Protein AF-0000000068883628 (afdb_homodimer)

Structure (mmCIF, N/CA/C/O backbone):
data_AF-0000000068883628-model_v1
#
loop_
_entity.id
_entity.type
_entity.pdbx_description
1 polymer 'Probable AraC/XylS-type transcriptional regulator'
#
loop_
_atom_site.group_PDB
_atom_site.id
_atom_site.type_symbol
_atom_site.label_atom_id
_atom_site.label_alt_id
_atom_site.label_comp_id
_atom_site.label_asym_id
_atom_site.label_entity_id
_atom_site.label_seq_id
_atom_site.pdbx_PDB_ins_code
_atom_site.Cartn_x
_atom_site.Cartn_y
_atom_site.Cartn_z
_atom_site.occupancy
_atom_site.B_iso_or_equiv
_atom_site.auth_seq_id
_atom_site.auth_comp_id
_atom_site.auth_asym_id
_atom_site.auth_atom_id
_atom_site.pdbx_PDB_model_num
ATOM 1 N N . MET A 1 1 ? 45.281 11.312 5.238 1 20.22 1 MET A N 1
ATOM 2 C CA . MET A 1 1 ? 44 11.867 5.66 1 20.22 1 MET A CA 1
ATOM 3 C C . MET A 1 1 ? 42.969 11.781 4.535 1 20.22 1 MET A C 1
ATOM 5 O O . MET A 1 1 ? 42.969 12.602 3.615 1 20.22 1 MET A O 1
ATOM 9 N N . LEU A 1 2 ? 42.719 10.633 3.963 1 24.14 2 LEU A N 1
ATOM 10 C CA . LEU A 1 2 ? 42 10.328 2.721 1 24.14 2 LEU A CA 1
ATOM 11 C C . LEU A 1 2 ? 40.625 10.945 2.721 1 24.14 2 LEU A C 1
ATOM 13 O O . LEU A 1 2 ? 39.875 10.805 3.693 1 24.14 2 LEU A O 1
ATOM 17 N N . SER A 1 3 ? 40.531 12.148 2.143 1 25.41 3 SER A N 1
ATOM 18 C CA . SER A 1 3 ? 39.312 12.938 2.002 1 25.41 3 SER A CA 1
ATOM 19 C C . SER A 1 3 ? 38.125 12.062 1.631 1 25.41 3 SER A C 1
ATOM 21 O O . SER A 1 3 ? 38.188 11.32 0.649 1 25.41 3 SER A O 1
ATOM 23 N N . ALA A 1 4 ? 37.531 11.469 2.596 1 28.16 4 ALA A N 1
ATOM 24 C CA . ALA A 1 4 ? 36.219 10.844 2.4 1 28.16 4 ALA A CA 1
ATOM 25 C C . ALA A 1 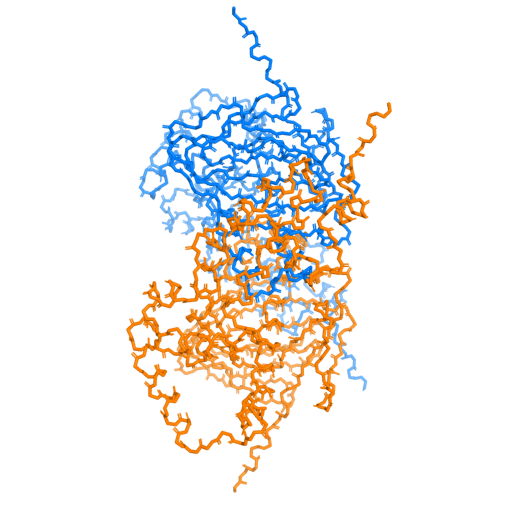4 ? 35.375 11.68 1.47 1 28.16 4 ALA A C 1
ATOM 27 O O . ALA A 1 4 ? 34.844 12.734 1.864 1 28.16 4 ALA A O 1
ATOM 28 N N . THR A 1 5 ? 35.844 11.945 0.279 1 31.08 5 THR A N 1
ATOM 29 C CA . THR A 1 5 ? 34.938 12.617 -0.657 1 31.08 5 THR A CA 1
ATOM 30 C C . THR A 1 5 ? 33.5 12.133 -0.47 1 31.08 5 THR A C 1
ATOM 32 O O . THR A 1 5 ? 33.219 10.938 -0.595 1 31.08 5 THR A O 1
ATOM 35 N N . LEU A 1 6 ? 32.844 12.734 0.387 1 32.31 6 LEU A N 1
ATOM 36 C CA . LEU A 1 6 ? 31.391 12.586 0.538 1 32.31 6 LEU A CA 1
ATOM 37 C C . LEU A 1 6 ? 30.734 12.391 -0.818 1 32.31 6 LEU A C 1
ATOM 39 O O . LEU A 1 6 ? 30.719 13.305 -1.646 1 32.31 6 LEU A O 1
ATOM 43 N N . VAL A 1 7 ? 31.047 11.453 -1.573 1 37.44 7 VAL A N 1
ATOM 44 C CA . VAL A 1 7 ? 30.281 11.188 -2.787 1 37.44 7 VAL A CA 1
ATOM 45 C C . VAL A 1 7 ? 28.859 11.703 -2.627 1 37.44 7 VAL A C 1
ATOM 47 O O . VAL A 1 7 ? 28.172 11.359 -1.662 1 37.44 7 VAL A O 1
ATOM 50 N N . ALA A 1 8 ? 28.609 12.938 -2.93 1 45.53 8 ALA A N 1
ATOM 51 C CA . ALA A 1 8 ? 27.328 13.625 -2.961 1 45.53 8 ALA A CA 1
ATOM 52 C C . ALA A 1 8 ? 26.188 12.664 -3.322 1 45.53 8 ALA A C 1
ATOM 54 O O . ALA A 1 8 ? 26.266 11.977 -4.348 1 45.53 8 ALA A O 1
ATOM 55 N N . MET A 1 9 ? 25.531 11.961 -2.426 1 63.09 9 MET A N 1
ATOM 56 C CA . MET A 1 9 ? 24.422 11.023 -2.535 1 63.09 9 MET A CA 1
ATOM 57 C C . MET A 1 9 ? 23.281 11.633 -3.328 1 63.09 9 MET A C 1
ATOM 59 O O . MET A 1 9 ? 22.75 12.68 -2.955 1 63.09 9 MET A O 1
ATOM 63 N N . GLY A 1 10 ? 23.234 11.414 -4.688 1 84.06 10 GLY A N 1
ATOM 64 C CA . GLY A 1 10 ? 22.281 11.945 -5.656 1 84.06 10 GLY A CA 1
ATOM 65 C C . GLY A 1 10 ? 20.875 11.43 -5.457 1 84.06 10 GLY A C 1
ATOM 66 O O . GLY A 1 10 ? 20.641 10.516 -4.656 1 84.06 10 GLY A O 1
ATOM 67 N N . ILE A 1 11 ? 20 12.297 -5.855 1 91.25 11 ILE A N 1
ATOM 68 C CA . ILE A 1 11 ? 18.594 11.93 -5.852 1 91.25 11 ILE A CA 1
ATOM 69 C C . ILE A 1 11 ? 18.109 11.695 -7.285 1 91.25 11 ILE A C 1
ATOM 71 O O . ILE A 1 11 ? 18.312 12.547 -8.156 1 91.25 11 ILE A O 1
ATOM 75 N N . THR A 1 12 ? 17.594 10.555 -7.547 1 93.5 12 THR A N 1
ATOM 76 C CA . THR A 1 12 ? 16.922 10.25 -8.805 1 93.5 12 THR A CA 1
ATOM 77 C C . THR A 1 12 ? 15.461 10.68 -8.75 1 93.5 12 THR A C 1
ATOM 79 O O . THR A 1 12 ? 14.766 10.43 -7.766 1 93.5 12 THR A O 1
ATOM 82 N N . THR A 1 13 ? 15.039 11.383 -9.781 1 93.75 13 THR A N 1
ATOM 83 C CA . THR A 1 13 ? 13.648 11.828 -9.812 1 93.75 13 THR A CA 1
ATOM 84 C C . THR A 1 13 ? 12.961 11.383 -11.094 1 93.75 13 THR A C 1
ATOM 86 O O . THR A 1 13 ? 13.625 11.117 -12.102 1 93.75 13 THR A O 1
ATOM 89 N N . CYS A 1 14 ? 11.719 11.148 -11 1 94.25 14 CYS A N 1
ATOM 90 C CA . CYS A 1 14 ? 10.828 10.789 -12.102 1 94.25 14 CYS A CA 1
ATOM 91 C C . CYS A 1 14 ? 9.406 11.273 -11.828 1 94.25 14 CYS A C 1
ATOM 93 O O . CYS A 1 14 ? 8.859 11.031 -10.75 1 94.25 14 CYS A O 1
ATOM 95 N N . 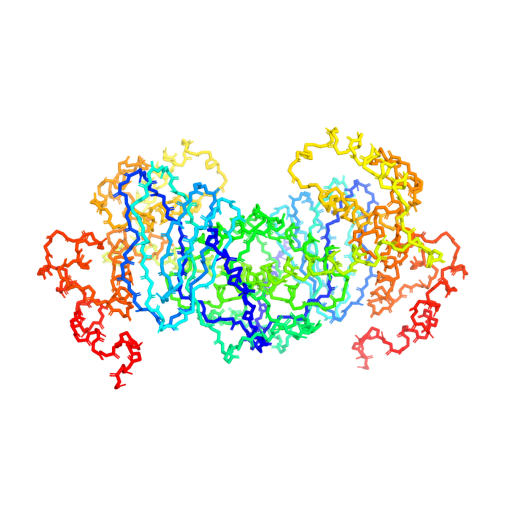ARG A 1 15 ? 8.852 12 -12.766 1 93.5 15 ARG A N 1
ATOM 96 C CA . ARG A 1 15 ? 7.457 12.391 -12.594 1 93.5 15 ARG A CA 1
ATOM 97 C C . ARG A 1 15 ? 6.516 11.242 -12.945 1 93.5 15 ARG A C 1
ATOM 99 O O . ARG A 1 15 ? 6.582 10.695 -14.055 1 93.5 15 ARG A O 1
ATOM 106 N N . LEU A 1 16 ? 5.645 10.898 -12.078 1 92.94 16 LEU A N 1
ATOM 107 C CA . LEU A 1 16 ? 4.715 9.789 -12.273 1 92.94 16 LEU A CA 1
ATOM 108 C C . LEU A 1 16 ? 3.553 10.203 -13.172 1 92.94 16 LEU A C 1
ATOM 110 O O . LEU A 1 16 ? 2.836 11.156 -12.859 1 92.94 16 LEU A O 1
ATOM 114 N N . GLU A 1 17 ? 3.375 9.523 -14.25 1 90.62 17 GLU A N 1
ATOM 115 C CA . GLU A 1 17 ? 2.189 9.633 -15.094 1 90.62 17 GLU A CA 1
ATOM 116 C C . GLU A 1 17 ? 1.297 8.406 -14.953 1 90.62 17 GLU A C 1
ATOM 118 O O . GLU A 1 17 ? 0.178 8.383 -15.469 1 90.62 17 GLU A O 1
ATOM 123 N N . GLY A 1 18 ? 1.692 7.449 -14.344 1 92.62 18 GLY A N 1
ATOM 124 C CA . GLY A 1 18 ? 1.135 6.148 -14.008 1 92.62 18 GLY A CA 1
ATOM 125 C C . GLY A 1 18 ? 2.02 5.344 -13.07 1 92.62 18 GLY A C 1
ATOM 126 O O . GLY A 1 18 ? 3.025 5.852 -12.57 1 92.62 18 GLY A O 1
ATOM 127 N N . PRO A 1 19 ? 1.542 4.16 -12.781 1 94.06 19 PRO A N 1
ATOM 128 C CA . PRO A 1 19 ? 2.381 3.357 -11.891 1 94.06 19 PRO A CA 1
ATOM 129 C C . PRO A 1 19 ? 3.709 2.955 -12.523 1 94.06 19 PRO A C 1
ATOM 131 O O . PRO A 1 19 ? 3.848 3 -13.75 1 94.06 19 PRO A O 1
ATOM 134 N N . VAL A 1 20 ? 4.68 2.678 -11.688 1 93.81 20 VAL A N 1
ATOM 135 C CA . VAL A 1 20 ? 5.957 2.18 -12.172 1 93.81 20 VAL A CA 1
ATOM 136 C C . VAL A 1 20 ? 5.785 0.768 -12.734 1 93.81 20 VAL A C 1
ATOM 138 O O . VAL A 1 20 ? 4.762 0.121 -12.492 1 93.81 20 VAL A O 1
ATOM 141 N N . ASP A 1 21 ? 6.762 0.407 -13.539 1 90.75 21 ASP A N 1
ATOM 142 C CA . ASP A 1 21 ? 6.793 -0.971 -14.016 1 90.75 21 ASP A CA 1
ATOM 143 C C . ASP A 1 21 ? 7.52 -1.879 -13.031 1 90.75 21 ASP A C 1
ATOM 145 O O . ASP A 1 21 ? 8.75 -1.943 -13.023 1 90.75 21 ASP A O 1
ATOM 149 N N . PHE A 1 22 ? 6.711 -2.561 -12.219 1 91.31 22 PHE A N 1
ATOM 150 C CA . PHE A 1 22 ? 7.238 -3.48 -11.219 1 91.31 22 PHE A CA 1
ATOM 151 C C . PHE A 1 22 ? 7.645 -4.805 -11.859 1 91.31 22 PHE A C 1
ATOM 153 O O . PHE A 1 22 ? 6.945 -5.316 -12.734 1 91.31 22 PHE A O 1
ATOM 160 N N . TYR A 1 23 ? 8.773 -5.305 -11.391 1 81 23 TYR A N 1
ATOM 161 C CA . TYR A 1 23 ? 9.227 -6.559 -11.977 1 81 23 TYR A CA 1
ATOM 162 C C . TYR A 1 23 ? 9.242 -7.672 -10.938 1 81 23 TYR A C 1
ATOM 164 O O . TYR A 1 23 ? 8.664 -8.742 -11.148 1 81 23 TYR A O 1
ATOM 172 N N . SER A 1 24 ? 9.961 -7.414 -9.844 1 80.56 24 SER A N 1
ATOM 173 C CA . SER A 1 24 ? 10.07 -8.445 -8.82 1 80.56 24 SER A CA 1
ATOM 174 C C . SER A 1 24 ? 10.523 -7.859 -7.488 1 80.56 24 SER A C 1
ATOM 176 O O . SER A 1 24 ? 11.016 -6.734 -7.441 1 80.56 24 SER A O 1
ATOM 178 N N . VAL A 1 25 ? 10.242 -8.633 -6.422 1 82.62 25 VAL A N 1
ATOM 179 C CA . VAL A 1 25 ? 10.609 -8.242 -5.066 1 82.62 25 VAL A CA 1
ATOM 180 C C . VAL A 1 25 ? 10.945 -9.484 -4.242 1 82.62 25 VAL A C 1
ATOM 182 O O . VAL A 1 25 ? 10.5 -10.586 -4.566 1 82.62 25 VAL A O 1
ATOM 185 N N . GLY A 1 26 ? 11.789 -9.195 -3.244 1 77.75 26 GLY A N 1
ATOM 186 C CA . GLY A 1 26 ? 12.102 -10.312 -2.361 1 77.75 26 GLY A CA 1
ATOM 187 C C . GLY A 1 26 ? 12.844 -9.891 -1.107 1 77.75 26 GLY A C 1
ATOM 188 O O . GLY A 1 26 ? 13.133 -8.703 -0.919 1 77.75 26 GLY A O 1
ATOM 189 N N . GLN A 1 27 ? 12.945 -10.891 -0.232 1 76.56 27 GLN A N 1
ATOM 190 C CA . GLN A 1 27 ? 13.758 -10.766 0.976 1 76.56 27 GLN A CA 1
ATOM 191 C C . GLN A 1 27 ? 14.914 -11.766 0.966 1 76.56 27 GLN A C 1
ATOM 193 O O . GLN A 1 27 ? 14.727 -12.938 0.634 1 76.56 27 GLN A O 1
ATOM 198 N N . PHE A 1 28 ? 16.109 -11.211 1.191 1 73.44 28 PHE A N 1
ATOM 199 C CA . PHE A 1 28 ? 17.297 -12.055 1.233 1 73.44 28 PHE A CA 1
ATOM 200 C C . PHE A 1 28 ? 17.875 -12.109 2.641 1 73.44 28 PHE A C 1
ATOM 202 O O . PHE A 1 28 ? 18.062 -11.07 3.279 1 73.44 28 PHE A O 1
ATOM 209 N N . VAL A 1 29 ? 18.062 -13.297 3.146 1 73 29 VAL A N 1
ATOM 210 C CA . VAL A 1 29 ? 18.672 -13.516 4.453 1 73 29 VAL A CA 1
ATOM 211 C C . VAL A 1 29 ? 19.844 -14.492 4.32 1 73 29 VAL A C 1
ATOM 213 O O . VAL A 1 29 ? 19.734 -15.531 3.666 1 73 29 VAL A O 1
ATOM 216 N N . SER A 1 30 ? 20.969 -14.156 4.863 1 70.69 30 SER A N 1
ATOM 217 C CA . SER A 1 30 ? 22.141 -15.031 4.816 1 70.69 30 SER A CA 1
ATOM 218 C C . SER A 1 30 ? 23.031 -14.828 6.039 1 70.69 30 SER A C 1
ATOM 220 O O . SER A 1 30 ? 23.078 -13.742 6.609 1 70.69 30 SER A O 1
ATOM 222 N N . GLY A 1 31 ? 23.656 -15.938 6.418 1 74.88 31 GLY A N 1
ATOM 223 C CA . GLY A 1 31 ? 24.734 -15.812 7.375 1 74.88 31 GLY A CA 1
ATOM 224 C C . GLY A 1 31 ? 26.047 -15.406 6.73 1 74.88 31 GLY A C 1
ATOM 225 O O . GLY A 1 31 ? 26.109 -15.125 5.531 1 74.88 31 GLY A O 1
ATOM 226 N N . PRO A 1 32 ? 27.156 -15.391 7.629 1 81.81 32 PRO A N 1
ATOM 227 C CA . PRO A 1 32 ? 28.469 -14.984 7.098 1 81.81 32 PRO A CA 1
ATOM 228 C C . PRO A 1 32 ? 28.953 -15.891 5.969 1 81.81 32 PRO A C 1
ATOM 230 O O . PRO A 1 32 ? 28.562 -17.062 5.902 1 81.81 32 PRO A O 1
ATOM 233 N N . GLY A 1 33 ? 29.734 -15.305 5.02 1 83.56 33 GLY A N 1
ATOM 234 C CA . GLY A 1 33 ? 30.359 -16.094 3.971 1 83.56 33 GLY A CA 1
ATOM 235 C C . GLY A 1 33 ? 29.75 -15.852 2.602 1 83.56 33 GLY A C 1
ATOM 236 O O . GLY A 1 33 ? 30.25 -16.359 1.598 1 83.56 33 GLY A O 1
ATOM 237 N N . TRP A 1 34 ? 28.75 -15.016 2.535 1 78.75 34 TRP A N 1
ATOM 238 C CA . TRP A 1 34 ? 28.062 -14.75 1.278 1 78.75 34 TRP A CA 1
ATOM 239 C C . TRP A 1 34 ? 28.547 -13.438 0.662 1 78.75 34 TRP A C 1
ATOM 241 O O . TRP A 1 34 ? 28.938 -12.516 1.379 1 78.75 34 TRP A O 1
ATOM 251 N N . ARG A 1 35 ? 28.531 -13.461 -0.646 1 84 35 ARG A N 1
ATOM 252 C CA . ARG A 1 35 ? 28.812 -12.242 -1.395 1 84 35 ARG A CA 1
ATOM 253 C C . ARG A 1 35 ? 27.812 -12.039 -2.518 1 84 35 ARG A C 1
ATOM 255 O O . ARG A 1 35 ? 27.453 -12.984 -3.223 1 84 35 ARG A O 1
ATOM 262 N N . HIS A 1 36 ? 27.312 -10.805 -2.605 1 82.19 36 HIS A N 1
ATOM 263 C CA . HIS A 1 36 ? 26.344 -10.523 -3.662 1 82.19 36 HIS A CA 1
ATOM 264 C C . HIS A 1 36 ? 26.938 -10.812 -5.039 1 82.19 36 HIS A C 1
ATOM 266 O O . HIS A 1 36 ? 28.094 -10.469 -5.305 1 82.19 36 HIS A O 1
ATOM 272 N N . LEU A 1 37 ? 26.219 -11.32 -5.902 1 73.5 37 LEU A N 1
ATOM 273 C CA . LEU A 1 37 ? 26.672 -11.695 -7.242 1 73.5 37 LEU A CA 1
ATOM 274 C C . LEU A 1 37 ? 26.953 -10.461 -8.086 1 73.5 37 LEU A C 1
ATOM 276 O O . LEU A 1 37 ? 26.281 -9.445 -7.961 1 73.5 37 LEU A O 1
ATOM 280 N N . ARG A 1 38 ? 27.984 -10.594 -8.906 1 80.5 38 ARG A N 1
ATOM 281 C CA . ARG A 1 38 ? 28.281 -9.555 -9.898 1 80.5 38 ARG A CA 1
ATOM 282 C C . ARG A 1 38 ? 27.328 -9.633 -11.078 1 80.5 38 ARG A C 1
ATOM 284 O O . ARG A 1 38 ? 27.156 -10.695 -11.688 1 80.5 38 ARG A O 1
ATOM 291 N N . ARG A 1 39 ? 26.656 -8.461 -11.383 1 77.44 39 ARG A N 1
ATOM 292 C CA . ARG A 1 39 ? 25.719 -8.484 -12.5 1 77.44 39 ARG A CA 1
ATOM 293 C C . ARG A 1 39 ? 25.406 -7.074 -12.977 1 77.44 39 ARG A C 1
ATOM 295 O O . ARG A 1 39 ? 25.734 -6.094 -12.305 1 77.44 39 ARG A O 1
ATOM 302 N N . THR A 1 40 ? 24.984 -6.977 -14.148 1 79.56 40 THR A N 1
ATOM 303 C CA . THR A 1 40 ? 24.391 -5.785 -14.75 1 79.56 40 THR A CA 1
ATOM 304 C C . THR A 1 40 ? 22.953 -6.051 -15.18 1 79.56 40 THR A C 1
ATOM 306 O O . THR A 1 40 ? 22.688 -6.996 -15.93 1 79.56 40 THR A O 1
ATOM 309 N N . ILE A 1 41 ? 21.984 -5.273 -14.656 1 76.25 41 ILE A N 1
ATOM 310 C CA . ILE A 1 41 ? 20.578 -5.469 -14.977 1 76.25 41 ILE A CA 1
ATOM 311 C C . ILE A 1 41 ? 20 -4.184 -15.555 1 76.25 41 ILE A C 1
ATOM 313 O O . ILE A 1 41 ? 20.578 -3.104 -15.391 1 76.25 41 ILE A O 1
ATOM 317 N N . ASP A 1 42 ? 18.812 -4.266 -16.234 1 83.25 42 ASP A N 1
ATOM 318 C CA . ASP A 1 42 ? 18.266 -3.105 -16.922 1 83.25 42 ASP A CA 1
ATOM 319 C C . ASP A 1 42 ? 17.156 -2.447 -16.109 1 83.25 42 ASP A C 1
ATOM 321 O O . ASP A 1 42 ? 16.391 -1.633 -16.641 1 83.25 42 ASP A O 1
ATOM 325 N N . THR A 1 43 ? 17.016 -2.889 -14.914 1 87.31 43 THR A N 1
ATOM 326 C CA . THR A 1 43 ? 16.047 -2.293 -14 1 87.31 43 THR A CA 1
ATOM 327 C C . THR A 1 43 ? 16.75 -1.549 -12.867 1 87.31 43 THR A C 1
ATOM 329 O O . THR A 1 43 ? 17.922 -1.818 -12.578 1 87.31 43 THR A O 1
ATOM 332 N N . PHE A 1 44 ? 16.047 -0.606 -12.344 1 93.5 44 PHE A N 1
ATOM 333 C CA . PHE A 1 44 ? 16.453 -0.136 -11.023 1 93.5 44 PHE A CA 1
ATOM 334 C C . PHE A 1 44 ? 16.328 -1.246 -9.992 1 93.5 44 PHE A C 1
ATOM 336 O O . PHE A 1 44 ? 15.477 -2.127 -10.117 1 93.5 44 PHE A O 1
ATOM 343 N N . GLU A 1 45 ? 17.172 -1.185 -9.031 1 92.06 45 GLU A N 1
ATOM 344 C CA . GLU A 1 45 ? 17.031 -2.031 -7.848 1 92.06 45 GLU A CA 1
ATOM 345 C C . GLU A 1 45 ? 17.062 -1.204 -6.566 1 92.06 45 GLU A C 1
ATOM 347 O O . GLU A 1 45 ? 18.031 -0.476 -6.316 1 92.06 45 GLU A O 1
ATOM 352 N N . LEU A 1 46 ? 15.992 -1.254 -5.836 1 96.06 46 LEU A N 1
ATOM 353 C CA . LEU A 1 46 ? 15.977 -0.675 -4.496 1 96.06 46 LEU A CA 1
ATOM 354 C C . LEU A 1 46 ? 16.344 -1.722 -3.447 1 96.06 46 LEU A C 1
ATOM 356 O O . LEU A 1 46 ? 15.68 -2.758 -3.344 1 96.06 46 LEU A O 1
ATOM 360 N N . MET A 1 47 ? 17.391 -1.49 -2.707 1 94.19 47 MET A N 1
ATOM 361 C CA . MET A 1 47 ? 17.812 -2.363 -1.611 1 94.19 47 MET A CA 1
ATOM 362 C C . MET A 1 47 ? 17.547 -1.707 -0.261 1 94.19 47 MET A C 1
ATOM 364 O O . MET A 1 47 ? 17.828 -0.521 -0.076 1 94.19 47 MET A O 1
ATOM 368 N N . PHE A 1 48 ? 16.953 -2.43 0.613 1 96.38 48 PHE A N 1
ATOM 369 C CA . PHE A 1 48 ? 16.672 -1.966 1.967 1 96.38 48 PHE A CA 1
ATOM 370 C C . PHE A 1 48 ? 17.203 -2.955 2.998 1 96.38 48 PHE A C 1
ATOM 372 O O . PHE A 1 48 ? 16.625 -4.023 3.197 1 96.38 48 PHE A O 1
ATOM 379 N N . VAL A 1 49 ? 18.266 -2.57 3.713 1 93.25 49 VAL A N 1
ATOM 380 C CA . VAL A 1 49 ? 18.891 -3.467 4.68 1 93.25 49 VAL A CA 1
ATOM 381 C C . VAL A 1 49 ? 18.203 -3.332 6.035 1 93.25 49 VAL A C 1
ATOM 383 O O . VAL A 1 49 ? 18.109 -2.234 6.59 1 93.25 49 VAL A O 1
ATOM 386 N N . ARG A 1 50 ? 17.703 -4.414 6.504 1 87.88 50 ARG A N 1
ATOM 387 C CA . ARG A 1 50 ? 17.016 -4.449 7.789 1 87.88 50 ARG A CA 1
ATOM 388 C C . ARG A 1 50 ? 17.969 -4.781 8.922 1 87.88 50 ARG A C 1
ATOM 390 O O . ARG A 1 50 ? 17.781 -4.336 10.055 1 87.88 50 ARG A O 1
ATOM 397 N N . ARG A 1 51 ? 18.891 -5.668 8.602 1 87.19 51 ARG A N 1
ATOM 398 C CA . ARG A 1 51 ? 19.875 -6.125 9.586 1 87.19 51 ARG A CA 1
ATOM 399 C C . ARG A 1 51 ? 21.25 -6.332 8.938 1 87.19 51 ARG A C 1
ATOM 401 O O . ARG A 1 51 ? 21.344 -6.859 7.824 1 87.19 51 ARG A O 1
ATOM 408 N N . GLY A 1 52 ? 22.297 -5.859 9.703 1 91.69 52 GLY A N 1
ATOM 409 C CA . GLY A 1 52 ? 23.656 -6.047 9.219 1 91.69 52 GLY A CA 1
ATOM 410 C C . GLY A 1 52 ? 24.125 -4.945 8.281 1 91.69 52 GLY A C 1
ATOM 411 O O . GLY A 1 52 ? 23.625 -3.818 8.352 1 91.69 52 GLY A O 1
ATOM 412 N N . VAL A 1 53 ? 25.219 -5.277 7.605 1 94.31 53 VAL A N 1
ATOM 413 C CA . VAL A 1 53 ? 25.812 -4.355 6.637 1 94.31 53 VAL A CA 1
ATOM 414 C C . VAL A 1 53 ? 26.016 -5.074 5.305 1 94.31 53 VAL A C 1
ATOM 416 O O . VAL A 1 53 ? 26.562 -6.176 5.27 1 94.31 53 VAL A O 1
ATOM 419 N N . LEU A 1 54 ? 25.531 -4.461 4.246 1 93.38 54 LEU A N 1
ATOM 420 C CA . LEU A 1 54 ? 25.688 -5.02 2.908 1 93.38 54 LEU A CA 1
ATOM 421 C C . LEU A 1 54 ? 26.719 -4.219 2.105 1 93.38 54 LEU A C 1
ATOM 423 O O . LEU A 1 54 ? 26.422 -3.1 1.671 1 93.38 54 LEU A O 1
ATOM 427 N N . PRO A 1 55 ? 27.906 -4.766 1.965 1 95.56 55 PRO A N 1
ATOM 428 C CA . PRO A 1 55 ? 28.906 -4.09 1.126 1 95.56 55 PRO A CA 1
ATOM 429 C C . PRO A 1 55 ? 28.641 -4.281 -0.366 1 95.56 55 PRO A C 1
ATOM 431 O O . PRO A 1 55 ? 28.578 -5.418 -0.845 1 95.56 55 PRO A O 1
ATOM 434 N N . MET A 1 56 ? 28.531 -3.186 -1.075 1 94.31 56 MET A N 1
ATOM 435 C CA . MET A 1 56 ? 28.203 -3.242 -2.5 1 94.31 56 MET A CA 1
ATOM 436 C C . MET A 1 56 ? 29.156 -2.357 -3.305 1 94.31 56 MET A C 1
ATOM 438 O O . MET A 1 56 ? 29.547 -1.281 -2.85 1 94.31 56 MET A O 1
ATOM 442 N N . ARG A 1 57 ? 29.516 -2.836 -4.426 1 94.62 57 ARG A N 1
ATOM 443 C CA . ARG A 1 57 ? 30.156 -2.006 -5.441 1 94.62 57 ARG A CA 1
ATOM 444 C C . ARG A 1 57 ? 29.203 -1.708 -6.59 1 94.62 57 ARG A C 1
ATOM 446 O O . ARG A 1 57 ? 28.641 -2.627 -7.188 1 94.62 57 ARG A O 1
ATOM 453 N N . VAL A 1 58 ? 28.984 -0.46 -6.859 1 93.56 58 VAL A N 1
ATOM 454 C CA . VAL A 1 58 ? 28.141 -0.017 -7.961 1 93.56 58 VAL A CA 1
ATOM 455 C C . VAL A 1 58 ? 28.938 0.875 -8.906 1 93.56 58 VAL A C 1
ATOM 457 O O . VAL A 1 58 ? 29.219 2.031 -8.586 1 93.56 58 VAL A O 1
ATOM 460 N N . GLY A 1 59 ? 29.156 0.38 -10.086 1 92.81 59 GLY A N 1
ATOM 461 C CA . GLY A 1 59 ? 30.125 1.087 -10.906 1 92.81 59 GLY A CA 1
ATOM 462 C C . GLY A 1 59 ? 31.469 1.271 -10.211 1 92.81 59 GLY A C 1
ATOM 463 O O . GLY A 1 59 ? 32.094 0.295 -9.797 1 92.81 59 GLY A O 1
ATOM 464 N N . GLU A 1 60 ? 31.797 2.523 -10.055 1 90.75 60 GLU A N 1
ATOM 465 C CA . GLU A 1 60 ? 33.094 2.82 -9.422 1 90.75 60 GLU A CA 1
ATOM 466 C C . GLU A 1 60 ? 32.906 3.154 -7.941 1 90.75 60 GLU A C 1
ATOM 468 O O . GLU A 1 60 ? 33.906 3.367 -7.23 1 90.75 60 GLU A O 1
ATOM 473 N N . GLN A 1 61 ? 31.75 3.09 -7.473 1 90.56 61 GLN A N 1
ATOM 474 C CA . GLN A 1 61 ? 31.453 3.492 -6.102 1 90.56 61 GLN A CA 1
ATOM 475 C C . GLN A 1 61 ? 31.281 2.275 -5.199 1 90.56 61 GLN A C 1
ATOM 477 O O . GLN A 1 61 ? 30.703 1.268 -5.609 1 90.56 61 GLN A O 1
ATOM 482 N N . THR A 1 62 ? 31.859 2.416 -4.043 1 93.12 62 THR A N 1
ATOM 483 C CA . THR A 1 62 ? 31.641 1.395 -3.025 1 93.12 62 THR A CA 1
ATOM 484 C C . THR A 1 62 ? 30.688 1.899 -1.942 1 93.12 62 THR A C 1
ATOM 486 O O . THR A 1 62 ? 30.859 3.006 -1.426 1 93.12 62 THR A O 1
ATOM 489 N N . LEU A 1 63 ? 29.703 1.087 -1.641 1 92.31 63 LEU A N 1
ATOM 490 C CA . LEU A 1 63 ? 28.703 1.417 -0.638 1 92.31 63 LEU A CA 1
ATOM 491 C C . LEU A 1 63 ? 28.703 0.392 0.491 1 92.31 63 LEU A C 1
ATOM 493 O O . LEU A 1 63 ? 28.984 -0.784 0.268 1 92.31 63 LEU A O 1
ATOM 497 N N . HIS A 1 64 ? 28.484 0.88 1.688 1 94.31 64 HIS A N 1
ATOM 498 C CA . HIS A 1 64 ? 28.172 0.045 2.84 1 94.31 64 HIS A CA 1
ATOM 499 C C . HIS A 1 64 ? 26.781 0.367 3.381 1 94.31 64 HIS A C 1
ATOM 501 O O . HIS A 1 64 ? 26.625 1.282 4.191 1 94.31 64 HIS A O 1
ATOM 507 N N . ILE A 1 65 ? 25.828 -0.409 2.906 1 95 65 ILE A N 1
ATOM 508 C CA . ILE A 1 65 ? 24.453 -0.15 3.27 1 95 65 ILE A CA 1
ATOM 509 C C . ILE A 1 65 ? 24.141 -0.768 4.633 1 95 65 ILE A C 1
ATOM 511 O O . ILE A 1 65 ? 24.141 -1.992 4.781 1 95 65 ILE A O 1
ATOM 515 N N . GLU A 1 66 ? 23.828 0.042 5.59 1 92.75 66 GLU A N 1
ATOM 516 C CA . GLU A 1 66 ? 23.609 -0.406 6.965 1 92.75 66 GLU A CA 1
ATOM 517 C C . GLU A 1 66 ? 22.125 -0.607 7.258 1 92.75 66 GLU A C 1
ATOM 519 O O . GLU A 1 66 ? 21.266 -0.202 6.469 1 92.75 66 GLU A O 1
ATOM 524 N N . ALA A 1 67 ? 21.938 -1.285 8.438 1 90.56 67 ALA A N 1
ATOM 525 C CA . ALA A 1 67 ? 20.562 -1.489 8.883 1 90.56 67 ALA A CA 1
ATOM 526 C C . ALA A 1 67 ? 19.797 -0.17 8.914 1 90.56 67 ALA A C 1
ATOM 528 O O . ALA A 1 67 ? 20.297 0.83 9.438 1 90.56 67 ALA A O 1
ATOM 529 N N . GLY A 1 68 ? 18.625 -0.19 8.25 1 89.25 68 GLY A N 1
ATOM 530 C CA . GLY A 1 68 ? 17.797 1.003 8.234 1 89.25 68 GLY A CA 1
ATOM 531 C C . GLY A 1 68 ? 18.047 1.891 7.031 1 89.25 68 GLY A C 1
ATOM 532 O O . GLY A 1 68 ? 17.359 2.893 6.832 1 89.25 68 GLY A O 1
ATOM 533 N N . GLN A 1 69 ? 19.016 1.479 6.199 1 92.69 69 GLN A N 1
ATOM 534 C CA . GLN A 1 69 ? 19.359 2.281 5.027 1 92.69 69 GLN A CA 1
ATOM 535 C C . GLN A 1 69 ? 18.859 1.627 3.744 1 92.69 69 GLN A C 1
ATOM 537 O O . GLN A 1 69 ? 18.656 0.413 3.701 1 92.69 69 GLN A O 1
ATOM 542 N N . ILE A 1 70 ? 18.609 2.496 2.797 1 95.69 70 ILE A N 1
ATOM 543 C CA . ILE A 1 70 ? 18.297 2.027 1.452 1 95.69 70 ILE A CA 1
ATOM 544 C C . ILE A 1 70 ? 19.406 2.434 0.486 1 95.69 70 ILE A C 1
ATOM 546 O O . ILE A 1 70 ? 20.188 3.338 0.778 1 95.69 70 ILE A O 1
ATOM 550 N N . ALA A 1 71 ? 19.516 1.749 -0.601 1 95.69 71 ALA A N 1
ATOM 551 C CA . ALA A 1 71 ? 20.328 2.127 -1.753 1 95.69 71 ALA A CA 1
ATOM 552 C C . ALA A 1 71 ? 19.578 1.89 -3.059 1 95.69 71 ALA A C 1
ATOM 554 O O . ALA A 1 71 ? 18.891 0.875 -3.213 1 95.69 71 ALA A O 1
ATOM 555 N N . LEU A 1 72 ? 19.625 2.834 -3.9 1 96.06 72 LEU A N 1
ATOM 556 C CA . LEU A 1 72 ? 19.047 2.699 -5.234 1 96.06 72 LEU A CA 1
ATOM 557 C C . LEU A 1 72 ? 20.141 2.41 -6.266 1 96.06 72 LEU A C 1
ATOM 559 O O . LEU A 1 72 ? 21 3.26 -6.527 1 96.06 72 LEU A O 1
ATOM 563 N N . LEU A 1 73 ? 20.125 1.276 -6.848 1 93.69 73 LEU A N 1
ATOM 564 C CA . LEU A 1 73 ? 21.078 0.914 -7.895 1 93.69 73 LEU A CA 1
ATOM 565 C C . LEU A 1 73 ? 20.516 1.269 -9.273 1 93.69 73 LEU A C 1
ATOM 567 O O . LEU A 1 73 ? 19.391 0.895 -9.609 1 93.69 73 LEU A O 1
ATOM 571 N N . PRO A 1 74 ? 21.266 2.016 -10.078 1 93.38 74 PRO A N 1
ATOM 572 C CA . PRO A 1 74 ? 20.781 2.424 -11.406 1 93.38 74 PRO A CA 1
ATOM 573 C C . PRO A 1 74 ? 20.812 1.284 -12.422 1 93.38 74 PRO A C 1
ATOM 575 O O . PRO A 1 74 ? 21.594 0.343 -12.273 1 93.38 74 PRO A O 1
ATOM 578 N N . PRO A 1 75 ? 19.922 1.419 -13.445 1 90.56 75 PRO A N 1
ATOM 579 C CA . PRO A 1 75 ? 19.938 0.416 -14.516 1 90.56 75 PRO A CA 1
ATOM 580 C C . PRO A 1 75 ? 21.219 0.48 -15.352 1 90.56 75 PRO A C 1
ATOM 582 O O . PRO A 1 75 ? 21.797 1.557 -15.531 1 90.56 75 PRO A O 1
ATOM 585 N N . ASN A 1 76 ? 21.625 -0.699 -15.766 1 87.75 76 ASN A N 1
ATOM 586 C CA . ASN A 1 76 ? 22.703 -0.856 -16.75 1 87.75 76 ASN A CA 1
ATOM 587 C C . ASN A 1 76 ? 24.047 -0.476 -16.156 1 87.75 76 ASN A C 1
ATOM 589 O O . ASN A 1 76 ? 24.969 -0.084 -16.891 1 87.75 76 ASN A O 1
ATOM 593 N N . VAL A 1 77 ? 24.203 -0.446 -14.891 1 89.69 77 VAL A N 1
ATOM 594 C CA . VAL A 1 77 ? 25.469 -0.267 -14.188 1 89.69 77 VAL A CA 1
ATOM 595 C C . VAL A 1 77 ? 25.844 -1.555 -13.453 1 89.69 77 VAL A C 1
ATOM 597 O O . VAL A 1 77 ? 25.016 -2.123 -12.734 1 89.69 77 VAL A O 1
ATOM 600 N N . GLU A 1 78 ? 27.031 -1.996 -13.719 1 88.94 78 GLU A N 1
ATOM 601 C CA . GLU A 1 78 ? 27.5 -3.211 -13.055 1 88.94 78 GLU A CA 1
ATOM 602 C C . GLU A 1 78 ? 27.547 -3.021 -11.539 1 88.94 78 GLU A C 1
ATOM 604 O O . GLU A 1 78 ? 27.984 -1.979 -11.055 1 88.94 78 GLU A O 1
ATOM 609 N N . HIS A 1 79 ? 27.047 -3.99 -10.797 1 87.5 79 HIS A N 1
ATOM 610 C CA . HIS A 1 79 ? 27.141 -3.98 -9.344 1 87.5 79 HIS A CA 1
ATOM 611 C C . HIS A 1 79 ? 27.438 -5.371 -8.805 1 87.5 79 HIS A C 1
ATOM 613 O O . HIS A 1 79 ? 27.203 -6.371 -9.484 1 87.5 79 HIS A O 1
ATOM 619 N N . ALA A 1 80 ? 28.078 -5.434 -7.668 1 88.06 80 ALA A N 1
ATOM 620 C CA . ALA A 1 80 ? 28.5 -6.672 -7.016 1 88.06 80 ALA A CA 1
ATOM 621 C C . ALA A 1 80 ? 28.734 -6.453 -5.52 1 88.06 80 ALA A C 1
ATOM 623 O O . ALA A 1 80 ? 28.781 -5.312 -5.055 1 88.06 80 ALA A O 1
ATOM 624 N N . GLY A 1 81 ? 28.766 -7.648 -4.848 1 90.81 81 GLY A N 1
ATOM 625 C CA . GLY A 1 81 ? 29.266 -7.52 -3.484 1 90.81 81 GLY A CA 1
ATOM 626 C C . GLY A 1 81 ? 30.688 -7.012 -3.41 1 90.81 81 GLY A C 1
ATOM 627 O O . GLY A 1 81 ? 31.578 -7.543 -4.082 1 90.81 81 GLY A O 1
ATOM 628 N N . ALA A 1 82 ? 30.875 -5.961 -2.689 1 94.25 82 ALA A N 1
ATOM 629 C CA . ALA A 1 82 ? 32.219 -5.414 -2.537 1 94.25 82 ALA A CA 1
ATOM 630 C C . ALA A 1 82 ? 33.094 -6.336 -1.682 1 94.25 82 ALA A C 1
ATOM 632 O O . ALA A 1 82 ? 34.312 -6.391 -1.86 1 94.25 82 ALA A O 1
ATOM 633 N N . ASP A 1 83 ? 32.531 -7.008 -0.768 1 93.06 83 ASP A N 1
ATOM 634 C CA . ASP A 1 83 ? 33.219 -7.934 0.132 1 93.06 83 ASP A CA 1
ATOM 635 C C . ASP A 1 83 ? 32.281 -9.078 0.548 1 93.06 83 ASP A C 1
ATOM 637 O O . ASP A 1 83 ? 31.062 -8.992 0.384 1 93.06 83 ASP A O 1
ATOM 641 N N . ILE A 1 84 ? 32.875 -10.07 1.018 1 90.56 84 ILE A N 1
ATOM 642 C CA . ILE A 1 84 ? 32.125 -11.141 1.674 1 90.56 84 ILE A CA 1
ATOM 643 C C . ILE A 1 84 ? 31.562 -10.633 2.998 1 90.56 84 ILE A C 1
ATOM 645 O O . ILE A 1 84 ? 32.25 -9.93 3.748 1 90.56 84 ILE A O 1
ATOM 649 N N . ILE A 1 85 ? 30.312 -10.977 3.184 1 86.5 85 ILE A N 1
ATOM 650 C CA . ILE A 1 85 ? 29.719 -10.492 4.422 1 86.5 85 ILE A CA 1
ATOM 651 C C . ILE A 1 85 ? 30.266 -11.289 5.605 1 86.5 85 ILE A C 1
ATOM 653 O O . ILE A 1 85 ? 30.5 -12.492 5.496 1 86.5 85 ILE A O 1
ATOM 657 N N . THR A 1 86 ? 30.406 -10.656 6.773 1 90.88 86 THR A N 1
ATOM 658 C CA . THR A 1 86 ? 31.016 -11.273 7.938 1 90.88 86 THR A CA 1
ATOM 659 C C . THR A 1 86 ? 29.984 -11.508 9.039 1 90.88 86 THR A C 1
ATOM 661 O O . THR A 1 86 ? 30.297 -12.078 10.086 1 90.88 86 THR A O 1
ATOM 664 N N . SER A 1 87 ? 28.859 -11 8.938 1 89 87 SER A N 1
ATOM 665 C CA . SER A 1 87 ? 27.75 -11.172 9.867 1 89 87 SER A CA 1
ATOM 666 C C . SER A 1 87 ? 26.438 -11.375 9.125 1 89 87 SER A C 1
ATOM 668 O O . SER A 1 87 ? 26.391 -11.266 7.902 1 89 87 SER A O 1
ATOM 670 N N . ASP A 1 88 ? 25.422 -11.688 9.914 1 83.62 88 ASP A N 1
ATOM 671 C CA . ASP A 1 88 ? 24.109 -11.906 9.305 1 83.62 88 ASP A CA 1
ATOM 672 C C . ASP A 1 88 ? 23.641 -10.656 8.57 1 83.62 88 ASP A C 1
ATOM 674 O O . ASP A 1 88 ? 23.828 -9.539 9.047 1 83.62 88 ASP A O 1
ATOM 678 N N . VAL A 1 89 ? 23.094 -10.984 7.402 1 83.75 89 VAL A N 1
ATOM 679 C CA . VAL A 1 89 ? 22.484 -9.883 6.668 1 83.75 89 VAL A CA 1
ATOM 680 C C . VAL A 1 89 ? 21.031 -10.227 6.324 1 83.75 89 VAL A C 1
ATOM 682 O O . VAL A 1 89 ? 20.688 -11.398 6.133 1 83.75 89 VAL A O 1
ATOM 685 N N . ASP A 1 90 ? 20.125 -9.25 6.469 1 83 90 ASP A N 1
ATOM 686 C CA . ASP A 1 90 ? 18.703 -9.305 6.086 1 83 90 ASP A CA 1
ATOM 687 C C . ASP A 1 90 ? 18.312 -8.047 5.312 1 83 90 ASP A C 1
ATOM 689 O O . ASP A 1 90 ? 18.344 -6.941 5.852 1 83 90 ASP A O 1
ATOM 693 N N . PHE A 1 91 ? 18 -8.281 4.012 1 84.62 91 PHE A N 1
ATOM 694 C CA . PHE A 1 91 ? 17.609 -7.078 3.285 1 84.62 91 PHE A CA 1
ATOM 695 C C . PHE A 1 91 ? 16.5 -7.383 2.291 1 84.62 91 PHE A C 1
ATOM 697 O O . PHE A 1 91 ? 16.375 -8.516 1.821 1 84.62 91 PHE A O 1
ATOM 704 N N . TYR A 1 92 ? 15.617 -6.418 2.051 1 86.06 92 TYR A N 1
ATOM 705 C CA . TYR A 1 92 ? 14.641 -6.445 0.971 1 86.06 92 TYR A CA 1
ATOM 706 C C . TYR A 1 92 ? 15.234 -5.891 -0.318 1 86.06 92 TYR A C 1
ATOM 708 O O . TYR A 1 92 ? 16.125 -5.035 -0.282 1 86.06 92 TYR A O 1
ATOM 716 N N . TRP A 1 93 ? 14.812 -6.398 -1.458 1 86.5 93 TRP A N 1
ATOM 717 C CA . TRP A 1 93 ? 15.172 -5.871 -2.771 1 86.5 93 TRP A CA 1
ATOM 718 C C . TRP A 1 93 ? 13.945 -5.789 -3.678 1 86.5 93 TRP A C 1
ATOM 720 O O . TRP A 1 93 ? 13 -6.566 -3.525 1 86.5 93 TRP A O 1
ATOM 730 N N . MET A 1 94 ? 13.922 -4.801 -4.535 1 90.69 94 MET A N 1
ATOM 731 C CA . MET A 1 94 ? 12.844 -4.641 -5.508 1 90.69 94 MET A CA 1
ATOM 732 C C . MET A 1 94 ? 13.391 -4.172 -6.852 1 90.69 94 MET A C 1
ATOM 734 O O . MET A 1 94 ? 14.172 -3.225 -6.91 1 90.69 94 MET A O 1
ATOM 738 N N . HIS A 1 95 ? 12.969 -4.828 -7.941 1 87.81 95 HIS A N 1
ATOM 739 C CA . HIS A 1 95 ? 13.312 -4.438 -9.305 1 87.81 95 HIS A CA 1
ATOM 740 C C . HIS A 1 95 ? 12.141 -3.734 -9.984 1 87.81 95 HIS A C 1
ATOM 742 O O . HIS A 1 95 ? 11.008 -4.219 -9.938 1 87.81 95 HIS A O 1
ATOM 748 N N . PHE A 1 96 ? 12.414 -2.629 -10.555 1 92.19 96 PHE A N 1
ATOM 749 C CA . PHE A 1 96 ? 11.375 -1.867 -11.242 1 92.19 96 PHE A CA 1
ATOM 750 C C . PHE A 1 96 ? 11.984 -0.967 -12.312 1 92.19 96 PHE A C 1
ATOM 752 O O . PHE A 1 96 ? 13.195 -0.756 -12.336 1 92.19 96 PHE A O 1
ATOM 759 N N . LYS A 1 97 ? 11.156 -0.437 -13.195 1 92.75 97 LYS A N 1
ATOM 760 C CA . LYS A 1 97 ? 11.586 0.542 -14.188 1 92.75 97 LYS A CA 1
ATOM 761 C C . LYS A 1 97 ? 10.883 1.881 -13.984 1 92.75 97 LYS A C 1
ATOM 763 O O . LYS A 1 97 ? 9.727 1.921 -13.555 1 92.75 97 LYS A O 1
ATOM 768 N N . LEU A 1 98 ? 11.547 2.887 -14.141 1 91.94 98 LEU A N 1
ATOM 769 C CA . LEU A 1 98 ? 11.031 4.25 -14.164 1 91.94 98 LEU A CA 1
ATOM 770 C C . LEU A 1 98 ? 11.141 4.852 -15.562 1 91.94 98 LEU A C 1
ATOM 772 O O . LEU A 1 98 ? 12.219 4.855 -16.156 1 91.94 98 LEU A O 1
ATOM 776 N N . PRO A 1 99 ? 9.914 5.348 -15.938 1 82.19 99 PRO A N 1
ATOM 777 C CA . PRO A 1 99 ? 10.016 6.039 -17.219 1 82.19 99 PRO A CA 1
ATOM 778 C C . PRO A 1 99 ? 10.695 7.398 -17.109 1 82.19 99 PRO A C 1
ATOM 780 O O . PRO A 1 99 ? 10.477 8.125 -16.141 1 82.19 99 PRO A O 1
ATOM 783 N N . ASP A 1 100 ? 11.68 7.762 -17.781 1 88.5 100 ASP A N 1
ATOM 784 C CA . ASP A 1 100 ? 12.312 9.07 -17.922 1 88.5 100 ASP A CA 1
ATOM 785 C C . ASP A 1 100 ? 12.984 9.5 -16.625 1 88.5 100 ASP A C 1
ATOM 787 O O . ASP A 1 100 ? 12.789 10.633 -16.172 1 88.5 100 ASP A O 1
ATOM 791 N N . ALA A 1 101 ? 13.562 8.664 -15.914 1 92.38 101 ALA A N 1
ATOM 792 C CA . ALA A 1 101 ? 14.281 8.977 -14.688 1 92.38 101 ALA A CA 1
ATOM 793 C C . ALA A 1 101 ? 15.477 9.891 -14.961 1 92.38 101 ALA A C 1
ATOM 795 O O . ALA A 1 101 ? 16.156 9.727 -15.977 1 92.38 101 ALA A O 1
ATOM 796 N N . ARG A 1 102 ? 15.695 10.859 -14.07 1 90.44 102 ARG A N 1
ATOM 797 C CA . ARG A 1 102 ? 16.844 11.742 -14.188 1 90.44 102 ARG A CA 1
ATOM 798 C C . ARG A 1 102 ? 17.453 12.039 -12.828 1 90.44 102 ARG A C 1
ATOM 800 O O . ARG A 1 102 ? 16.766 11.969 -11.805 1 90.44 102 ARG A O 1
ATOM 807 N N . MET A 1 103 ? 18.688 12.383 -12.852 1 89.44 103 MET A N 1
ATOM 808 C CA . MET A 1 103 ? 19.359 12.781 -11.617 1 89.44 103 MET A CA 1
ATOM 809 C C . MET A 1 103 ? 19.125 14.258 -11.32 1 89.44 103 MET A C 1
ATOM 811 O O . MET A 1 103 ? 19.266 15.102 -12.211 1 89.44 103 MET A O 1
ATOM 815 N N . LEU A 1 104 ? 18.719 14.477 -10.062 1 87.5 104 LEU A N 1
ATOM 816 C CA . LEU A 1 104 ? 18.578 15.867 -9.648 1 87.5 104 LEU A CA 1
ATOM 817 C C . LEU A 1 104 ? 19.938 16.5 -9.391 1 87.5 104 LEU A C 1
ATOM 819 O O . LEU A 1 104 ? 20.766 15.922 -8.695 1 87.5 104 LEU A O 1
ATOM 823 N N . PRO A 1 105 ? 20.109 17.656 -9.945 1 77.44 105 PRO A N 1
ATOM 824 C CA . PRO A 1 105 ? 21.375 18.344 -9.648 1 77.44 105 PRO A CA 1
ATOM 825 C C . PRO A 1 105 ? 21.5 18.719 -8.172 1 77.44 105 PRO A C 1
ATOM 827 O O . PRO A 1 105 ? 20.5 18.984 -7.508 1 77.44 105 PRO A O 1
ATOM 830 N N . ASP A 1 106 ? 22.688 18.719 -7.648 1 69.25 106 ASP A N 1
ATOM 831 C CA . ASP A 1 106 ? 22.984 18.984 -6.242 1 69.25 106 ASP A CA 1
ATOM 832 C C . ASP A 1 106 ? 22.422 20.344 -5.809 1 69.25 106 ASP A C 1
ATOM 834 O O . ASP A 1 106 ? 21.984 20.484 -4.668 1 69.25 106 ASP A O 1
ATOM 838 N N . ASP A 1 107 ? 22.391 21.25 -6.695 1 67.25 107 ASP A N 1
ATOM 839 C CA . ASP A 1 107 ? 22 22.609 -6.344 1 67.25 107 ASP A CA 1
ATOM 840 C C . ASP A 1 107 ? 20.516 22.844 -6.617 1 67.25 107 ASP A C 1
ATOM 842 O O . ASP A 1 107 ? 19.984 23.922 -6.344 1 67.25 107 ASP A O 1
ATOM 846 N N . ALA A 1 108 ? 19.938 21.781 -6.996 1 71.56 108 ALA A N 1
ATOM 847 C CA . ALA A 1 108 ? 18.547 21.969 -7.355 1 71.56 108 ALA A CA 1
ATOM 848 C C . ALA A 1 108 ? 17.641 21.781 -6.137 1 71.56 108 ALA A C 1
ATOM 850 O O . ALA A 1 108 ? 17.906 20.938 -5.285 1 71.56 108 ALA A O 1
ATOM 851 N N . GLY A 1 109 ? 16.766 22.672 -5.906 1 76.19 109 GLY A N 1
ATOM 852 C CA . GLY A 1 109 ? 15.711 22.438 -4.926 1 76.19 109 GLY A CA 1
ATOM 853 C C . GLY A 1 109 ? 14.875 21.203 -5.238 1 76.19 109 GLY A C 1
ATOM 854 O O . GLY A 1 109 ? 14.812 20.766 -6.387 1 76.19 109 GLY A O 1
ATOM 855 N N . LEU A 1 110 ? 14.406 20.641 -4.234 1 80.69 110 LEU A N 1
ATOM 856 C CA . LEU A 1 110 ? 13.547 19.484 -4.445 1 80.69 110 LEU A CA 1
ATOM 857 C C . LEU A 1 110 ? 12.234 19.891 -5.102 1 80.69 110 LEU A C 1
ATOM 859 O O . LEU A 1 110 ? 11.625 20.891 -4.711 1 80.69 110 LEU A O 1
ATOM 863 N N . PRO A 1 111 ? 11.859 19.125 -6.137 1 81.44 111 PRO A N 1
ATOM 864 C CA . PRO A 1 111 ? 10.539 19.406 -6.715 1 81.44 111 PRO A CA 1
ATOM 865 C C . PRO A 1 111 ? 9.414 19.344 -5.68 1 81.44 111 PRO A C 1
ATOM 867 O O . PRO A 1 111 ? 9.391 18.438 -4.848 1 81.44 111 PRO A O 1
ATOM 870 N N . GLN A 1 112 ? 8.508 20.266 -5.766 1 76.31 112 GLN A N 1
ATOM 871 C CA . GLN A 1 112 ? 7.395 20.344 -4.828 1 76.31 112 GLN A CA 1
ATOM 872 C C . GLN A 1 112 ? 6.234 19.453 -5.289 1 76.31 112 GLN A C 1
ATOM 874 O O . GLN A 1 112 ? 5.375 19.078 -4.488 1 76.31 112 GLN A O 1
ATOM 879 N N . ASP A 1 113 ? 6.254 19.156 -6.52 1 81.81 113 ASP A N 1
ATOM 880 C CA . ASP A 1 113 ? 5.234 18.281 -7.09 1 81.81 113 ASP A CA 1
ATOM 881 C C . ASP A 1 113 ? 5.352 16.875 -6.531 1 81.81 113 ASP A C 1
ATOM 883 O O . ASP A 1 113 ? 6.344 16.172 -6.777 1 81.81 113 ASP A O 1
ATOM 887 N N . ASP A 1 114 ? 4.336 16.438 -5.895 1 80.75 114 ASP A N 1
ATOM 888 C CA . ASP A 1 114 ? 4.406 15.148 -5.219 1 80.75 114 ASP A CA 1
ATOM 889 C C . ASP A 1 114 ? 4.238 14 -6.207 1 80.75 114 ASP A C 1
ATOM 891 O O . ASP A 1 114 ? 4.355 12.828 -5.836 1 80.75 114 ASP A O 1
ATOM 895 N N . HIS A 1 115 ? 4.016 14.312 -7.453 1 88.44 115 HIS A N 1
ATOM 896 C CA . HIS A 1 115 ? 4.066 13.289 -8.492 1 88.44 115 HIS A CA 1
ATOM 897 C C . HIS A 1 115 ? 5.504 13 -8.914 1 88.44 115 HIS A C 1
ATOM 899 O O . HIS A 1 115 ? 5.766 12.023 -9.609 1 88.44 115 HIS A O 1
ATOM 905 N N . CYS A 1 116 ? 6.305 13.914 -8.461 1 90.88 116 CYS A N 1
ATOM 906 C CA . CYS A 1 116 ? 7.719 13.664 -8.727 1 90.88 116 CYS A CA 1
ATOM 907 C C . CYS A 1 116 ? 8.336 12.781 -7.648 1 90.88 116 CYS A C 1
ATOM 909 O O . CYS A 1 116 ? 8.461 13.203 -6.496 1 90.88 116 CYS A O 1
ATOM 911 N N . LEU A 1 117 ? 8.727 11.648 -8.023 1 93.56 117 LEU A N 1
ATOM 912 C CA . LEU A 1 117 ? 9.438 10.758 -7.113 1 93.56 117 LEU A CA 1
ATOM 913 C C . LEU A 1 117 ? 10.812 11.32 -6.77 1 93.56 117 LEU A C 1
ATOM 915 O O . LEU A 1 117 ? 11.508 11.844 -7.641 1 93.56 117 LEU A O 1
ATOM 919 N N . LEU A 1 118 ? 11.164 11.227 -5.547 1 91.44 118 LEU A N 1
ATOM 920 C CA . LEU A 1 118 ? 12.508 11.523 -5.074 1 91.44 118 LEU A CA 1
ATOM 921 C C . LEU A 1 118 ? 13.148 10.289 -4.441 1 91.44 118 LEU A C 1
ATOM 923 O O . LEU A 1 118 ? 12.812 9.922 -3.316 1 91.44 118 LEU A O 1
ATOM 927 N N . LEU A 1 119 ? 14.07 9.672 -5.148 1 93.38 119 LEU A N 1
ATOM 928 C CA . LEU A 1 119 ? 14.711 8.438 -4.695 1 93.38 119 LEU A CA 1
ATOM 929 C C . LEU A 1 119 ? 16.203 8.656 -4.465 1 93.38 119 LEU A C 1
ATOM 931 O O . LEU A 1 119 ? 16.969 8.812 -5.422 1 93.38 119 LEU A O 1
ATOM 935 N N . PRO A 1 120 ? 16.594 8.672 -3.238 1 89.75 120 PRO A N 1
ATOM 936 C CA . PRO A 1 120 ? 18.016 8.891 -2.945 1 89.75 120 PRO A CA 1
ATOM 937 C C . PRO A 1 120 ? 18.891 7.688 -3.283 1 89.75 120 PRO A C 1
ATOM 939 O O . PRO A 1 120 ? 18.438 6.543 -3.152 1 89.75 120 PRO A O 1
ATOM 942 N N . ASP A 1 121 ? 20.094 7.953 -3.658 1 84.88 121 ASP A N 1
ATOM 943 C CA . ASP A 1 121 ? 21.031 6.883 -3.99 1 84.88 121 ASP A CA 1
ATOM 944 C C . ASP A 1 121 ? 21.344 6.023 -2.768 1 84.88 121 ASP A C 1
ATOM 946 O O . ASP A 1 121 ? 21.406 4.797 -2.863 1 84.88 121 ASP A O 1
ATOM 950 N N . GLU A 1 122 ? 21.625 6.598 -1.697 1 79.19 122 GLU A N 1
ATOM 951 C CA . GLU A 1 122 ? 21.844 5.938 -0.414 1 79.19 122 GLU A CA 1
ATOM 952 C C . GLU A 1 122 ? 21.406 6.824 0.746 1 79.19 122 GLU A C 1
ATOM 954 O O . GLU A 1 122 ? 21.797 7.992 0.825 1 79.19 122 GLU A O 1
ATOM 959 N N . ARG A 1 123 ? 20.516 6.184 1.615 1 78.5 123 ARG A N 1
ATOM 960 C CA . ARG A 1 123 ? 19.953 7.035 2.664 1 78.5 123 ARG A CA 1
ATOM 961 C C . ARG A 1 123 ? 19.484 6.199 3.85 1 78.5 123 ARG A C 1
ATOM 963 O O . ARG A 1 123 ? 19.031 5.07 3.676 1 78.5 123 ARG A O 1
ATOM 970 N N . THR A 1 124 ? 19.781 6.844 4.949 1 82.69 124 THR A N 1
ATOM 971 C CA . THR A 1 124 ? 19.062 6.375 6.129 1 82.69 124 THR A CA 1
ATOM 972 C C . THR A 1 124 ? 17.625 6.887 6.125 1 82.69 124 THR A C 1
ATOM 974 O O . THR A 1 124 ? 17.391 8.086 5.988 1 82.69 124 THR A O 1
ATOM 977 N N . LEU A 1 125 ? 16.797 6.012 6.266 1 82.25 125 LEU A N 1
ATOM 978 C CA . LEU A 1 125 ? 15.398 6.398 6.258 1 82.25 125 LEU A CA 1
ATOM 979 C C . LEU A 1 125 ? 14.953 6.875 7.637 1 82.25 125 LEU A C 1
ATOM 981 O O . LEU A 1 125 ? 15.312 6.27 8.648 1 82.25 125 LEU A O 1
ATOM 985 N N . PRO A 1 126 ? 14.203 7.949 7.633 1 73.06 126 PRO A N 1
ATOM 986 C CA . PRO A 1 126 ? 13.648 8.414 8.906 1 73.06 126 PRO A CA 1
ATOM 987 C C . PRO A 1 126 ? 12.758 7.375 9.578 1 73.06 126 PRO A C 1
ATOM 989 O O . PRO A 1 126 ? 12.758 7.254 10.805 1 73.06 126 PRO A O 1
ATOM 992 N N . ASP A 1 127 ? 12.023 6.605 8.852 1 76.44 127 ASP A N 1
ATOM 993 C CA . ASP A 1 127 ? 11.133 5.57 9.375 1 76.44 127 ASP A CA 1
ATOM 994 C C . ASP A 1 127 ? 11.297 4.266 8.594 1 76.44 127 ASP A C 1
ATOM 996 O O . ASP A 1 127 ? 10.438 3.898 7.801 1 76.44 127 ASP A O 1
ATOM 1000 N N . PRO A 1 128 ? 12.281 3.529 8.945 1 84.69 128 PRO A N 1
ATOM 1001 C CA . PRO A 1 128 ? 12.547 2.299 8.195 1 84.69 128 PRO A CA 1
ATOM 1002 C C . PRO A 1 128 ? 11.492 1.22 8.43 1 84.69 128 PRO A C 1
ATOM 1004 O O . PRO A 1 128 ? 11.273 0.368 7.57 1 84.69 128 PRO A O 1
ATOM 1007 N N . ASP A 1 129 ? 10.82 1.211 9.555 1 76.94 129 ASP A N 1
ATOM 1008 C CA . ASP A 1 129 ? 9.844 0.183 9.883 1 76.94 129 ASP A CA 1
ATOM 1009 C C . ASP A 1 129 ? 8.641 0.25 8.938 1 76.94 129 ASP A C 1
ATOM 1011 O O . ASP A 1 129 ? 8.094 -0.784 8.547 1 76.94 129 ASP A O 1
ATOM 1015 N N . ARG A 1 130 ? 8.312 1.407 8.648 1 82.25 130 ARG A N 1
ATOM 1016 C CA . ARG A 1 130 ? 7.199 1.578 7.727 1 82.25 130 ARG A CA 1
ATOM 1017 C C . ARG A 1 130 ? 7.516 0.969 6.367 1 82.25 130 ARG A C 1
ATOM 1019 O O . ARG A 1 130 ? 6.668 0.308 5.762 1 82.25 130 ARG A O 1
ATOM 1026 N N . LEU A 1 131 ? 8.656 1.229 5.902 1 89.75 131 LEU A N 1
ATOM 1027 C CA . LEU A 1 131 ? 9.055 0.645 4.629 1 89.75 131 LEU A CA 1
ATOM 1028 C C . LEU A 1 131 ? 9.109 -0.876 4.723 1 89.75 131 LEU A C 1
ATOM 1030 O O . LEU A 1 131 ? 8.734 -1.573 3.779 1 89.75 131 LEU A O 1
ATOM 1034 N N . ALA A 1 132 ? 9.555 -1.355 5.855 1 85.19 132 ALA A N 1
ATOM 1035 C CA . ALA A 1 132 ? 9.648 -2.801 6.051 1 85.19 132 ALA A CA 1
ATOM 1036 C C . ALA A 1 132 ? 8.273 -3.453 5.938 1 85.19 132 ALA A C 1
ATOM 1038 O O . ALA A 1 132 ? 8.125 -4.496 5.297 1 85.19 132 ALA A O 1
ATOM 1039 N N . VAL A 1 133 ? 7.309 -2.869 6.547 1 82.38 133 VAL A N 1
ATOM 1040 C CA . VAL A 1 133 ? 5.945 -3.383 6.496 1 82.38 133 VAL A CA 1
ATOM 1041 C C . VAL A 1 133 ? 5.453 -3.41 5.051 1 82.38 133 VAL A C 1
ATOM 1043 O O . VAL A 1 133 ? 4.883 -4.406 4.602 1 82.38 133 VAL A O 1
ATOM 1046 N N . MET A 1 134 ? 5.711 -2.361 4.344 1 90.38 134 MET A N 1
ATOM 1047 C CA . MET A 1 134 ? 5.258 -2.26 2.957 1 90.38 134 MET A CA 1
ATOM 1048 C C . MET A 1 134 ? 5.98 -3.271 2.074 1 90.38 134 MET A C 1
ATOM 1050 O O . MET A 1 134 ? 5.375 -3.859 1.176 1 90.38 134 MET A O 1
ATOM 1054 N N . CYS A 1 135 ? 7.254 -3.445 2.291 1 88.31 135 CYS A N 1
ATOM 1055 C CA . CYS A 1 135 ? 7.988 -4.461 1.543 1 88.31 135 CYS A CA 1
ATOM 1056 C C . CYS A 1 135 ? 7.395 -5.844 1.777 1 88.31 135 CYS A C 1
ATOM 1058 O O . CYS A 1 135 ? 7.191 -6.605 0.83 1 88.31 135 CYS A O 1
ATOM 1060 N N . GLY A 1 136 ? 7.113 -6.156 3.029 1 81.31 136 GLY A N 1
ATOM 1061 C CA . GLY A 1 136 ? 6.473 -7.422 3.346 1 81.31 136 GLY A CA 1
ATOM 1062 C C . GLY A 1 136 ? 5.145 -7.609 2.639 1 81.31 136 GLY A C 1
ATOM 1063 O O . GLY A 1 136 ? 4.855 -8.695 2.127 1 81.31 136 GLY A O 1
ATOM 1064 N N . GLN A 1 137 ? 4.383 -6.59 2.617 1 83.38 137 GLN A N 1
ATOM 1065 C CA . GLN A 1 137 ? 3.09 -6.637 1.944 1 83.38 137 GLN A CA 1
ATOM 1066 C C . GLN A 1 137 ? 3.256 -6.867 0.445 1 83.38 137 GLN A C 1
ATOM 1068 O O . GLN A 1 137 ? 2.523 -7.656 -0.152 1 83.38 137 GLN A O 1
ATOM 1073 N N . LEU A 1 138 ? 4.172 -6.156 -0.147 1 87.31 138 LEU A N 1
ATOM 1074 C CA . LEU A 1 138 ? 4.398 -6.309 -1.58 1 87.31 138 LEU A CA 1
ATOM 1075 C C . LEU A 1 138 ? 4.832 -7.734 -1.913 1 87.31 138 LEU A C 1
ATOM 1077 O O . LEU A 1 138 ? 4.406 -8.297 -2.924 1 87.31 138 LEU A O 1
ATOM 1081 N N . ILE A 1 139 ? 5.664 -8.289 -1.088 1 78.94 139 ILE A N 1
ATOM 1082 C CA . ILE A 1 139 ? 6.094 -9.664 -1.285 1 78.94 139 ILE A CA 1
ATOM 1083 C C . ILE A 1 139 ? 4.887 -10.602 -1.235 1 78.94 139 ILE A C 1
ATOM 1085 O O . ILE A 1 139 ? 4.758 -11.5 -2.064 1 78.94 139 ILE A O 1
ATOM 1089 N N . ASP A 1 140 ? 4.031 -10.359 -0.307 1 74.12 140 ASP A N 1
ATOM 1090 C CA . ASP A 1 140 ? 2.83 -11.172 -0.167 1 74.12 140 ASP A CA 1
ATOM 1091 C C . ASP A 1 140 ? 1.929 -11.039 -1.392 1 74.12 140 ASP A C 1
ATOM 1093 O O . ASP A 1 140 ? 1.398 -12.031 -1.893 1 74.12 140 ASP A O 1
ATOM 1097 N N . ILE A 1 141 ? 1.758 -9.797 -1.802 1 80.94 141 ILE A N 1
ATOM 1098 C CA . ILE A 1 141 ? 0.945 -9.539 -2.984 1 80.94 141 ILE A CA 1
ATOM 1099 C C . ILE A 1 141 ? 1.547 -10.25 -4.195 1 80.94 141 ILE A C 1
ATOM 1101 O O . ILE A 1 141 ? 0.835 -10.922 -4.941 1 80.94 141 ILE A O 1
ATOM 1105 N N . TYR A 1 142 ? 2.787 -10.078 -4.363 1 77.31 142 TYR A N 1
ATOM 1106 C CA . TYR A 1 142 ? 3.512 -10.664 -5.484 1 77.31 142 TYR A CA 1
ATOM 1107 C C . TYR A 1 142 ? 3.396 -12.188 -5.473 1 77.31 142 TYR A C 1
ATOM 1109 O O . TYR A 1 142 ? 3.258 -12.812 -6.527 1 77.31 142 TYR A O 1
ATOM 1117 N N . ALA A 1 143 ? 3.459 -12.75 -4.309 1 65.44 143 ALA A N 1
ATOM 1118 C CA . ALA A 1 143 ? 3.361 -14.195 -4.16 1 65.44 143 ALA A CA 1
ATOM 1119 C C . ALA A 1 143 ? 1.962 -14.695 -4.516 1 65.44 143 ALA A C 1
ATOM 1121 O O . ALA A 1 143 ? 1.805 -15.789 -5.062 1 65.44 143 ALA A O 1
ATOM 1122 N N . ARG A 1 144 ? 1.009 -13.898 -4.18 1 66.19 144 ARG A N 1
ATOM 1123 C CA . ARG A 1 144 ? -0.382 -14.305 -4.352 1 66.19 144 ARG A CA 1
ATOM 1124 C C . ARG A 1 144 ? -0.837 -14.102 -5.793 1 66.19 144 ARG A C 1
ATOM 1126 O O . ARG A 1 144 ? -1.582 -14.922 -6.332 1 66.19 144 ARG A O 1
ATOM 1133 N N . PHE A 1 145 ? -0.328 -13.047 -6.309 1 63.88 145 PHE A N 1
ATOM 1134 C CA . PHE A 1 145 ? -0.95 -12.648 -7.57 1 63.88 145 PHE A CA 1
ATOM 1135 C C . PHE A 1 145 ? 0.078 -12.617 -8.695 1 63.88 145 PHE A C 1
ATOM 1137 O O . PHE A 1 145 ? -0.272 -12.398 -9.852 1 63.88 145 PHE A O 1
ATOM 1144 N N . GLY A 1 146 ? 1.363 -12.523 -8.289 1 57.44 146 GLY A N 1
ATOM 1145 C CA . GLY A 1 146 ? 2.426 -12.609 -9.281 1 57.44 146 GLY A CA 1
ATOM 1146 C C . GLY A 1 146 ? 2.584 -13.992 -9.875 1 57.44 146 GLY A C 1
ATOM 1147 O O . GLY A 1 146 ? 1.718 -14.852 -9.695 1 57.44 146 GLY A O 1
ATOM 1148 N N . PRO A 1 147 ? 3.594 -14.266 -10.727 1 52.12 147 PRO A N 1
ATOM 1149 C CA . PRO A 1 147 ? 4.707 -13.375 -11.062 1 52.12 147 PRO A CA 1
ATOM 1150 C C . PRO A 1 147 ? 4.395 -12.461 -12.242 1 52.12 147 PRO A C 1
ATOM 1152 O O . PRO A 1 147 ? 5.227 -11.633 -12.625 1 52.12 147 PRO A O 1
ATOM 1155 N N . TYR A 1 148 ? 3.252 -12.539 -12.781 1 51.03 148 TYR A N 1
ATOM 1156 C CA . TYR A 1 148 ? 3.035 -11.719 -13.961 1 51.03 148 TYR A CA 1
ATOM 1157 C C . TYR A 1 148 ? 2.754 -10.273 -13.57 1 51.03 148 TYR A C 1
ATOM 1159 O O . TYR A 1 148 ? 2.336 -9.992 -12.445 1 51.03 148 TYR A O 1
ATOM 1167 N N . SER A 1 149 ? 3.332 -9.484 -14.43 1 53.28 149 SER A N 1
ATOM 1168 C CA . SER A 1 149 ? 3 -8.07 -14.305 1 53.28 149 SER A CA 1
ATOM 1169 C C . SER A 1 149 ? 1.52 -7.871 -13.984 1 53.28 149 SER A C 1
ATOM 1171 O O . SER A 1 149 ? 0.657 -8.445 -14.656 1 53.28 149 SER A O 1
ATOM 1173 N N . ASN A 1 150 ? 1.329 -7.402 -12.852 1 77.12 150 ASN A N 1
ATOM 1174 C CA . ASN A 1 150 ? -0.067 -7.125 -12.531 1 77.12 150 ASN A CA 1
ATOM 1175 C C . ASN A 1 150 ? -0.237 -5.734 -11.93 1 77.12 150 ASN A C 1
ATOM 1177 O O . ASN A 1 150 ? 0.705 -5.184 -11.352 1 77.12 150 ASN A O 1
ATOM 1181 N N . ALA A 1 151 ? -1.333 -5.18 -12.289 1 87 151 ALA A N 1
ATOM 1182 C CA . ALA A 1 151 ? -1.663 -3.818 -11.883 1 87 151 ALA A CA 1
ATOM 1183 C C . ALA A 1 151 ? -1.516 -3.646 -10.367 1 87 151 ALA A C 1
ATOM 1185 O O . ALA A 1 151 ? -1.062 -2.602 -9.898 1 87 151 ALA A O 1
ATOM 1186 N N . TYR A 1 152 ? -1.839 -4.699 -9.656 1 91.06 152 TYR A N 1
ATOM 1187 C CA . TYR A 1 152 ? -1.784 -4.621 -8.203 1 91.06 152 TYR A CA 1
ATOM 1188 C C . TYR A 1 152 ? -0.357 -4.387 -7.727 1 91.06 152 TYR A C 1
ATOM 1190 O O . TYR A 1 152 ? -0.098 -3.453 -6.961 1 91.06 152 TYR A O 1
ATOM 1198 N N . CYS A 1 153 ? 0.551 -5.125 -8.242 1 90.25 153 CYS A N 1
ATOM 1199 C CA . CYS A 1 153 ? 1.954 -4.973 -7.871 1 90.25 153 CYS A CA 1
ATOM 1200 C C . CYS A 1 153 ? 2.5 -3.631 -8.352 1 90.25 153 CYS A C 1
ATOM 1202 O O . CYS A 1 153 ? 3.25 -2.971 -7.629 1 90.25 153 CYS A O 1
ATOM 1204 N N . ASP A 1 154 ? 2.086 -3.184 -9.531 1 93.88 154 ASP A N 1
ATOM 1205 C CA . ASP A 1 154 ? 2.562 -1.912 -10.062 1 93.88 154 ASP A CA 1
ATOM 1206 C C . ASP A 1 154 ? 2.139 -0.748 -9.172 1 93.88 154 ASP A C 1
ATOM 1208 O O . ASP A 1 154 ? 2.955 0.112 -8.836 1 93.88 154 ASP A O 1
ATOM 1212 N N . TYR A 1 155 ? 0.94 -0.744 -8.844 1 94.19 155 TYR A N 1
ATOM 1213 C CA . TYR A 1 155 ? 0.422 0.365 -8.055 1 94.19 155 TYR A CA 1
ATOM 1214 C C . TYR A 1 155 ? 0.95 0.308 -6.625 1 94.19 155 TYR A C 1
ATOM 1216 O O . TYR A 1 155 ? 1.272 1.342 -6.035 1 94.19 155 TYR A O 1
ATOM 1224 N N . PHE A 1 156 ? 1.014 -0.892 -6.035 1 93.88 156 PHE A N 1
ATOM 1225 C CA . PHE A 1 156 ? 1.521 -0.994 -4.672 1 93.88 156 PHE A CA 1
ATOM 1226 C C . PHE A 1 156 ? 3 -0.638 -4.617 1 93.88 156 PHE A C 1
ATOM 1228 O O . PHE A 1 156 ? 3.443 0.063 -3.703 1 93.88 156 PHE A O 1
ATOM 1235 N N . ALA A 1 157 ? 3.764 -1.106 -5.59 1 95.44 157 ALA A N 1
ATOM 1236 C CA . ALA A 1 157 ? 5.18 -0.755 -5.676 1 95.44 157 ALA A CA 1
ATOM 1237 C C . ALA A 1 157 ? 5.363 0.754 -5.801 1 95.44 157 ALA A C 1
ATOM 1239 O O . ALA A 1 157 ? 6.301 1.32 -5.238 1 95.44 157 ALA A O 1
ATOM 1240 N N . THR A 1 158 ? 4.504 1.376 -6.582 1 96.06 158 THR A N 1
ATOM 1241 C CA . THR A 1 158 ? 4.551 2.828 -6.707 1 96.06 158 THR A CA 1
ATOM 1242 C C . THR A 1 158 ? 4.316 3.496 -5.355 1 96.06 158 THR A C 1
ATOM 1244 O O . THR A 1 158 ? 5.004 4.457 -5.004 1 96.06 158 THR A O 1
ATOM 1247 N N . GLY A 1 159 ? 3.33 3 -4.621 1 94.62 159 GLY A N 1
ATOM 1248 C CA . GLY A 1 159 ? 3.127 3.486 -3.268 1 94.62 159 GLY A CA 1
ATOM 1249 C C . GLY A 1 159 ? 4.359 3.35 -2.395 1 94.62 159 GLY A C 1
ATOM 1250 O O . GLY A 1 159 ? 4.672 4.246 -1.608 1 94.62 159 GLY A O 1
ATOM 1251 N N . LEU A 1 160 ? 5.027 2.219 -2.506 1 94.81 160 LEU A N 1
ATOM 1252 C CA . LEU A 1 160 ? 6.25 1.972 -1.754 1 94.81 160 LEU A CA 1
ATOM 1253 C C . LEU A 1 160 ? 7.32 3.002 -2.1 1 94.81 160 LEU A C 1
ATOM 1255 O O . LEU A 1 160 ? 7.973 3.551 -1.209 1 94.81 160 LEU A O 1
ATOM 1259 N N . LEU A 1 161 ? 7.477 3.324 -3.359 1 96.38 161 LEU A N 1
ATOM 1260 C CA . LEU A 1 161 ? 8.461 4.312 -3.793 1 96.38 161 LEU A CA 1
ATOM 1261 C C . LEU A 1 161 ? 8.062 5.711 -3.334 1 96.38 161 LEU A C 1
ATOM 1263 O O . LEU A 1 161 ? 8.922 6.531 -3.01 1 96.38 161 LEU A O 1
ATOM 1267 N N . LEU A 1 162 ? 6.793 5.934 -3.33 1 94.12 162 LEU A N 1
ATOM 1268 C CA . LEU A 1 162 ? 6.309 7.223 -2.854 1 94.12 162 LEU A CA 1
ATOM 1269 C C . LEU A 1 162 ? 6.551 7.375 -1.355 1 94.12 162 LEU A C 1
ATOM 1271 O O . LEU A 1 162 ? 6.781 8.484 -0.868 1 94.12 162 LEU A O 1
ATOM 1275 N N . GLU A 1 163 ? 6.492 6.23 -0.622 1 91.19 163 GLU A N 1
ATOM 1276 C CA . GLU A 1 163 ? 6.879 6.27 0.785 1 91.19 163 GLU A CA 1
ATOM 1277 C C . GLU A 1 163 ? 8.32 6.742 0.946 1 91.19 163 GLU A C 1
ATOM 1279 O O . GLU A 1 163 ? 8.609 7.605 1.779 1 91.19 163 GLU A O 1
ATOM 1284 N N . VAL A 1 164 ? 9.227 6.223 0.149 1 92.94 164 VAL A N 1
ATOM 1285 C CA . VAL A 1 164 ? 10.625 6.637 0.167 1 92.94 164 VAL A CA 1
ATOM 1286 C C . VAL A 1 164 ? 10.727 8.117 -0.173 1 92.94 164 VAL A C 1
ATOM 1288 O O . VAL A 1 164 ? 11.43 8.875 0.509 1 92.94 164 VAL A O 1
ATOM 1291 N N . SER A 1 165 ? 10.008 8.516 -1.195 1 92.06 165 SER A N 1
ATOM 1292 C CA . SER A 1 165 ? 9.992 9.906 -1.645 1 92.06 165 SER A CA 1
ATOM 1293 C C . SER A 1 165 ? 9.5 10.836 -0.544 1 92.06 165 SER A C 1
ATOM 1295 O O . SER A 1 165 ? 10.086 11.891 -0.304 1 92.06 165 SER A O 1
ATOM 1297 N N . ALA A 1 166 ? 8.438 10.43 0.079 1 85.5 166 ALA A N 1
ATOM 1298 C CA . ALA A 1 166 ? 7.844 11.242 1.136 1 85.5 166 ALA A CA 1
ATOM 1299 C C . ALA A 1 166 ? 8.812 11.422 2.301 1 85.5 166 ALA A C 1
ATOM 1301 O O . ALA A 1 166 ? 8.922 12.516 2.861 1 85.5 166 ALA A O 1
ATOM 1302 N N . GLN A 1 167 ? 9.477 10.383 2.68 1 81.94 167 GLN A N 1
ATOM 1303 C CA . GLN A 1 167 ? 10.43 10.469 3.779 1 81.94 167 GLN A CA 1
ATOM 1304 C C . GLN A 1 167 ? 11.609 11.359 3.412 1 81.94 167 GLN A C 1
ATOM 1306 O O . GLN A 1 167 ? 12.141 12.078 4.262 1 81.94 167 GLN A O 1
ATOM 1311 N N . GLU A 1 168 ? 12 11.305 2.148 1 83.94 168 GLU A N 1
ATOM 1312 C CA . GLU A 1 168 ? 13.062 12.195 1.68 1 83.94 168 GLU A CA 1
ATOM 1313 C C . GLU A 1 168 ? 12.633 13.656 1.774 1 83.94 168 GLU A C 1
ATOM 1315 O O . GLU A 1 168 ? 13.422 14.516 2.174 1 83.94 168 GLU A O 1
ATOM 1320 N N . ARG A 1 169 ? 11.43 13.898 1.385 1 79.88 169 ARG A N 1
ATOM 1321 C CA . ARG A 1 169 ? 10.898 15.258 1.465 1 79.88 169 ARG A CA 1
ATOM 1322 C C . ARG A 1 169 ? 10.844 15.742 2.91 1 79.88 169 ARG A C 1
ATOM 1324 O O . ARG A 1 169 ? 11.156 16.891 3.195 1 79.88 169 ARG A O 1
ATOM 1331 N N . LEU A 1 170 ? 10.43 14.883 3.697 1 69.38 170 LEU A N 1
ATOM 1332 C CA . LEU A 1 170 ? 10.344 15.234 5.113 1 69.38 170 LEU A CA 1
ATOM 1333 C C . LEU A 1 170 ? 11.711 15.57 5.68 1 69.38 170 LEU A C 1
ATOM 1335 O O . LEU A 1 170 ? 11.852 16.516 6.461 1 69.38 170 LEU A O 1
ATOM 1339 N N . LYS A 1 171 ? 12.688 14.828 5.363 1 68 171 LYS A N 1
ATOM 1340 C CA . LYS A 1 171 ? 14.055 15.086 5.809 1 68 171 LYS A CA 1
ATOM 1341 C C . LYS A 1 171 ? 14.539 16.453 5.332 1 68 171 LYS A C 1
ATOM 1343 O O . LYS A 1 171 ? 15.172 17.188 6.086 1 68 171 LYS A O 1
ATOM 1348 N N . ALA A 1 172 ? 14.234 16.719 4.074 1 66.5 172 ALA A N 1
ATOM 1349 C CA . ALA A 1 172 ? 14.648 18 3.504 1 66.5 172 ALA A CA 1
ATOM 1350 C C . ALA A 1 172 ? 13.961 19.156 4.207 1 66.5 172 ALA A C 1
ATOM 1352 O O . ALA A 1 172 ? 14.57 20.203 4.441 1 66.5 172 ALA A O 1
ATOM 1353 N N . ASP A 1 173 ? 12.766 18.984 4.453 1 60.41 173 ASP A N 1
ATOM 1354 C CA . ASP A 1 173 ? 12.008 20.031 5.145 1 60.41 173 ASP A CA 1
ATOM 1355 C C . ASP A 1 173 ? 12.562 20.281 6.543 1 60.41 173 ASP A C 1
ATOM 1357 O O . ASP A 1 173 ? 12.664 21.422 6.977 1 60.41 173 ASP A O 1
ATOM 1361 N N . PHE A 1 174 ? 12.93 19.25 7.156 1 52.41 174 PHE A N 1
ATOM 1362 C CA . PHE A 1 174 ? 13.492 19.391 8.492 1 52.41 174 PHE A CA 1
ATOM 1363 C C . PHE A 1 174 ? 14.828 20.125 8.445 1 52.41 174 PHE A C 1
ATOM 1365 O O . PHE A 1 174 ? 15.109 20.969 9.289 1 52.41 174 PHE A O 1
ATOM 1372 N N . ALA A 1 175 ? 15.57 19.703 7.504 1 52.06 175 ALA A N 1
ATOM 1373 C CA . ALA A 1 175 ? 16.875 20.359 7.352 1 52.06 175 ALA A CA 1
ATOM 1374 C C . ALA A 1 175 ? 16.703 21.844 7.055 1 52.06 175 ALA A C 1
ATOM 1376 O O . ALA A 1 175 ? 17.453 22.672 7.586 1 52.06 175 ALA A O 1
ATOM 1377 N N . ALA A 1 176 ? 15.781 22.109 6.254 1 50.5 176 ALA A N 1
ATOM 1378 C CA . ALA A 1 176 ? 15.516 23.5 5.906 1 50.5 176 ALA A CA 1
ATOM 1379 C C . ALA A 1 176 ? 15.023 24.297 7.117 1 50.5 176 ALA A C 1
ATOM 1381 O O . ALA A 1 176 ? 15.422 25.438 7.324 1 50.5 176 ALA A O 1
ATOM 1382 N N . HIS A 1 177 ? 14.195 23.688 7.805 1 42.47 177 HIS A N 1
ATOM 1383 C CA . HIS A 1 177 ? 13.672 24.359 8.992 1 42.47 177 HIS A CA 1
ATOM 1384 C C . HIS A 1 177 ? 14.75 24.531 10.047 1 42.47 177 HIS A C 1
ATOM 1386 O O . HIS A 1 177 ? 14.789 25.547 10.742 1 42.47 177 HIS A O 1
ATOM 1392 N N . ARG A 1 178 ? 15.531 23.469 10.289 1 38.66 178 ARG A N 1
ATOM 1393 C CA . ARG A 1 178 ? 16.641 23.578 11.219 1 38.66 178 ARG A CA 1
ATOM 1394 C C . ARG A 1 178 ? 17.562 24.75 10.844 1 38.66 178 ARG A C 1
ATOM 1396 O O . ARG A 1 178 ? 18.047 25.469 11.711 1 38.66 178 ARG A O 1
ATOM 1403 N N . THR A 1 179 ? 17.719 24.734 9.633 1 38.72 179 THR A N 1
ATOM 1404 C CA . THR A 1 179 ? 18.516 25.875 9.195 1 38.72 179 THR A CA 1
ATOM 1405 C C . THR A 1 179 ? 17.797 27.188 9.469 1 38.72 179 THR A C 1
ATOM 1407 O O . THR A 1 179 ? 18.422 28.156 9.914 1 38.72 179 THR A O 1
ATOM 1410 N N . LEU A 1 180 ? 16.516 27.047 9.273 1 35.16 180 LEU A N 1
ATOM 1411 C CA . LEU A 1 180 ? 15.75 28.25 9.57 1 35.16 180 LEU A CA 1
ATOM 1412 C C . LEU A 1 180 ? 15.547 28.422 11.07 1 35.16 180 LEU A C 1
ATOM 1414 O O . LEU A 1 180 ? 15.352 29.531 11.562 1 35.16 180 LEU A O 1
ATOM 1418 N N . ALA A 1 181 ? 15.406 27.234 11.742 1 36.53 181 ALA A N 1
ATOM 1419 C CA . ALA A 1 181 ? 15.25 27.266 13.195 1 36.53 181 ALA A CA 1
ATOM 1420 C C . ALA A 1 181 ? 16.453 27.938 13.867 1 36.53 181 ALA A C 1
ATOM 1422 O O . ALA A 1 181 ? 16.422 28.203 15.07 1 36.53 181 ALA A O 1
ATOM 1423 N N . GLY A 1 182 ? 17.516 28 13.344 1 36.94 182 GLY A N 1
ATOM 1424 C CA . GLY A 1 182 ? 18.5 28.906 13.945 1 36.94 182 GLY A CA 1
ATOM 1425 C C . GLY A 1 182 ? 17.938 30.281 14.219 1 36.94 182 GLY A C 1
ATOM 1426 O O . GLY A 1 182 ? 18.625 31.125 14.82 1 36.94 182 GLY A O 1
ATOM 1427 N N . TYR A 1 183 ? 16.922 30.672 13.633 1 33.03 183 TYR A N 1
ATOM 1428 C CA . TYR A 1 183 ? 16.328 31.984 13.914 1 33.03 183 TYR A CA 1
ATOM 1429 C C . TYR A 1 183 ? 15.047 31.844 14.727 1 33.03 183 TYR A C 1
ATOM 1431 O O . TYR A 1 183 ? 14.312 30.859 14.57 1 33.03 183 TYR A O 1
ATOM 1439 N N . ARG A 1 184 ? 14.844 32.469 15.922 1 38.38 184 ARG A N 1
ATOM 1440 C CA . ARG A 1 184 ? 13.633 32.594 16.734 1 38.38 184 ARG A CA 1
ATOM 1441 C C . ARG A 1 184 ? 12.453 33.031 15.867 1 38.38 184 ARG A C 1
ATOM 1443 O O . ARG A 1 184 ? 12.641 33.531 14.758 1 38.38 184 ARG A O 1
ATOM 1450 N N . GLY A 1 185 ? 11.094 32.625 16.078 1 36.12 185 GLY A N 1
ATOM 1451 C CA . GLY A 1 185 ? 9.922 33.156 15.406 1 36.12 185 GLY A CA 1
ATOM 1452 C C . GLY A 1 185 ? 10 34.656 15.195 1 36.12 185 GLY A C 1
ATOM 1453 O O . GLY A 1 185 ? 9.172 35.25 14.484 1 36.12 185 GLY A O 1
ATOM 1454 N N . ASP A 1 186 ? 10.695 35.312 15.977 1 39 186 ASP A N 1
ATOM 1455 C CA . ASP A 1 186 ? 10.828 36.781 15.891 1 39 186 ASP A CA 1
ATOM 1456 C C . ASP A 1 186 ? 11.984 37.156 14.969 1 39 186 ASP A C 1
ATOM 1458 O O . ASP A 1 186 ? 12.383 38.312 14.93 1 39 186 ASP A O 1
ATOM 1462 N N . GLY A 1 187 ? 12.555 36.312 14.25 1 40.97 187 GLY A N 1
ATOM 1463 C CA . GLY A 1 187 ? 13.578 36.656 13.281 1 40.97 187 GLY A CA 1
ATOM 1464 C C . GLY A 1 187 ? 14.984 36.625 13.859 1 40.97 187 GLY A C 1
ATOM 1465 O O . GLY A 1 187 ? 15.945 37.031 13.188 1 40.97 187 GLY A O 1
ATOM 1466 N N . LYS A 1 188 ? 15.031 36.344 15.25 1 47.62 188 LYS A N 1
ATOM 1467 C CA . LYS A 1 188 ? 16.359 36.375 15.867 1 47.62 188 LYS A CA 1
ATOM 1468 C C . LYS A 1 188 ? 16.969 34.969 15.898 1 47.62 188 LYS A C 1
ATOM 1470 O O . LYS A 1 188 ? 16.25 33.969 15.914 1 47.62 188 LYS A O 1
ATOM 1475 N N . PRO A 1 189 ? 18.312 34.75 15.828 1 45.5 189 PRO A N 1
ATOM 1476 C CA . PRO A 1 189 ? 19 33.469 15.812 1 45.5 189 PRO A CA 1
ATOM 1477 C C . PRO A 1 189 ? 18.766 32.656 17.078 1 45.5 189 PRO A C 1
ATOM 1479 O O . PRO A 1 189 ? 18.625 33.219 18.172 1 45.5 189 PRO A O 1
ATOM 1482 N N . ILE A 1 190 ? 18.344 31.328 17.141 1 44.28 190 ILE A N 1
ATOM 1483 C CA . ILE A 1 190 ? 18.234 30.453 18.312 1 44.28 190 ILE A CA 1
ATOM 1484 C C . ILE A 1 190 ? 19.562 30.422 19.047 1 44.28 190 ILE A C 1
ATOM 1486 O O . ILE A 1 190 ? 20.609 30.203 18.438 1 44.28 190 ILE A O 1
ATOM 1490 N N . THR A 1 191 ? 19.516 30.938 20.312 1 47.47 191 THR A N 1
ATOM 1491 C CA . THR A 1 191 ? 20.703 30.984 21.141 1 47.47 191 THR A CA 1
ATOM 1492 C C . THR A 1 191 ? 21.031 29.594 21.688 1 47.47 191 THR A C 1
ATOM 1494 O O . THR A 1 191 ? 20.203 28.672 21.609 1 47.47 191 THR A O 1
ATOM 1497 N N . SER A 1 192 ? 22.312 29.328 22.266 1 46.12 192 SER A N 1
ATOM 1498 C CA . SER A 1 192 ? 22.75 28.125 22.953 1 46.12 192 SER A CA 1
ATOM 1499 C C . SER A 1 192 ? 21.781 27.703 24.047 1 46.12 192 SER A C 1
ATOM 1501 O O . SER A 1 192 ? 21.531 26.516 24.234 1 46.12 192 SER A O 1
ATOM 1503 N N . ALA A 1 193 ? 21.234 28.656 24.797 1 49.06 193 ALA A N 1
ATOM 1504 C CA . ALA A 1 193 ? 20.312 28.375 25.906 1 49.06 193 ALA A CA 1
ATOM 1505 C C . ALA A 1 193 ? 18.984 27.844 25.391 1 49.06 193 ALA A C 1
ATOM 1507 O O . ALA A 1 193 ? 18.375 26.984 26.016 1 49.06 193 ALA A O 1
ATOM 1508 N N . ASP A 1 194 ? 18.578 28.234 24.234 1 46.12 194 ASP A N 1
ATOM 1509 C CA . ASP A 1 194 ? 17.312 27.781 23.656 1 46.12 194 ASP A CA 1
ATOM 1510 C C . ASP A 1 194 ? 17.422 26.344 23.172 1 46.12 194 ASP A C 1
ATOM 1512 O O . ASP A 1 194 ? 16.484 25.562 23.328 1 46.12 194 ASP A O 1
ATOM 1516 N N . ARG A 1 195 ? 18.531 26.047 22.703 1 41.56 195 ARG A N 1
ATOM 1517 C CA . ARG A 1 195 ? 18.844 24.688 22.281 1 41.56 195 ARG A CA 1
ATOM 1518 C C . ARG A 1 195 ? 18.891 23.734 23.469 1 41.56 195 ARG A C 1
ATOM 1520 O O . ARG A 1 195 ? 18.375 22.609 23.391 1 41.56 195 ARG A O 1
ATOM 1527 N N . VAL A 1 196 ? 19.516 24.125 24.484 1 45.47 196 VAL A N 1
ATOM 1528 C CA . VAL A 1 196 ? 19.578 23.312 25.688 1 45.47 196 VAL A CA 1
ATOM 1529 C C . VAL A 1 196 ? 18.172 23.094 26.234 1 45.47 196 VAL A C 1
ATOM 1531 O O . VAL A 1 196 ? 17.812 21.969 26.625 1 45.47 196 VAL A O 1
ATOM 1534 N N . ARG A 1 197 ? 17.359 24.031 26.266 1 44.06 197 ARG A N 1
ATOM 1535 C CA . ARG A 1 197 ? 16 23.891 26.781 1 44.06 197 ARG A CA 1
ATOM 1536 C C . ARG A 1 197 ? 15.148 23.031 25.875 1 44.06 197 ARG A C 1
ATOM 1538 O O . ARG A 1 197 ? 14.375 22.188 26.344 1 44.06 197 ARG A O 1
ATOM 1545 N N . GLN A 1 198 ? 15.352 23.219 24.688 1 41.53 198 GLN A N 1
ATOM 1546 C CA . GLN A 1 198 ? 14.656 22.375 23.719 1 41.53 198 GLN A CA 1
ATOM 1547 C C . GLN A 1 198 ? 15.109 20.922 23.812 1 41.53 198 GLN A C 1
ATOM 1549 O O . GLN A 1 198 ? 14.297 20 23.75 1 41.53 198 GLN A O 1
ATOM 1554 N N . GLN A 1 199 ? 16.344 20.719 23.922 1 40.78 199 GLN A N 1
ATOM 1555 C CA . GLN A 1 199 ? 16.922 19.391 24.141 1 40.78 199 GLN A CA 1
ATOM 1556 C C . GLN A 1 199 ? 16.469 18.828 25.484 1 40.78 199 GLN A C 1
ATOM 1558 O O . GLN A 1 199 ? 16.172 17.641 25.609 1 40.78 199 GLN A O 1
ATOM 1563 N N . GLN A 1 200 ? 16.516 19.578 26.484 1 41.56 200 GLN A N 1
ATOM 1564 C CA . GLN A 1 200 ? 16.078 19.109 27.781 1 41.56 200 GLN A CA 1
ATOM 1565 C C . GLN A 1 200 ? 14.586 18.75 27.766 1 41.56 200 GLN A C 1
ATOM 1567 O O . GLN A 1 200 ? 14.172 17.75 28.359 1 41.56 200 GLN A O 1
ATOM 1572 N N . GLU A 1 201 ? 13.781 19.531 27.234 1 40.62 201 GLU A N 1
ATOM 1573 C CA . GLU A 1 201 ? 12.359 19.219 27.156 1 40.62 201 GLU A CA 1
ATOM 1574 C C . GLU A 1 201 ? 12.094 18.047 26.234 1 40.62 201 GLU A C 1
ATOM 1576 O O . GLU A 1 201 ? 11.219 17.219 26.5 1 40.62 201 GLU A O 1
ATOM 1581 N N . TRP A 1 202 ? 12.93 18.016 25.188 1 36.66 202 TRP A N 1
ATOM 1582 C CA . TRP A 1 202 ? 12.922 16.828 24.328 1 36.66 202 TRP A CA 1
ATOM 1583 C C . TRP A 1 202 ? 13.383 15.594 25.109 1 36.66 202 TRP A C 1
ATOM 1585 O O . TRP A 1 202 ? 12.781 14.523 25 1 36.66 202 TRP A O 1
ATOM 1595 N N . ALA A 1 203 ? 14.453 15.664 25.734 1 36.12 203 ALA A N 1
ATOM 1596 C CA . ALA A 1 203 ? 15.023 14.586 26.547 1 36.12 203 ALA A CA 1
ATOM 1597 C C . ALA A 1 203 ? 14.047 14.141 27.625 1 36.12 203 ALA A C 1
ATOM 1599 O O . ALA A 1 203 ? 13.953 12.953 27.938 1 36.12 203 ALA A O 1
ATOM 1600 N N . MET A 1 204 ? 13.445 15.039 28.266 1 36.34 204 MET A N 1
ATOM 1601 C CA . MET A 1 204 ? 12.555 14.625 29.328 1 36.34 204 MET A CA 1
ATOM 1602 C C . MET A 1 204 ? 11.328 13.914 28.781 1 36.34 204 MET A C 1
ATOM 1604 O O . MET A 1 204 ? 10.789 13.008 29.422 1 36.34 204 MET A O 1
ATOM 1608 N N . HIS A 1 205 ? 10.641 14.336 27.719 1 33.72 205 HIS A N 1
ATOM 1609 C CA . HIS A 1 205 ? 9.398 13.727 27.266 1 33.72 205 HIS A CA 1
ATOM 1610 C C . HIS A 1 205 ? 9.664 12.555 26.312 1 33.72 205 HIS A C 1
ATOM 1612 O O . HIS A 1 205 ? 8.797 11.703 26.109 1 33.72 205 HIS A O 1
ATOM 1618 N N . VAL A 1 206 ? 10.633 12.555 25.5 1 34.88 206 VAL A N 1
ATOM 1619 C CA . VAL A 1 206 ? 11 11.383 24.703 1 34.88 206 VAL A CA 1
ATOM 1620 C C . VAL A 1 206 ? 11.312 10.211 25.641 1 34.88 206 VAL A C 1
ATOM 1622 O O . VAL A 1 206 ? 11.469 9.078 25.188 1 34.88 206 VAL A O 1
ATOM 1625 N N . ASP A 1 207 ? 11.789 10.398 26.75 1 33.81 207 ASP A N 1
ATOM 1626 C CA . ASP A 1 207 ? 12.156 9.281 27.609 1 33.81 207 ASP A CA 1
ATOM 1627 C C . ASP A 1 207 ? 10.977 8.328 27.797 1 33.81 207 ASP A C 1
ATOM 1629 O O . ASP A 1 207 ? 11.172 7.121 27.984 1 33.81 207 ASP A O 1
ATOM 1633 N N . SER A 1 208 ? 9.859 8.812 28.312 1 31.27 208 SER A N 1
ATOM 1634 C CA . SER A 1 208 ? 8.867 7.824 28.719 1 31.27 208 SER A CA 1
ATOM 1635 C C . SER A 1 208 ? 8.305 7.074 27.516 1 31.27 208 SER A C 1
ATOM 1637 O O . SER A 1 208 ? 7.746 5.988 27.656 1 31.27 208 SER A O 1
ATOM 1639 N N . ALA A 1 209 ? 7.723 7.727 26.453 1 30.48 209 ALA A N 1
ATOM 1640 C CA . ALA A 1 209 ? 7.207 6.816 25.438 1 30.48 209 ALA A CA 1
ATOM 1641 C C . ALA A 1 209 ? 8.344 6.133 24.688 1 30.48 209 ALA A C 1
ATOM 1643 O O . ALA A 1 209 ? 9.445 6.684 24.578 1 30.48 209 ALA A O 1
ATOM 1644 N N . GLY A 1 210 ? 8.445 4.848 24.594 1 30.94 210 GLY A N 1
ATOM 1645 C CA . GLY A 1 210 ? 9.492 3.975 24.094 1 30.94 210 GLY A CA 1
ATOM 1646 C C . GLY A 1 210 ? 10.273 4.582 22.938 1 30.94 210 GLY A C 1
ATOM 1647 O O . GLY A 1 210 ? 10.555 3.908 21.938 1 30.94 210 GLY A O 1
ATOM 1648 N N . ALA A 1 211 ? 10.289 5.797 22.844 1 34.22 211 ALA A N 1
ATOM 1649 C CA . ALA A 1 211 ? 10.898 6.516 21.719 1 34.22 211 ALA A CA 1
ATOM 1650 C C . ALA A 1 211 ? 12.422 6.375 21.734 1 34.22 211 ALA A C 1
ATOM 1652 O O . ALA A 1 211 ? 13.117 7.219 22.297 1 34.22 211 ALA A O 1
ATOM 1653 N N . ALA A 1 212 ? 13.125 5.5 22.125 1 33.69 212 ALA A N 1
ATOM 1654 C CA . ALA A 1 212 ? 14.578 5.66 22.078 1 33.69 212 ALA A CA 1
ATOM 1655 C C . ALA A 1 212 ? 15.008 6.375 20.812 1 33.69 212 ALA A C 1
ATOM 1657 O O . ALA A 1 212 ? 15.883 7.246 20.844 1 33.69 212 ALA A O 1
ATOM 1658 N N . GLY A 1 213 ? 14.984 5.738 19.594 1 34.53 213 GLY A N 1
ATOM 1659 C CA . GLY A 1 213 ? 15.805 6.094 18.438 1 34.53 213 GLY A CA 1
ATOM 1660 C C . GLY A 1 213 ? 15.266 7.293 17.672 1 34.53 213 GLY A C 1
ATOM 1661 O O . GLY A 1 213 ? 15.867 7.727 16.688 1 34.53 213 GLY A O 1
ATOM 1662 N N . ASP A 1 214 ? 13.969 7.559 17.5 1 35.62 214 ASP A N 1
ATOM 1663 C CA . ASP A 1 214 ? 13.633 8.617 16.547 1 35.62 214 ASP A CA 1
ATOM 1664 C C . ASP A 1 214 ? 13.727 9.992 17.203 1 35.62 214 ASP A C 1
ATOM 1666 O O . ASP A 1 214 ? 12.852 10.375 17.984 1 35.62 214 ASP A O 1
ATOM 1670 N N . SER A 1 215 ? 14.812 10.516 17.5 1 43.44 215 SER A N 1
ATOM 1671 C CA . SER A 1 215 ? 15.172 11.836 18 1 43.44 215 SER A CA 1
ATOM 1672 C C . SER A 1 215 ? 14.391 12.93 17.266 1 43.44 215 SER A C 1
ATOM 1674 O O . SER A 1 215 ? 14.367 14.078 17.719 1 43.44 215 SER A O 1
ATOM 1676 N N . SER A 1 216 ? 13.852 12.758 16.172 1 46.75 216 SER A N 1
ATOM 1677 C CA . SER A 1 216 ? 13.289 13.797 15.312 1 46.75 216 SER A CA 1
ATOM 1678 C C . SER A 1 216 ? 11.945 14.289 15.844 1 46.75 216 SER A C 1
ATOM 1680 O O . SER A 1 216 ? 11.492 15.375 15.477 1 46.75 216 SER A O 1
ATOM 1682 N N . GLY A 1 217 ? 11.477 13.766 16.938 1 53.19 217 GLY A N 1
ATOM 1683 C CA . GLY A 1 217 ? 10.164 14.109 17.453 1 53.19 217 GLY A CA 1
ATOM 1684 C C . GLY A 1 217 ? 9.039 13.734 16.516 1 53.19 217 GLY A C 1
ATOM 1685 O O . GLY A 1 217 ? 7.859 13.945 16.812 1 53.19 217 GLY A O 1
ATOM 1686 N N . LEU A 1 218 ? 9.445 13.273 15.422 1 55.38 218 LEU A N 1
ATOM 1687 C CA . LEU A 1 218 ? 8.453 13 14.383 1 55.38 218 LEU A CA 1
ATOM 1688 C C . LEU A 1 218 ? 7.445 11.961 14.844 1 55.38 218 LEU A C 1
ATOM 1690 O O . LEU A 1 218 ? 6.238 12.156 14.711 1 55.38 218 LEU A O 1
ATOM 1694 N N . ALA A 1 219 ? 7.961 10.93 15.398 1 57.78 219 ALA A N 1
ATOM 1695 C CA . ALA A 1 219 ? 7.074 9.82 15.734 1 57.78 219 ALA A CA 1
ATOM 1696 C C . ALA A 1 219 ? 6.016 10.258 16.75 1 57.78 219 ALA A C 1
ATOM 1698 O O . ALA A 1 219 ? 4.816 10.07 16.516 1 57.78 219 ALA A O 1
ATOM 1699 N N . PRO A 1 220 ? 6.477 10.898 17.766 1 61.44 220 PRO A N 1
ATOM 1700 C CA . PRO A 1 220 ? 5.449 11.344 18.719 1 61.44 220 PRO A CA 1
ATOM 1701 C C . PRO A 1 220 ? 4.5 12.375 18.109 1 61.44 220 PRO A C 1
ATOM 1703 O O . PRO A 1 220 ? 3.299 12.359 18.406 1 61.44 220 PRO A O 1
ATOM 1706 N N . MET A 1 221 ? 5.035 13.188 17.266 1 72.81 221 MET A N 1
ATOM 1707 C CA . MET A 1 221 ? 4.195 14.219 16.672 1 72.81 221 MET A CA 1
ATOM 1708 C C . MET A 1 221 ? 3.236 13.617 15.648 1 72.81 221 MET A C 1
ATOM 1710 O O . MET A 1 221 ? 2.109 14.094 15.492 1 72.81 221 MET A O 1
ATOM 1714 N N . LEU A 1 222 ? 3.727 12.609 15.102 1 63.78 222 LEU A N 1
ATOM 1715 C CA . LEU A 1 222 ? 2.826 11.914 14.188 1 63.78 222 LEU A CA 1
ATOM 1716 C C . LEU A 1 222 ? 1.669 11.273 14.953 1 63.78 222 LEU A C 1
ATOM 1718 O O . LEU A 1 222 ? 0.526 11.305 14.484 1 63.78 222 LEU A O 1
ATOM 1722 N N . ALA A 1 223 ? 2.008 10.695 16.047 1 62.72 223 ALA A N 1
ATOM 1723 C CA . ALA A 1 223 ? 0.962 10.117 16.875 1 62.72 223 ALA A CA 1
ATOM 1724 C C . ALA A 1 223 ? -0.042 11.18 17.312 1 62.72 223 ALA A C 1
ATOM 1726 O O . ALA A 1 223 ? -1.25 10.93 17.328 1 62.72 223 ALA A O 1
ATOM 1727 N N . ILE A 1 224 ? 0.484 12.312 17.594 1 72.62 224 ILE A N 1
ATOM 1728 C CA . ILE A 1 224 ? -0.363 13.422 18.016 1 72.62 224 ILE A CA 1
ATOM 1729 C C . ILE A 1 224 ? -1.23 13.875 16.844 1 72.62 224 ILE A C 1
ATOM 1731 O O . ILE A 1 224 ? -2.436 14.086 17 1 72.62 224 ILE A O 1
ATOM 1735 N N . ARG A 1 225 ? -0.555 13.945 15.742 1 74.88 225 ARG A N 1
ATOM 1736 C CA . ARG A 1 225 ? -1.303 14.375 14.562 1 74.88 225 ARG A CA 1
ATOM 1737 C C . ARG A 1 225 ? -2.416 13.383 14.227 1 74.88 225 ARG A C 1
ATOM 1739 O O . ARG A 1 225 ? -3.537 13.789 13.906 1 74.88 225 ARG A O 1
ATOM 1746 N N . SER A 1 226 ? -2.059 12.148 14.312 1 65.88 226 SER A N 1
ATOM 1747 C CA . SER A 1 226 ? -3.057 11.109 14.07 1 65.88 226 SER A CA 1
ATOM 1748 C C . SER A 1 226 ? -4.211 11.219 15.062 1 65.88 226 SER A C 1
ATOM 1750 O O . SER A 1 226 ? -5.375 11.07 14.688 1 65.88 226 SER A O 1
ATOM 1752 N N . TRP A 1 227 ? -3.865 11.43 16.266 1 66.06 227 TRP A N 1
ATOM 1753 C CA . TRP A 1 227 ? -4.887 11.586 17.297 1 66.06 227 TRP A CA 1
ATOM 1754 C C . TRP A 1 227 ? -5.746 12.82 17.031 1 66.06 227 TRP A C 1
ATOM 1756 O O . TRP A 1 227 ? -6.969 12.773 17.156 1 66.06 227 TRP A O 1
ATOM 1766 N N . ILE A 1 228 ? -5.098 13.898 16.625 1 78.75 228 ILE A N 1
ATOM 1767 C CA . ILE A 1 228 ? -5.816 15.133 16.328 1 78.75 228 ILE A CA 1
ATOM 1768 C C . ILE A 1 228 ? -6.773 14.906 15.164 1 78.75 228 ILE A C 1
ATOM 1770 O O . ILE A 1 228 ? -7.922 15.352 15.195 1 78.75 228 ILE A O 1
ATOM 1774 N N . MET A 1 229 ? -6.262 14.258 14.203 1 71.75 229 MET A N 1
ATOM 1775 C CA . MET A 1 229 ? -7.078 13.984 13.023 1 71.75 229 MET A CA 1
ATOM 1776 C C . MET A 1 229 ? -8.359 13.258 13.414 1 71.75 229 MET A C 1
ATOM 1778 O O . MET A 1 229 ? -9.43 13.555 12.883 1 71.75 229 MET A O 1
ATOM 1782 N N . ALA A 1 230 ? -8.266 12.352 14.336 1 65 230 ALA A N 1
ATOM 1783 C CA . ALA A 1 230 ? -9.398 11.523 14.75 1 65 230 ALA A CA 1
ATOM 1784 C C . ALA A 1 230 ? -10.312 12.289 15.703 1 65 230 ALA A C 1
ATOM 1786 O O . ALA A 1 230 ? -11.508 12.008 15.789 1 65 230 ALA A O 1
ATOM 1787 N N . ASN A 1 231 ? -9.773 13.273 16.359 1 71.12 231 ASN A N 1
ATOM 1788 C CA . ASN A 1 231 ? -10.508 13.875 17.469 1 71.12 231 ASN A CA 1
ATOM 1789 C C . ASN A 1 231 ? -10.742 15.367 17.234 1 71.12 231 ASN A C 1
ATOM 1791 O O . ASN A 1 231 ? -11.289 16.047 18.109 1 71.12 231 ASN A O 1
ATOM 1795 N N . ALA A 1 232 ? -10.383 15.836 16.094 1 79.12 232 ALA A N 1
ATOM 1796 C CA . ALA A 1 232 ? -10.406 17.266 15.805 1 79.12 232 ALA A CA 1
ATOM 1797 C C . ALA A 1 232 ? -11.82 17.828 15.93 1 79.12 232 ALA A C 1
ATOM 1799 O O . ALA A 1 232 ? -12.008 19.031 16.109 1 79.12 232 ALA A O 1
ATOM 1800 N N . PHE A 1 233 ? -12.82 16.984 15.898 1 80 233 PHE A N 1
ATOM 1801 C CA . PHE A 1 233 ? -14.203 17.453 15.789 1 80 233 PHE A CA 1
ATOM 1802 C C . PHE A 1 233 ? -14.867 17.5 17.156 1 80 233 PHE A C 1
ATOM 1804 O O . PHE A 1 233 ? -16.016 17.922 17.281 1 80 233 PHE A O 1
ATOM 1811 N N . ASP A 1 234 ? -14.156 17.016 18.172 1 77.94 234 ASP A N 1
ATOM 1812 C CA . ASP A 1 234 ? -14.578 17.156 19.562 1 77.94 234 ASP A CA 1
ATOM 1813 C C . ASP A 1 234 ? -14.062 18.453 20.172 1 77.94 234 ASP A C 1
ATOM 1815 O O . ASP A 1 234 ? -13.508 19.297 19.469 1 77.94 234 ASP A O 1
ATOM 1819 N N . ASP A 1 235 ? -14.5 18.609 21.453 1 80.25 235 ASP A N 1
ATOM 1820 C CA . ASP A 1 235 ? -14.023 19.781 22.172 1 80.25 235 ASP A CA 1
ATOM 1821 C C . ASP A 1 235 ? -12.57 19.609 22.594 1 80.25 235 ASP A C 1
ATOM 1823 O O . ASP A 1 235 ? -12.281 19.25 23.734 1 80.25 235 ASP A O 1
ATOM 1827 N N . ILE A 1 236 ? -11.703 19.812 21.516 1 82.12 236 ILE A N 1
ATOM 1828 C CA . ILE A 1 236 ? -10.289 19.656 21.828 1 82.12 236 ILE A CA 1
ATOM 1829 C C . ILE A 1 236 ? -9.578 21 21.641 1 82.12 236 ILE A C 1
ATOM 1831 O O . ILE A 1 236 ? -9.969 21.812 20.797 1 82.12 236 ILE A O 1
ATOM 1835 N N . THR A 1 237 ? -8.703 21.328 22.594 1 84.25 237 THR A N 1
ATOM 1836 C CA . THR A 1 237 ? -7.824 22.484 22.562 1 84.25 237 THR A CA 1
ATOM 1837 C C . THR A 1 237 ? -6.363 22.062 22.625 1 84.25 237 THR A C 1
ATOM 1839 O O . THR A 1 237 ? -6.062 20.891 22.891 1 84.25 237 THR A O 1
ATOM 1842 N N . VAL A 1 238 ? -5.586 23.031 22.25 1 86.75 238 VAL A N 1
ATOM 1843 C CA . VAL A 1 238 ? -4.156 22.766 22.344 1 86.75 238 VAL A CA 1
ATOM 1844 C C . VAL A 1 238 ? -3.82 22.234 23.734 1 86.75 238 VAL A C 1
ATOM 1846 O O . VAL A 1 238 ? -3.045 21.297 23.891 1 86.75 238 VAL A O 1
ATOM 1849 N N . ALA A 1 239 ? -4.457 22.859 24.719 1 85.81 239 ALA A N 1
ATOM 1850 C CA . ALA A 1 239 ? -4.199 22.484 26.109 1 85.81 239 ALA A CA 1
ATOM 1851 C C . ALA A 1 239 ? -4.641 21.047 26.391 1 85.81 239 ALA A C 1
ATOM 1853 O O . ALA A 1 239 ? -3.936 20.297 27.047 1 85.81 239 ALA A O 1
ATOM 1854 N N . LYS A 1 240 ? -5.777 20.672 25.906 1 85.88 240 LYS A N 1
ATOM 1855 C CA . LYS A 1 240 ? -6.305 19.328 26.109 1 85.88 240 LYS A CA 1
ATOM 1856 C C . LYS A 1 240 ? -5.449 18.281 25.406 1 85.88 240 LYS A C 1
ATOM 1858 O O . LYS A 1 240 ? -5.215 17.203 25.938 1 85.88 240 LYS A O 1
ATOM 1863 N N . VAL A 1 241 ? -4.992 18.672 24.172 1 84.75 241 VAL A N 1
ATOM 1864 C CA . VAL A 1 241 ? -4.133 17.75 23.422 1 84.75 241 VAL A CA 1
ATOM 1865 C C . VAL A 1 241 ? -2.809 17.578 24.156 1 84.75 241 VAL A C 1
ATOM 1867 O O . VAL A 1 241 ? -2.32 16.453 24.297 1 84.75 241 VAL A O 1
ATOM 1870 N N . ALA A 1 242 ? -2.273 18.672 24.562 1 80.31 242 ALA A N 1
ATOM 1871 C CA . ALA A 1 242 ? -1.013 18.625 25.297 1 80.31 242 ALA A CA 1
ATOM 1872 C C . ALA A 1 242 ? -1.135 17.734 26.547 1 80.31 242 ALA A C 1
ATOM 1874 O O . ALA A 1 242 ? -0.274 16.891 26.797 1 80.31 242 ALA A O 1
ATOM 1875 N N . ALA A 1 243 ? -2.215 17.922 27.266 1 76.88 243 ALA A N 1
ATOM 1876 C CA . ALA A 1 243 ? -2.453 17.156 28.484 1 76.88 243 ALA A CA 1
ATOM 1877 C C . ALA A 1 243 ? -2.559 15.664 28.172 1 76.88 243 ALA A C 1
ATOM 1879 O O . ALA A 1 243 ? -2.018 14.836 28.906 1 76.88 243 ALA A O 1
ATOM 1880 N N . ARG A 1 244 ? -3.215 15.352 27.141 1 71.75 244 ARG A N 1
ATOM 1881 C CA . ARG A 1 244 ? -3.441 13.969 26.75 1 71.75 244 ARG A CA 1
ATOM 1882 C C . ARG A 1 244 ? -2.121 13.25 26.469 1 71.75 244 ARG A C 1
ATOM 1884 O O . ARG A 1 244 ? -1.988 12.062 26.75 1 71.75 244 ARG A O 1
ATOM 1891 N N . PHE A 1 245 ? -1.246 13.945 25.844 1 70.75 245 PHE A N 1
ATOM 1892 C CA . PHE A 1 245 ? -0 13.32 25.422 1 70.75 245 PHE A CA 1
ATOM 1893 C C . PHE A 1 245 ? 1.145 13.703 26.359 1 70.75 245 PHE A C 1
ATOM 1895 O O . PHE A 1 245 ? 2.314 13.508 26.016 1 70.75 245 PHE A O 1
ATOM 1902 N N . HIS A 1 246 ? 0.729 14.359 27.469 1 69.94 246 HIS A N 1
ATOM 1903 C CA . HIS A 1 246 ? 1.635 14.672 28.562 1 69.94 246 HIS A CA 1
ATOM 1904 C C . HIS A 1 246 ? 2.719 15.648 28.125 1 69.94 246 HIS A C 1
ATOM 1906 O O . HIS A 1 246 ? 3.9 15.438 28.406 1 69.94 246 HIS A O 1
ATOM 1912 N N . TYR A 1 247 ? 2.293 16.578 27.312 1 73.06 247 TYR A N 1
ATOM 1913 C CA . TYR A 1 247 ? 3.143 17.703 26.938 1 73.06 247 TYR A CA 1
ATOM 1914 C C . TYR A 1 247 ? 2.6 19.016 27.5 1 73.06 247 TYR A C 1
ATOM 1916 O O . TYR A 1 247 ? 1.44 19.078 27.922 1 73.06 247 TYR A O 1
ATOM 1924 N N . SER A 1 248 ? 3.449 20 27.703 1 74.81 248 SER A N 1
ATOM 1925 C CA . SER A 1 248 ? 2.951 21.359 27.891 1 74.81 248 SER A CA 1
ATOM 1926 C C . SER A 1 248 ? 2.412 21.938 26.594 1 74.81 248 SER A C 1
ATOM 1928 O O . SER A 1 248 ? 2.889 21.594 25.5 1 74.81 248 SER A O 1
ATOM 1930 N N . PRO A 1 249 ? 1.372 22.766 26.719 1 79.94 249 PRO A N 1
ATOM 1931 C CA . PRO A 1 249 ? 0.833 23.375 25.5 1 79.94 249 PRO A CA 1
ATOM 1932 C C . PRO A 1 249 ? 1.898 24.094 24.688 1 79.94 249 PRO A C 1
ATOM 1934 O O . PRO A 1 249 ? 1.893 24.031 23.453 1 79.94 249 PRO A O 1
ATOM 1937 N N . SER A 1 250 ? 2.787 24.734 25.391 1 75.06 250 SER A N 1
ATOM 1938 C CA . SER A 1 250 ? 3.848 25.484 24.703 1 75.06 250 SER A CA 1
ATOM 1939 C C . SER A 1 250 ? 4.781 24.531 23.953 1 75.06 250 SER A C 1
ATOM 1941 O O . SER A 1 250 ? 5.121 24.781 22.797 1 75.06 250 SER A O 1
ATOM 1943 N N . TYR A 1 251 ? 5.137 23.531 24.578 1 70.31 251 TYR A N 1
ATOM 1944 C CA . TYR A 1 251 ? 6.016 22.547 23.938 1 70.31 251 TYR A CA 1
ATOM 1945 C C . TYR A 1 251 ? 5.332 21.891 22.75 1 70.31 251 TYR A C 1
ATOM 1947 O O . TYR A 1 251 ? 5.922 21.781 21.672 1 70.31 251 TYR A O 1
ATOM 1955 N N . LEU A 1 252 ? 4.164 21.453 23 1 79.12 252 LEU A N 1
ATOM 1956 C CA . LEU A 1 252 ? 3.43 20.781 21.938 1 79.12 252 LEU A CA 1
ATOM 1957 C C . LEU A 1 252 ? 3.305 21.688 20.703 1 79.12 252 LEU A C 1
ATOM 1959 O O . LEU A 1 252 ? 3.562 21.25 19.594 1 79.12 252 LEU A O 1
ATOM 1963 N N . THR A 1 253 ? 2.916 22.875 20.984 1 77.75 253 THR A N 1
ATOM 1964 C CA . THR A 1 253 ? 2.734 23.812 19.875 1 77.75 253 THR A CA 1
ATOM 1965 C C . THR A 1 253 ? 4.043 24.016 19.125 1 77.75 253 THR A C 1
ATOM 1967 O O . THR A 1 253 ? 4.074 23.969 17.891 1 77.75 253 THR A O 1
ATOM 1970 N N . ALA A 1 254 ? 5.152 24.156 19.844 1 70.5 254 ALA A N 1
ATOM 1971 C CA . ALA A 1 254 ? 6.461 24.391 19.25 1 70.5 254 ALA A CA 1
ATOM 1972 C C . ALA A 1 254 ? 6.934 23.172 18.453 1 70.5 254 ALA A C 1
ATOM 1974 O O . ALA A 1 254 ? 7.344 23.297 17.297 1 70.5 254 ALA A O 1
ATOM 1975 N N . MET A 1 255 ? 6.832 22.078 19.062 1 72 255 MET A N 1
ATOM 1976 C CA . MET A 1 255 ? 7.316 20.844 18.438 1 72 255 MET A CA 1
ATOM 1977 C C . MET A 1 255 ? 6.457 20.484 17.234 1 72 255 MET A C 1
ATOM 1979 O O . MET A 1 255 ? 6.98 20.047 16.203 1 72 255 MET A O 1
ATOM 1983 N N . TYR A 1 256 ? 5.211 20.625 17.438 1 77.44 256 TYR A N 1
ATOM 1984 C CA . TYR A 1 256 ? 4.289 20.328 16.359 1 77.44 256 TYR A CA 1
ATOM 1985 C C . TYR A 1 256 ? 4.562 21.219 15.148 1 77.44 256 TYR A C 1
ATOM 1987 O O . TYR A 1 256 ? 4.57 20.75 14.008 1 77.44 256 TYR A O 1
ATOM 1995 N N . ARG A 1 257 ? 4.789 22.422 15.453 1 71 257 ARG A N 1
ATOM 1996 C CA . ARG A 1 257 ? 5.113 23.375 14.391 1 71 257 ARG A CA 1
ATOM 1997 C C . ARG A 1 257 ? 6.453 23.031 13.742 1 71 257 ARG A C 1
ATOM 1999 O O . ARG A 1 257 ? 6.605 23.141 12.523 1 71 257 ARG A O 1
ATOM 2006 N N . ARG A 1 258 ? 7.277 22.656 14.586 1 62.03 258 ARG A N 1
ATOM 2007 C CA . ARG A 1 258 ? 8.594 22.281 14.078 1 62.03 258 ARG A CA 1
ATOM 2008 C C . ARG A 1 258 ? 8.492 21.094 13.125 1 62.03 258 ARG A C 1
ATOM 2010 O O . ARG A 1 258 ? 9.156 21.062 12.086 1 62.03 258 ARG A O 1
ATOM 2017 N N . 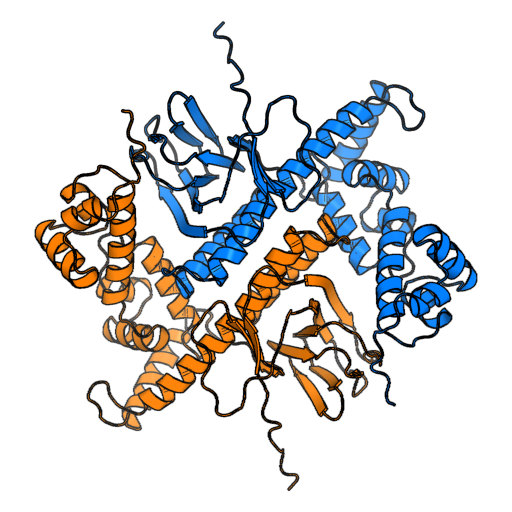VAL A 1 259 ? 7.656 20.25 13.578 1 62.41 259 VAL A N 1
ATOM 2018 C CA . VAL A 1 259 ? 7.586 19 12.844 1 62.41 259 VAL A CA 1
ATOM 2019 C C . VAL A 1 259 ? 6.691 19.156 11.617 1 62.41 259 VAL A C 1
ATOM 2021 O O . VAL A 1 259 ? 7.004 18.656 10.539 1 62.41 259 VAL A O 1
ATOM 2024 N N . PHE A 1 260 ? 5.598 19.922 11.789 1 65.75 260 PHE A N 1
ATOM 2025 C CA . PHE A 1 260 ? 4.582 19.906 10.742 1 65.75 260 PHE A CA 1
ATOM 2026 C C . PHE A 1 260 ? 4.438 21.297 10.117 1 65.75 260 PHE A C 1
ATOM 2028 O O . PHE A 1 260 ? 3.684 21.469 9.156 1 65.75 260 PHE A O 1
ATOM 2035 N N . GLY A 1 261 ? 5.109 22.297 10.609 1 61.5 261 GLY A N 1
ATOM 2036 C CA . GLY A 1 261 ? 5.082 23.641 10.055 1 61.5 261 GLY A CA 1
ATOM 2037 C C . GLY A 1 261 ? 3.875 24.438 10.508 1 61.5 261 GLY A C 1
ATOM 2038 O O . GLY A 1 261 ? 3.766 25.625 10.195 1 61.5 261 GLY A O 1
ATOM 2039 N N . VAL A 1 262 ? 2.963 23.766 11.125 1 72.44 262 VAL A N 1
ATOM 2040 C CA . VAL A 1 262 ? 1.775 24.453 11.625 1 72.44 262 VAL A CA 1
ATOM 2041 C C . VAL A 1 262 ? 1.551 24.094 13.086 1 72.44 262 VAL A C 1
ATOM 2043 O O . VAL A 1 262 ? 2.035 23.062 13.562 1 72.44 262 VAL A O 1
ATOM 2046 N N . GLY A 1 263 ? 0.947 24.938 13.828 1 76.88 263 GLY A N 1
ATOM 2047 C CA . GLY A 1 263 ? 0.629 24.641 15.219 1 76.88 263 GLY A CA 1
ATOM 2048 C C . GLY A 1 263 ? -0.547 23.688 15.375 1 76.88 263 GLY A C 1
ATOM 2049 O O . GLY A 1 263 ? -1.269 23.422 14.414 1 76.88 263 GLY A O 1
ATOM 2050 N N . VAL A 1 264 ? -0.701 23.203 16.578 1 83.81 264 VAL A N 1
ATOM 2051 C CA . VAL A 1 264 ? -1.757 22.25 16.906 1 83.81 264 VAL A CA 1
ATOM 2052 C C . VAL A 1 264 ? -3.123 22.891 16.656 1 83.81 264 VAL A C 1
ATOM 2054 O O . VAL A 1 264 ? -4.008 22.266 16.078 1 83.81 264 VAL A O 1
ATOM 2057 N N . ALA A 1 265 ? -3.227 24.125 17.094 1 86.62 265 ALA A N 1
ATOM 2058 C CA . ALA A 1 265 ? -4.496 24.812 16.906 1 86.62 265 ALA A CA 1
ATOM 2059 C C . ALA A 1 265 ? -4.848 24.938 15.43 1 86.62 265 ALA A C 1
ATOM 2061 O O . ALA A 1 265 ? -5.992 24.688 15.031 1 86.62 265 ALA A O 1
ATOM 2062 N N . GLU A 1 266 ? -3.834 25.266 14.664 1 82.94 266 GLU A N 1
ATOM 2063 C CA . GLU A 1 266 ? -4.027 25.406 13.227 1 82.94 266 GLU A CA 1
ATOM 2064 C C . GLU A 1 266 ? -4.379 24.062 12.586 1 82.94 266 GLU A C 1
ATOM 2066 O O . GLU A 1 266 ? -5.227 24 11.688 1 82.94 266 GLU A O 1
ATOM 2071 N N . GLN A 1 267 ? -3.705 23.062 13.055 1 81.94 267 GLN A N 1
ATOM 2072 C CA . GLN A 1 267 ? -3.984 21.734 12.523 1 81.94 267 GLN A CA 1
ATOM 2073 C C . GLN A 1 267 ? -5.426 21.328 12.805 1 81.94 267 GLN A C 1
ATOM 2075 O O . GLN A 1 267 ? -6.102 20.766 11.938 1 81.94 267 GLN A O 1
ATOM 2080 N N . ILE A 1 268 ? -5.871 21.625 13.984 1 85.56 268 ILE A N 1
ATOM 2081 C CA . ILE A 1 268 ? -7.246 21.312 14.359 1 85.56 268 ILE A CA 1
ATOM 2082 C C . ILE A 1 268 ? -8.211 22.047 13.422 1 85.56 268 ILE A C 1
ATOM 2084 O O . ILE A 1 268 ? -9.141 21.438 12.891 1 85.56 268 ILE A O 1
ATOM 2088 N N . ILE A 1 269 ? -7.91 23.234 13.18 1 86.38 269 ILE A N 1
ATOM 2089 C CA . ILE A 1 269 ? -8.758 24.047 12.312 1 86.38 269 ILE A CA 1
ATOM 2090 C C . ILE A 1 269 ? -8.773 23.469 10.906 1 86.38 269 ILE A C 1
ATOM 2092 O O . ILE A 1 269 ? -9.828 23.375 10.273 1 86.38 269 ILE A O 1
ATOM 2096 N N . GLU A 1 270 ? -7.613 23.125 10.484 1 80.06 270 GLU A N 1
ATOM 2097 C CA . GLU A 1 270 ? -7.504 22.562 9.141 1 80.06 270 GLU A CA 1
ATOM 2098 C C . GLU A 1 270 ? -8.383 21.312 8.992 1 80.06 270 GLU A C 1
ATOM 2100 O O . GLU A 1 270 ? -9.102 21.188 8 1 80.06 270 GLU A O 1
ATOM 2105 N N . TYR A 1 271 ? -8.242 20.469 9.938 1 79.69 271 TYR A N 1
ATOM 2106 C CA . TYR A 1 271 ? -9.047 19.266 9.883 1 79.69 271 TYR A CA 1
ATOM 2107 C C . TYR A 1 271 ? -10.531 19.578 9.945 1 79.69 271 TYR A C 1
ATOM 2109 O O . TYR A 1 271 ? -11.336 18.984 9.234 1 79.69 271 TYR A O 1
ATOM 2117 N N . ARG A 1 272 ? -10.852 20.484 10.812 1 84.38 272 ARG A N 1
ATOM 2118 C CA . ARG A 1 272 ? -12.25 20.859 10.961 1 84.38 272 ARG A CA 1
ATOM 2119 C C . ARG A 1 272 ? -12.797 21.484 9.68 1 84.38 272 ARG A C 1
ATOM 2121 O O . ARG A 1 272 ? -13.891 21.141 9.234 1 84.38 272 ARG A O 1
ATOM 2128 N N . ILE A 1 273 ? -11.992 22.312 9.094 1 82.62 273 ILE A N 1
ATOM 2129 C CA . ILE A 1 273 ? -12.43 23 7.883 1 82.62 273 ILE A CA 1
ATOM 2130 C C . ILE A 1 273 ? -12.508 22.016 6.727 1 82.62 273 ILE A C 1
ATOM 2132 O O . ILE A 1 273 ? -13.438 22.062 5.922 1 82.62 273 ILE A O 1
ATOM 2136 N N . ASP A 1 274 ? -11.555 21.219 6.664 1 75.56 274 ASP A N 1
ATOM 2137 C CA . ASP A 1 274 ? -11.586 20.188 5.621 1 75.56 274 ASP A CA 1
ATOM 2138 C C . ASP A 1 274 ? -12.844 19.328 5.723 1 75.56 274 ASP A C 1
ATOM 2140 O O . ASP A 1 274 ? -13.484 19.047 4.711 1 75.56 274 ASP A O 1
ATOM 2144 N N . ARG A 1 275 ? -13.141 18.938 6.855 1 76.56 275 ARG A N 1
ATOM 2145 C CA . ARG A 1 275 ? -14.359 18.172 7.082 1 76.56 275 ARG A CA 1
ATOM 2146 C C . ARG A 1 275 ? -15.602 18.984 6.73 1 76.56 275 ARG A C 1
ATOM 2148 O O . ARG A 1 275 ? -16.562 18.453 6.168 1 76.56 275 ARG A O 1
ATOM 2155 N N . ALA A 1 276 ? -15.508 20.156 7.113 1 83.81 276 ALA A N 1
ATOM 2156 C CA . ALA A 1 276 ? -16.625 21.047 6.785 1 83.81 276 ALA A CA 1
ATOM 2157 C C . ALA A 1 276 ? -16.828 21.141 5.273 1 83.81 276 ALA A C 1
ATOM 2159 O O . ALA A 1 276 ? -17.953 21.078 4.781 1 83.81 276 ALA A O 1
ATOM 2160 N N . ARG A 1 277 ? -15.688 21.297 4.656 1 77.44 277 ARG A N 1
ATOM 2161 C CA . ARG A 1 277 ? -15.734 21.375 3.201 1 77.44 277 ARG A CA 1
ATOM 2162 C C . ARG A 1 277 ? -16.375 20.109 2.619 1 77.44 277 ARG A C 1
ATOM 2164 O O . ARG A 1 277 ? -17.203 20.188 1.71 1 77.44 277 ARG A O 1
ATOM 2171 N N . GLU A 1 278 ? -16.016 19.094 3.143 1 69.81 278 GLU A N 1
ATOM 2172 C CA . GLU A 1 278 ? -16.562 17.828 2.711 1 69.81 278 GLU A CA 1
ATOM 2173 C C . GLU A 1 278 ? -18.078 17.766 2.951 1 69.81 278 GLU A C 1
ATOM 2175 O O . GLU A 1 278 ? -18.828 17.359 2.066 1 69.81 278 GLU A O 1
ATOM 2180 N N . LEU A 1 279 ? -18.438 18.172 4.102 1 73.44 279 LEU A N 1
ATOM 2181 C CA . LEU A 1 279 ? -19.844 18.109 4.484 1 73.44 279 LEU A CA 1
ATOM 2182 C C . LEU A 1 279 ? -20.672 19.109 3.672 1 73.44 279 LEU A C 1
ATOM 2184 O O . LEU A 1 279 ? -21.797 18.812 3.27 1 73.44 279 LEU A O 1
ATOM 2188 N N . LEU A 1 280 ? -20.062 20.25 3.43 1 77.69 280 LEU A N 1
ATOM 2189 C CA . LEU A 1 280 ? -20.75 21.281 2.682 1 77.69 280 LEU A CA 1
ATOM 2190 C C . LEU A 1 280 ? -20.984 20.859 1.235 1 77.69 280 LEU A C 1
ATOM 2192 O O . LEU A 1 280 ? -22 21.219 0.629 1 77.69 280 LEU A O 1
ATOM 2196 N N . SER A 1 281 ? -20.016 20.125 0.799 1 67.38 281 SER A N 1
ATOM 2197 C CA . SER A 1 281 ? -20.078 19.734 -0.604 1 67.38 281 SER A CA 1
ATOM 2198 C C . SER A 1 281 ? -20.844 18.422 -0.778 1 67.38 281 SER A C 1
ATOM 2200 O O . SER A 1 281 ? -21.266 18.078 -1.885 1 67.38 281 SER A O 1
ATOM 2202 N N . SER A 1 282 ? -21.062 17.766 0.325 1 60.94 282 SER A N 1
ATOM 2203 C CA . SER A 1 282 ? -21.578 16.406 0.15 1 60.94 282 SER A CA 1
ATOM 2204 C C . SER A 1 282 ? -22.891 16.219 0.894 1 60.94 282 SER A C 1
ATOM 2206 O O . SER A 1 282 ? -23.547 15.18 0.774 1 60.94 282 SER A O 1
ATOM 2208 N N . THR A 1 283 ? -23.328 17.172 1.697 1 64.81 283 THR A N 1
ATOM 2209 C CA . THR A 1 283 ? -24.547 17.062 2.48 1 64.81 283 THR A CA 1
ATOM 2210 C C . THR A 1 283 ? -25.391 18.328 2.34 1 64.81 283 THR A C 1
ATOM 2212 O O . THR A 1 283 ? -24.922 19.344 1.818 1 64.81 283 THR A O 1
ATOM 2215 N N . ALA A 1 284 ? -26.641 18.156 2.686 1 72.5 284 ALA A N 1
ATOM 2216 C CA . ALA A 1 284 ? -27.531 19.312 2.732 1 72.5 284 ALA A CA 1
ATOM 2217 C C . ALA A 1 284 ? -27.672 19.828 4.16 1 72.5 284 ALA A C 1
ATOM 2219 O O . ALA A 1 284 ? -28.578 20.609 4.449 1 72.5 284 ALA A O 1
ATOM 2220 N N . SER A 1 285 ? -26.844 19.391 5.016 1 78.12 285 SER A N 1
ATOM 2221 C CA . SER A 1 285 ? -26.906 19.844 6.402 1 78.12 285 SER A CA 1
ATOM 2222 C C . SER A 1 285 ? -26.766 21.359 6.504 1 78.12 285 SER A C 1
ATOM 2224 O O . SER A 1 285 ? -26.078 21.969 5.688 1 78.12 285 SER A O 1
ATOM 2226 N N . SER A 1 286 ? -27.531 21.828 7.484 1 88.06 286 SER A N 1
ATOM 2227 C CA . SER A 1 286 ? -27.422 23.266 7.676 1 88.06 286 SER A CA 1
ATOM 2228 C C . SER A 1 286 ? -26 23.672 8.094 1 88.06 286 SER A C 1
ATOM 2230 O O . SER A 1 286 ? -25.266 22.844 8.641 1 88.06 286 SER A O 1
ATOM 2232 N N . VAL A 1 287 ? -25.734 24.844 7.879 1 90.12 287 VAL A N 1
ATOM 2233 C CA . VAL A 1 287 ? -24.422 25.359 8.242 1 90.12 287 VAL A CA 1
ATOM 2234 C C . VAL A 1 287 ? -24.219 25.25 9.75 1 90.12 287 VAL A C 1
ATOM 2236 O O . VAL A 1 287 ? -23.125 24.938 10.219 1 90.12 287 VAL A O 1
ATOM 2239 N N . ALA A 1 288 ? -25.328 25.438 10.43 1 91.81 288 ALA A N 1
ATOM 2240 C CA . ALA A 1 288 ? -25.266 25.359 11.883 1 91.81 288 ALA A CA 1
ATOM 2241 C C . ALA A 1 288 ? -24.953 23.922 12.344 1 91.81 288 ALA A C 1
ATOM 2243 O O . ALA A 1 288 ? -24.141 23.719 13.25 1 91.81 288 ALA A O 1
ATOM 2244 N N . ASP A 1 289 ? -25.578 23.031 11.727 1 88.62 289 ASP A N 1
ATOM 2245 C CA . ASP A 1 289 ? -25.359 21.625 12.062 1 88.62 289 ASP A CA 1
ATOM 2246 C C . ASP A 1 289 ? -23.938 21.188 11.711 1 88.62 289 ASP A C 1
ATOM 2248 O O . ASP A 1 289 ? -23.297 20.469 12.477 1 88.62 289 ASP A O 1
ATOM 2252 N N . ILE A 1 290 ? -23.484 21.672 10.602 1 89.75 290 ILE A N 1
ATOM 2253 C CA . ILE A 1 290 ? -22.125 21.344 10.156 1 89.75 290 ILE A CA 1
ATOM 2254 C C . ILE A 1 290 ? -21.109 21.953 11.117 1 89.75 290 ILE A C 1
ATOM 2256 O O . ILE A 1 290 ? -20.125 21.312 11.484 1 89.75 290 ILE A O 1
ATOM 2260 N N . ALA A 1 291 ? -21.375 23.125 11.523 1 92.56 291 ALA A N 1
ATOM 2261 C CA . ALA A 1 291 ? -20.5 23.797 12.484 1 92.56 291 ALA A CA 1
ATOM 2262 C C . ALA A 1 291 ? -20.344 22.953 13.75 1 92.56 291 ALA A C 1
ATOM 2264 O O . ALA A 1 291 ? -19.219 22.719 14.211 1 92.56 291 ALA A O 1
ATOM 2265 N N . ARG A 1 292 ? -21.484 22.469 14.203 1 86.88 292 ARG A N 1
ATOM 2266 C CA . ARG A 1 292 ? -21.469 21.656 15.414 1 86.88 292 ARG A CA 1
ATOM 2267 C C . ARG A 1 292 ? -20.75 20.344 15.18 1 86.88 292 ARG A C 1
ATOM 2269 O O . ARG A 1 292 ? -19.969 19.891 16.031 1 86.88 292 ARG A O 1
ATOM 2276 N N . GLU A 1 293 ? -20.922 19.812 14.109 1 81.44 293 GLU A N 1
ATOM 2277 C CA . GLU A 1 293 ? -20.344 18.5 13.781 1 81.44 293 GLU A CA 1
ATOM 2278 C C . GLU A 1 293 ? -18.828 18.578 13.688 1 81.44 293 GLU A C 1
ATOM 2280 O O . GLU A 1 293 ? -18.125 17.625 14.055 1 81.44 293 GLU A O 1
ATOM 2285 N N . VAL A 1 294 ? -18.453 19.719 13.203 1 87.69 294 VAL A N 1
ATOM 2286 C CA . VAL A 1 294 ? -17.016 19.781 12.961 1 87.69 294 VAL A CA 1
ATOM 2287 C C . VAL A 1 294 ? -16.312 20.391 14.172 1 87.69 294 VAL A C 1
ATOM 2289 O O . VAL A 1 294 ? -15.102 20.594 14.156 1 87.69 294 VAL A O 1
ATOM 2292 N N . GLY A 1 295 ? -17.062 20.719 15.234 1 88.19 295 GLY A N 1
ATOM 2293 C CA . GLY A 1 295 ? -16.422 21.031 16.5 1 88.19 295 GLY A CA 1
ATOM 2294 C C . GLY A 1 295 ? -16.547 22.5 16.891 1 88.19 295 GLY A C 1
ATOM 2295 O O . GLY A 1 295 ? -15.812 22.984 17.75 1 88.19 295 GLY A O 1
ATOM 2296 N N . TYR A 1 296 ? -17.469 23.219 16.281 1 91.06 296 TYR A N 1
ATOM 2297 C CA . TYR A 1 296 ? -17.688 24.609 16.656 1 91.06 296 TYR A CA 1
ATOM 2298 C C . TYR A 1 296 ? -19.016 24.797 17.375 1 91.06 296 TYR A C 1
ATOM 2300 O O . TYR A 1 296 ? -20.062 24.469 16.828 1 91.06 296 TYR A O 1
ATOM 2308 N N . ALA A 1 297 ? -18.859 25.312 18.578 1 87.69 297 ALA A N 1
ATOM 2309 C CA . ALA A 1 297 ? -20.062 25.594 19.359 1 87.69 297 ALA A CA 1
ATOM 2310 C C . ALA A 1 297 ? -20.812 26.797 18.797 1 87.69 297 ALA A C 1
ATOM 2312 O O . ALA A 1 297 ? -22.031 26.875 18.891 1 87.69 297 ALA A O 1
ATOM 2313 N N . ASP A 1 298 ? -20.109 27.688 18.281 1 91.06 298 ASP A N 1
ATOM 2314 C CA . ASP A 1 298 ? -20.688 28.922 17.766 1 91.06 298 ASP A CA 1
ATOM 2315 C C . ASP A 1 298 ? -20.641 28.938 16.234 1 91.06 298 ASP A C 1
ATOM 2317 O O . ASP A 1 298 ? -19.562 29.109 15.641 1 91.06 298 ASP A O 1
ATOM 2321 N N . PRO A 1 299 ? -21.844 28.812 15.562 1 92.38 299 PRO A N 1
ATOM 2322 C CA . PRO A 1 299 ? -21.875 28.797 14.094 1 92.38 299 PRO A CA 1
ATOM 2323 C C . PRO A 1 299 ? -21.328 30.094 13.484 1 92.38 299 PRO A C 1
ATOM 2325 O O . PRO A 1 299 ? -20.734 30.062 12.398 1 92.38 299 PRO A O 1
ATOM 2328 N N . LYS A 1 300 ? -21.578 31.156 14.227 1 92.56 300 LYS A N 1
ATOM 2329 C CA . LYS A 1 300 ? -21.078 32.406 13.711 1 92.56 300 LYS A CA 1
ATOM 2330 C C . LYS A 1 300 ? -19.547 32.406 13.641 1 92.56 300 LYS A C 1
ATOM 2332 O O . LYS A 1 300 ? -18.969 32.875 12.664 1 92.56 300 LYS A O 1
ATOM 2337 N N . TYR A 1 301 ? -18.984 31.922 14.742 1 92.62 301 TYR A N 1
ATOM 2338 C CA . TYR A 1 301 ? -17.531 31.812 14.75 1 92.62 301 TYR A CA 1
ATOM 2339 C C . TYR A 1 301 ? -17.047 30.859 13.664 1 92.62 301 TYR A C 1
ATOM 2341 O O . TYR A 1 301 ? -16.062 31.141 12.977 1 92.62 301 TYR A O 1
ATOM 2349 N N . PHE A 1 302 ? -17.75 29.781 13.531 1 94.81 302 PHE A N 1
ATOM 2350 C CA . PHE A 1 302 ? -17.422 28.812 12.484 1 94.81 302 PHE A CA 1
ATOM 2351 C C . PHE A 1 302 ? -17.422 29.484 11.117 1 94.81 302 PHE A C 1
ATOM 2353 O O . PHE A 1 302 ? -16.5 29.312 10.32 1 94.81 302 PHE A O 1
ATOM 2360 N N . MET A 1 303 ? -18.391 30.219 10.766 1 92.56 303 MET A N 1
ATOM 2361 C CA . MET A 1 303 ? -18.547 30.859 9.461 1 92.56 303 MET A CA 1
ATOM 2362 C C . MET A 1 303 ? -17.375 31.812 9.188 1 92.56 303 MET A C 1
ATOM 2364 O O . MET A 1 303 ? -16.875 31.875 8.07 1 92.56 303 MET A O 1
ATOM 2368 N N . ARG A 1 304 ? -16.938 32.5 10.234 1 92.31 304 ARG A N 1
ATOM 2369 C CA . ARG A 1 304 ? -15.805 33.406 10.094 1 92.31 304 ARG A CA 1
ATOM 2370 C C . ARG A 1 304 ? -14.516 32.656 9.789 1 92.31 304 ARG A C 1
ATOM 2372 O O . ARG A 1 304 ? -13.758 33.031 8.898 1 92.31 304 ARG A O 1
ATOM 2379 N N . VAL A 1 305 ? -14.344 31.625 10.523 1 92.38 305 VAL A N 1
ATOM 2380 C CA . VAL A 1 305 ? -13.125 30.844 10.359 1 92.38 305 VAL A CA 1
ATOM 2381 C C . VAL A 1 305 ? -13.117 30.188 8.977 1 92.38 305 VAL A C 1
ATOM 2383 O O . VAL A 1 305 ? -12.086 30.188 8.297 1 92.38 305 VAL A O 1
ATOM 2386 N N . PHE A 1 306 ? -14.227 29.609 8.578 1 92.5 306 PHE A N 1
ATOM 2387 C CA . PHE A 1 306 ? -14.359 28.953 7.285 1 92.5 306 PHE A CA 1
ATOM 2388 C C . PHE A 1 306 ? -14.047 29.906 6.145 1 92.5 306 PHE A C 1
ATOM 2390 O O . PHE A 1 306 ? -13.273 29.578 5.242 1 92.5 306 PHE A O 1
ATOM 2397 N N . LYS A 1 307 ? -14.602 31.062 6.277 1 87.88 307 LYS A N 1
ATOM 2398 C CA . LYS A 1 307 ? -14.367 32.062 5.242 1 87.88 307 LYS A CA 1
ATOM 2399 C C . LYS A 1 307 ? -12.898 32.5 5.199 1 87.88 307 LYS A C 1
ATOM 2401 O O . LYS A 1 307 ? -12.32 32.656 4.117 1 87.88 307 LYS A O 1
ATOM 2406 N N . ARG A 1 308 ? -12.352 32.688 6.344 1 85.25 308 ARG A N 1
ATOM 2407 C CA . ARG A 1 308 ? -10.945 33.062 6.426 1 85.25 308 ARG A CA 1
ATOM 2408 C C . ARG A 1 308 ? -10.055 32 5.781 1 85.25 308 ARG A C 1
ATOM 2410 O O . ARG A 1 308 ? -9.062 32.344 5.125 1 85.25 308 ARG A O 1
ATOM 2417 N N . ARG A 1 309 ? -10.477 30.812 5.953 1 80.81 309 ARG A N 1
ATOM 2418 C CA . ARG A 1 309 ? -9.625 29.703 5.52 1 80.81 309 ARG A CA 1
ATOM 2419 C C . ARG A 1 309 ? -9.867 29.375 4.051 1 80.81 309 ARG A C 1
ATOM 2421 O O . ARG A 1 309 ? -8.938 28.969 3.342 1 80.81 309 ARG A O 1
ATOM 2428 N N . THR A 1 310 ? -11.109 29.562 3.541 1 76.69 310 THR A N 1
ATOM 2429 C CA . THR A 1 310 ? -11.445 29.078 2.203 1 76.69 310 THR A CA 1
ATOM 2430 C C . THR A 1 310 ? -11.68 30.25 1.252 1 76.69 310 THR A C 1
ATOM 2432 O O . THR A 1 310 ? -11.695 30.062 0.032 1 76.69 310 THR A O 1
ATOM 2435 N N . GLY A 1 311 ? -11.875 31.359 1.813 1 78.5 311 GLY A N 1
ATOM 2436 C CA . GLY A 1 311 ? -12.203 32.531 1.022 1 78.5 311 GLY A CA 1
ATOM 2437 C C . GLY A 1 311 ? -13.68 32.656 0.713 1 78.5 311 GLY A C 1
ATOM 2438 O O . GLY A 1 311 ? -14.133 33.688 0.179 1 78.5 311 GLY A O 1
ATOM 2439 N N . LEU A 1 312 ? -14.453 31.625 1.033 1 81.75 312 LEU A N 1
ATOM 2440 C CA . LEU A 1 312 ? -15.891 31.578 0.792 1 81.75 312 LEU A CA 1
ATOM 2441 C C . LEU A 1 312 ? -16.656 31.328 2.088 1 81.75 312 LEU A C 1
ATOM 2443 O O . LEU A 1 312 ? -16.141 30.656 2.994 1 81.75 312 LEU A O 1
ATOM 2447 N N . THR A 1 313 ? -17.828 31.938 2.145 1 88.69 313 THR A N 1
ATOM 2448 C CA . THR A 1 313 ? -18.703 31.5 3.23 1 88.69 313 THR A CA 1
ATOM 2449 C C . THR A 1 313 ? -19.172 30.062 3.021 1 88.69 313 THR A C 1
ATOM 2451 O O . THR A 1 313 ? -19.109 29.547 1.904 1 88.69 313 THR A O 1
ATOM 2454 N N . PRO A 1 314 ? -19.5 29.453 4.137 1 88.94 314 PRO A N 1
ATOM 2455 C CA . PRO A 1 314 ? -20.016 28.094 3.961 1 88.94 314 PRO A CA 1
ATOM 2456 C C . PRO A 1 314 ? -21.125 28.016 2.92 1 88.94 314 PRO A C 1
ATOM 2458 O O . PRO A 1 314 ? -21.156 27.094 2.113 1 88.94 314 PRO A O 1
ATOM 2461 N N . GLY A 1 315 ? -22 28.922 2.934 1 85.88 315 GLY A N 1
ATOM 2462 C CA . GLY A 1 315 ? -23.047 28.969 1.934 1 85.88 315 GLY A CA 1
ATOM 2463 C C . GLY A 1 315 ? -22.516 29.094 0.517 1 85.88 315 GLY A C 1
ATOM 2464 O O . GLY A 1 315 ? -22.969 28.375 -0.381 1 85.88 315 GLY A O 1
ATOM 2465 N N . GLN A 1 316 ? -21.609 30.047 0.347 1 79.75 316 GLN A N 1
ATOM 2466 C CA . GLN A 1 316 ? -20.984 30.234 -0.956 1 79.75 316 GLN A CA 1
ATOM 2467 C C . GLN A 1 316 ? -20.266 28.969 -1.413 1 79.75 316 GLN A C 1
ATOM 2469 O O . GLN A 1 316 ? -20.297 28.625 -2.598 1 79.75 316 GLN A O 1
ATOM 2474 N N . TYR A 1 317 ? -19.594 28.422 -0.449 1 81.5 317 TYR A N 1
ATOM 2475 C CA . TYR A 1 317 ? -18.859 27.203 -0.768 1 81.5 317 TYR A CA 1
ATOM 2476 C C . TYR A 1 317 ? -19.812 26.125 -1.271 1 81.5 317 TYR A C 1
ATOM 2478 O O . TYR A 1 317 ? -19.516 25.438 -2.262 1 81.5 317 TYR A O 1
ATOM 2486 N N . ARG A 1 318 ? -20.844 25.891 -0.531 1 80 318 ARG A N 1
ATOM 2487 C CA . ARG A 1 318 ? -21.859 24.922 -0.931 1 80 318 ARG A CA 1
ATOM 2488 C C . ARG A 1 318 ? -22.359 25.219 -2.338 1 80 318 ARG A C 1
ATOM 2490 O O . ARG A 1 318 ? -22.578 24.297 -3.131 1 80 318 ARG A O 1
ATOM 2497 N N . ASP A 1 319 ? -22.516 26.5 -2.615 1 74.56 319 ASP A N 1
ATOM 2498 C CA . ASP A 1 319 ? -23 26.906 -3.926 1 74.56 319 ASP A CA 1
ATOM 2499 C C . ASP A 1 319 ? -21.969 26.641 -5.012 1 74.56 319 ASP A C 1
ATOM 2501 O O . ASP A 1 319 ? -22.312 26.281 -6.137 1 74.56 319 ASP A O 1
ATOM 2505 N N . ALA A 1 320 ? -20.812 26.984 -4.641 1 63.59 320 ALA A N 1
ATOM 2506 C CA . ALA A 1 320 ? -19.703 26.875 -5.598 1 63.59 320 ALA A CA 1
ATOM 2507 C C . ALA A 1 320 ? -19.344 25.422 -5.844 1 63.59 320 ALA A C 1
ATOM 2509 O O . ALA A 1 320 ? -18.875 25.062 -6.93 1 63.59 320 ALA A O 1
ATOM 2510 N N . PHE A 1 321 ? -19.469 24.812 -4.848 1 55.53 321 PHE A N 1
ATOM 2511 C CA . PHE A 1 321 ? -19.109 23.406 -4.918 1 55.53 321 PHE A CA 1
ATOM 2512 C C . PHE A 1 321 ? -20.297 22.531 -4.512 1 55.53 321 PHE A C 1
ATOM 2514 O O . PHE A 1 321 ? -20.219 21.812 -3.502 1 55.53 321 PHE A O 1
ATOM 2521 N N . PRO A 1 322 ? -21.375 22.844 -5.176 1 45.56 322 PRO A N 1
ATOM 2522 C CA . PRO A 1 322 ? -22.609 22.156 -4.805 1 45.56 322 PRO A CA 1
ATOM 2523 C C . PRO A 1 322 ? -22.469 20.625 -4.824 1 45.56 322 PRO A C 1
ATOM 2525 O O . PRO A 1 322 ? -21.609 20.094 -5.535 1 45.56 322 PRO A O 1
ATOM 2528 N N . ALA A 1 323 ? -22.938 20.234 -3.686 1 45.16 323 ALA A N 1
ATOM 2529 C CA . ALA A 1 323 ? -23.078 18.781 -3.797 1 45.16 323 ALA A CA 1
ATOM 2530 C C . ALA A 1 323 ? -23.406 18.375 -5.227 1 45.16 323 ALA A C 1
ATOM 2532 O O . ALA A 1 323 ? -24.203 19.047 -5.902 1 45.16 323 ALA A O 1
ATOM 2533 N N . ARG A 1 324 ? -22.688 18.188 -6.102 1 35.22 324 ARG A N 1
ATOM 2534 C CA . ARG A 1 324 ? -23.25 17.75 -7.371 1 35.22 324 ARG A CA 1
ATOM 2535 C C . ARG A 1 324 ? -24.594 17.047 -7.152 1 35.22 324 ARG A C 1
ATOM 2537 O O . ARG A 1 324 ? -24.641 15.883 -6.773 1 35.22 324 ARG A O 1
ATOM 2544 N N . LEU A 1 325 ? -25.578 17.719 -6.633 1 32.03 325 LEU A N 1
ATOM 2545 C CA . LEU A 1 325 ? -26.953 17.266 -6.613 1 32.03 325 LEU A CA 1
ATOM 2546 C C . LEU A 1 325 ? -27.438 16.922 -8.023 1 32.03 325 LEU A C 1
ATOM 2548 O O . LEU A 1 325 ? -27.266 17.703 -8.953 1 32.03 325 LEU A O 1
ATOM 2552 N N . TYR A 1 326 ? -27.312 15.742 -8.43 1 28.16 326 TYR A N 1
ATOM 2553 C CA . TYR A 1 326 ? -28.188 15.469 -9.562 1 28.16 326 TYR A CA 1
ATOM 2554 C C . TYR A 1 326 ? -29.531 16.172 -9.406 1 28.16 326 TYR A C 1
ATOM 2556 O O . TYR A 1 326 ? -30.109 16.188 -8.312 1 28.16 326 TYR A O 1
ATOM 2564 N N . ASN A 1 327 ? -29.734 17.266 -10.07 1 23.78 327 ASN A N 1
ATOM 2565 C CA . ASN A 1 327 ? -31 17.875 -10.445 1 23.78 327 ASN A CA 1
ATOM 2566 C C . ASN A 1 327 ? -32.094 16.828 -10.641 1 23.78 327 ASN A C 1
ATOM 2568 O O . ASN A 1 327 ? -31.953 15.914 -11.445 1 23.78 327 ASN A O 1
ATOM 2572 N N . THR A 1 328 ? -32.75 16.312 -9.57 1 22.14 328 THR A N 1
ATOM 2573 C CA . THR A 1 328 ? -34.094 15.867 -9.914 1 22.14 328 THR A CA 1
ATOM 2574 C C . THR A 1 328 ? -34.844 16.953 -10.695 1 22.14 328 THR A C 1
ATOM 2576 O O . THR A 1 328 ? -35.156 18.016 -10.156 1 22.14 328 THR A O 1
ATOM 2579 N N . VAL A 1 329 ? -34.531 17.266 -11.938 1 19.78 329 VAL A N 1
ATOM 2580 C CA . VAL A 1 329 ? -35.719 17.672 -12.648 1 19.78 329 VAL A CA 1
ATOM 2581 C C . VAL A 1 329 ? -36.719 16.5 -12.703 1 19.78 329 VAL A C 1
ATOM 2583 O O . VAL A 1 329 ? -36.312 15.352 -12.883 1 19.78 329 VAL A O 1
ATOM 2586 N N . MET B 1 1 ? -44.125 -15.234 3.129 1 20.45 1 MET B N 1
ATOM 2587 C CA . MET B 1 1 ? -42.844 -15.828 2.736 1 20.45 1 MET B CA 1
ATOM 2588 C C . MET B 1 1 ? -42 -14.844 1.915 1 20.45 1 MET B C 1
ATOM 2590 O O . MET B 1 1 ? -42.281 -14.656 0.725 1 20.45 1 MET B O 1
ATOM 2594 N N . LEU B 1 2 ? -41.719 -13.672 2.412 1 24.53 2 LEU B N 1
ATOM 2595 C CA . LEU B 1 2 ? -41.188 -12.477 1.754 1 24.53 2 LEU B CA 1
ATOM 2596 C C . LEU B 1 2 ? -39.906 -12.797 0.993 1 24.53 2 LEU B C 1
ATOM 2598 O O . LEU B 1 2 ? -38.969 -13.406 1.544 1 24.53 2 LEU B O 1
ATOM 2602 N N . SER B 1 3 ? -40.062 -13.133 -0.295 1 25.58 3 SER B N 1
ATOM 2603 C CA . SER B 1 3 ? -39 -13.461 -1.225 1 25.58 3 SER B CA 1
ATOM 2604 C C . SER B 1 3 ? -37.812 -12.523 -1.039 1 25.58 3 SER B C 1
ATOM 2606 O O . SER B 1 3 ? -37.938 -11.305 -1.098 1 25.58 3 SER B O 1
ATOM 2608 N N . ALA B 1 4 ? -37 -12.836 -0.112 1 28.56 4 ALA B N 1
ATOM 2609 C CA . ALA B 1 4 ? -35.688 -12.188 -0.035 1 28.56 4 ALA B CA 1
ATOM 2610 C C . ALA B 1 4 ? -35.094 -11.984 -1.426 1 28.56 4 ALA B C 1
ATOM 2612 O O . ALA B 1 4 ? -34.656 -12.938 -2.07 1 28.56 4 ALA B O 1
ATOM 2613 N N . THR B 1 5 ? -35.812 -11.281 -2.277 1 31.36 5 THR B N 1
ATOM 2614 C CA . THR B 1 5 ? -35.156 -10.953 -3.543 1 31.36 5 THR B CA 1
ATOM 2615 C C . THR B 1 5 ? -33.656 -10.672 -3.336 1 31.36 5 THR B C 1
ATOM 2617 O O . THR B 1 5 ? -33.312 -9.789 -2.564 1 31.36 5 THR B O 1
ATOM 2620 N N . LEU B 1 6 ? -32.906 -11.664 -3.371 1 32.38 6 LEU B N 1
ATOM 2621 C CA . LEU B 1 6 ? -31.469 -11.562 -3.434 1 32.38 6 LEU B CA 1
ATOM 2622 C C . LEU B 1 6 ? -31.031 -10.359 -4.262 1 32.38 6 LEU B C 1
ATOM 2624 O O . LEU B 1 6 ? -31.25 -10.336 -5.477 1 32.38 6 LEU B O 1
ATOM 2628 N N . VAL B 1 7 ? -31.406 -9.203 -3.975 1 37.56 7 VAL B N 1
ATOM 2629 C CA . VAL B 1 7 ? -30.844 -8.055 -4.684 1 37.56 7 VAL B CA 1
ATOM 2630 C C . VAL B 1 7 ? -29.469 -8.398 -5.246 1 37.56 7 VAL B C 1
ATOM 2632 O O . VAL B 1 7 ? -28.594 -8.844 -4.508 1 37.56 7 VAL B O 1
ATOM 2635 N N . ALA B 1 8 ? -29.406 -8.938 -6.422 1 45.47 8 ALA B N 1
ATOM 2636 C CA . ALA B 1 8 ? -28.219 -9.266 -7.211 1 45.47 8 ALA B CA 1
ATOM 2637 C C . ALA B 1 8 ? -27.094 -8.281 -6.926 1 45.47 8 ALA B C 1
ATOM 2639 O O . ALA B 1 8 ? -27.266 -7.066 -7.031 1 45.47 8 ALA B O 1
ATOM 2640 N N . MET B 1 9 ? -26.203 -8.469 -5.957 1 62.91 9 MET B N 1
ATOM 2641 C CA . MET B 1 9 ? -25.047 -7.695 -5.527 1 62.91 9 MET B CA 1
ATOM 2642 C C . MET B 1 9 ? -24.109 -7.422 -6.699 1 62.91 9 MET B C 1
ATOM 2644 O O . MET B 1 9 ? -23.609 -8.352 -7.332 1 62.91 9 MET B O 1
ATOM 2648 N N . 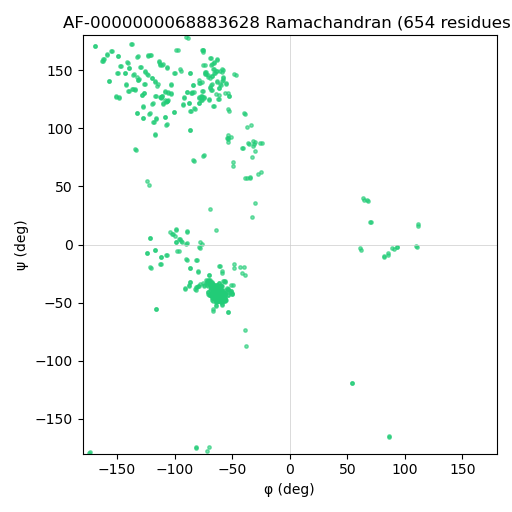GLY B 1 10 ? -24.297 -6.262 -7.43 1 84 10 GLY B N 1
ATOM 2649 C CA . GLY B 1 10 ? -23.578 -5.82 -8.617 1 84 10 GLY B CA 1
ATOM 2650 C C . GLY B 1 10 ? -22.125 -5.508 -8.359 1 84 10 GLY B C 1
ATOM 2651 O O . GLY B 1 10 ? -21.688 -5.469 -7.207 1 84 10 GLY B O 1
ATOM 2652 N N . ILE B 1 11 ? -21.422 -5.715 -9.414 1 91.19 11 ILE B N 1
ATOM 2653 C CA . ILE B 1 11 ? -20 -5.359 -9.391 1 91.19 11 ILE B CA 1
ATOM 2654 C C . ILE B 1 11 ? -19.766 -4.109 -10.242 1 91.19 11 ILE B C 1
ATOM 2656 O O . ILE B 1 11 ? -20.172 -4.059 -11.398 1 91.19 11 ILE B O 1
ATOM 2660 N N . THR B 1 12 ? -19.234 -3.102 -9.656 1 93.5 12 THR B N 1
ATOM 2661 C CA . THR B 1 12 ? -18.766 -1.916 -10.367 1 93.5 12 THR B CA 1
ATOM 2662 C C . THR B 1 12 ? -17.359 -2.129 -10.922 1 93.5 12 THR B C 1
ATOM 2664 O O . THR B 1 12 ? -16.484 -2.635 -10.219 1 93.5 12 THR B O 1
ATOM 2667 N N . THR B 1 13 ? -17.188 -1.808 -12.188 1 93.81 13 THR B N 1
ATOM 2668 C CA . THR B 1 13 ? -15.867 -1.978 -12.781 1 93.81 13 THR B CA 1
ATOM 2669 C C . THR B 1 13 ? -15.383 -0.675 -13.414 1 93.81 13 THR B C 1
ATOM 2671 O O . THR B 1 13 ? -16.188 0.191 -13.758 1 93.81 13 THR B O 1
ATOM 2674 N N . CYS B 1 14 ? -14.125 -0.483 -13.406 1 94.25 14 CYS B N 1
ATOM 2675 C CA . CYS B 1 14 ? -13.422 0.637 -14.023 1 94.25 14 CYS B CA 1
ATOM 2676 C C . CYS B 1 14 ? -12.016 0.227 -14.453 1 94.25 14 CYS B C 1
ATOM 2678 O O . CYS B 1 14 ? -11.266 -0.358 -13.664 1 94.25 14 CYS B O 1
ATOM 2680 N N . ARG B 1 15 ? -11.688 0.483 -15.695 1 93.44 15 ARG B N 1
ATOM 2681 C CA . ARG B 1 15 ? -10.32 0.205 -16.125 1 93.44 15 ARG B CA 1
ATOM 2682 C C . ARG B 1 15 ? -9.375 1.311 -15.672 1 93.44 15 ARG B C 1
ATOM 2684 O O . ARG B 1 15 ? -9.594 2.484 -15.977 1 93.44 15 ARG B O 1
ATOM 2691 N N . LEU B 1 16 ? -8.336 0.963 -15 1 93 16 LEU B N 1
ATOM 2692 C CA . LEU B 1 16 ? -7.371 1.923 -14.469 1 93 16 LEU B CA 1
ATOM 2693 C C . LEU B 1 16 ? -6.43 2.406 -15.562 1 93 16 LEU B C 1
ATOM 2695 O O . LEU B 1 16 ? -5.75 1.602 -16.203 1 93 16 LEU B O 1
ATOM 2699 N N . GLU B 1 17 ? -6.398 3.674 -15.797 1 90.62 17 GLU B N 1
ATOM 2700 C CA . GLU B 1 17 ? -5.398 4.324 -16.641 1 90.62 17 GLU B CA 1
ATOM 2701 C C . GLU B 1 17 ? -4.398 5.117 -15.805 1 90.62 17 GLU B C 1
ATOM 2703 O O . GLU B 1 17 ? -3.396 5.609 -16.328 1 90.62 17 GLU B O 1
ATOM 2708 N N . GLY B 1 18 ? -4.602 5.273 -14.633 1 92.62 18 GLY B N 1
ATOM 2709 C CA . GLY B 1 18 ? -3.889 5.938 -13.555 1 92.62 18 GLY B CA 1
ATOM 2710 C C . GLY B 1 18 ? -4.523 5.719 -12.195 1 92.62 18 GLY B C 1
ATOM 2711 O O . GLY B 1 18 ? -5.465 4.934 -12.062 1 92.62 18 GLY B O 1
ATOM 2712 N N . PRO B 1 19 ? -3.906 6.328 -11.219 1 94.06 19 PRO B N 1
ATOM 2713 C CA . PRO B 1 19 ? -4.5 6.137 -9.891 1 94.06 19 PRO B CA 1
ATOM 2714 C C . PRO B 1 19 ? -5.883 6.773 -9.773 1 94.06 19 PRO B C 1
ATOM 2716 O O . PRO B 1 19 ? -6.242 7.641 -10.57 1 94.06 19 PRO B O 1
ATOM 2719 N N . VAL B 1 20 ? -6.664 6.273 -8.844 1 93.81 20 VAL B N 1
ATOM 2720 C CA . VAL B 1 20 ? -7.969 6.867 -8.562 1 93.81 20 VAL B CA 1
ATOM 2721 C C . VAL B 1 20 ? -7.781 8.234 -7.91 1 93.81 20 VAL B C 1
ATOM 2723 O O . VAL B 1 20 ? -6.684 8.578 -7.461 1 93.81 20 VAL B O 1
ATOM 2726 N N . ASP B 1 21 ? -8.859 8.992 -7.992 1 90.56 21 ASP B N 1
ATOM 2727 C CA . ASP B 1 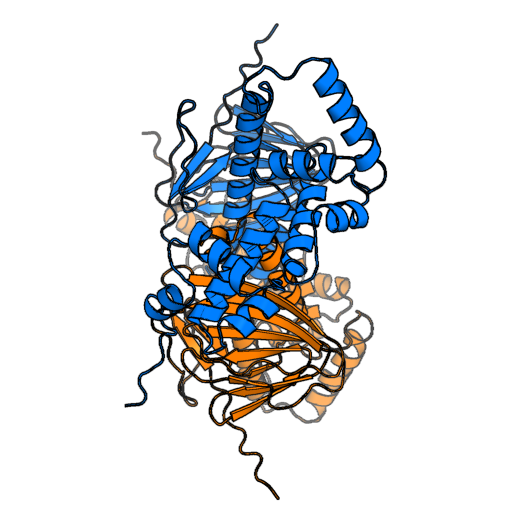21 ? -8.859 10.266 -7.277 1 90.56 21 ASP B CA 1
ATOM 2728 C C . ASP B 1 21 ? -9.32 10.086 -5.832 1 90.56 21 ASP B C 1
ATOM 2730 O O . ASP B 1 21 ? -10.523 10.047 -5.562 1 90.56 21 ASP B O 1
ATOM 2734 N N . PHE B 1 22 ? -8.328 10.008 -4.949 1 91.12 22 PHE B N 1
ATOM 2735 C CA . PHE B 1 22 ? -8.586 9.836 -3.523 1 91.12 22 PHE B CA 1
ATOM 2736 C C . PHE B 1 22 ? -9 11.164 -2.889 1 91.12 22 PHE B C 1
ATOM 2738 O O . PHE B 1 22 ? -8.43 12.211 -3.203 1 91.12 22 PHE B O 1
ATOM 2745 N N . TYR B 1 23 ? -9.984 11.062 -2.014 1 80.62 23 TYR B N 1
ATOM 2746 C CA . TYR B 1 23 ? -10.438 12.305 -1.386 1 80.62 23 TYR B CA 1
ATOM 2747 C C . TYR B 1 23 ? -10.172 12.281 0.116 1 80.62 23 TYR B C 1
ATOM 2749 O O . TYR B 1 23 ? -9.555 13.195 0.66 1 80.62 23 TYR B O 1
ATOM 2757 N N . SER B 1 24 ? -10.703 11.242 0.755 1 80.12 24 SER B N 1
ATOM 2758 C CA . SER B 1 24 ? -10.547 11.164 2.203 1 80.12 24 SER B CA 1
ATOM 2759 C C . SER B 1 24 ? -10.797 9.75 2.715 1 80.12 24 SER B C 1
ATOM 2761 O O . SER B 1 24 ? -11.367 8.922 2.004 1 80.12 24 SER B O 1
ATOM 2763 N N . VAL B 1 25 ? -10.266 9.508 3.928 1 82.38 25 VAL B N 1
ATOM 2764 C CA . VAL B 1 25 ? -10.414 8.211 4.586 1 82.38 25 VAL B CA 1
ATOM 2765 C C . VAL B 1 25 ? -10.492 8.406 6.098 1 82.38 25 VAL B C 1
ATOM 2767 O O . VAL B 1 25 ? -10.031 9.422 6.625 1 82.38 25 VAL B O 1
ATOM 2770 N N . GLY B 1 26 ? -11.164 7.402 6.691 1 77.56 26 GLY B N 1
ATOM 2771 C CA . GLY B 1 26 ? -11.227 7.469 8.141 1 77.56 26 GLY B CA 1
ATOM 2772 C C . GLY B 1 26 ? -11.766 6.203 8.781 1 77.56 26 GLY B C 1
ATOM 2773 O O . GLY B 1 26 ? -12.117 5.25 8.078 1 77.56 26 GLY B O 1
ATOM 2774 N N . GLN B 1 27 ? -11.633 6.223 10.109 1 76.06 27 GLN B N 1
ATOM 2775 C CA . GLN B 1 27 ? -12.219 5.184 10.945 1 76.06 27 GLN B CA 1
ATOM 2776 C C . GLN B 1 27 ? -13.273 5.766 11.883 1 76.06 27 GLN B C 1
ATOM 2778 O O . GLN B 1 27 ? -13.062 6.812 12.5 1 76.06 27 GLN B O 1
ATOM 2783 N N . PHE B 1 28 ? -14.445 5.133 11.836 1 72.5 28 PHE B N 1
ATOM 2784 C CA . PHE B 1 28 ? -15.531 5.574 12.703 1 72.5 28 PHE B CA 1
ATOM 2785 C C . PHE B 1 28 ? -15.844 4.52 13.758 1 72.5 28 PHE B C 1
ATOM 2787 O O . PHE B 1 28 ? -16 3.338 13.438 1 72.5 28 PHE B O 1
ATOM 2794 N N . VAL B 1 29 ? -15.844 4.922 15.008 1 72.56 29 VAL B N 1
ATOM 2795 C CA . VAL B 1 29 ? -16.188 4.055 16.125 1 72.56 29 VAL B CA 1
ATOM 2796 C C . VAL B 1 29 ? -17.281 4.711 16.969 1 72.56 29 VAL B C 1
ATOM 2798 O O . VAL B 1 29 ? -17.203 5.898 17.297 1 72.56 29 VAL B O 1
ATOM 2801 N N . SER B 1 30 ? -18.328 3.99 17.266 1 70.38 30 SER B N 1
ATOM 2802 C CA . SER B 1 30 ? -19.406 4.52 18.094 1 70.38 30 SER B CA 1
ATOM 2803 C C . SER B 1 30 ? -20.078 3.416 18.906 1 70.38 30 SER B C 1
ATOM 2805 O O . SER B 1 30 ? -20.109 2.26 18.484 1 70.38 30 SER B O 1
ATOM 2807 N N . GLY B 1 31 ? -20.531 3.828 20.078 1 74.38 31 GLY B N 1
ATOM 2808 C CA . GLY B 1 31 ? -21.438 2.953 20.797 1 74.38 31 GLY B CA 1
ATOM 2809 C C . GLY B 1 31 ? -22.875 3.053 20.328 1 74.38 31 GLY B C 1
ATOM 2810 O O . GLY B 1 31 ? -23.156 3.75 19.344 1 74.38 31 GLY B O 1
ATOM 2811 N N . PRO B 1 32 ? -23.797 2.279 21.094 1 81.38 32 PRO B N 1
ATOM 2812 C CA . PRO B 1 32 ? -25.203 2.297 20.688 1 81.38 32 PRO B CA 1
ATOM 2813 C C . PRO B 1 32 ? -25.812 3.701 20.703 1 81.38 32 PRO B C 1
ATOM 2815 O O . PRO B 1 32 ? -25.344 4.566 21.453 1 81.38 32 PRO B O 1
ATOM 2818 N N . GLY B 1 33 ? -26.781 3.953 19.797 1 83.19 33 GLY B N 1
ATOM 2819 C CA . GLY B 1 33 ? -27.516 5.207 19.812 1 83.19 33 GLY B CA 1
ATOM 2820 C C . GLY B 1 33 ? -27.188 6.105 18.625 1 83.19 33 GLY B C 1
ATOM 2821 O O . GLY B 1 33 ? -27.812 7.148 18.453 1 83.19 33 GLY B O 1
ATOM 2822 N N . TRP B 1 34 ? -26.281 5.66 17.797 1 78.31 34 TRP B N 1
ATOM 2823 C CA . TRP B 1 34 ? -25.859 6.465 16.656 1 78.31 34 TRP B CA 1
ATOM 2824 C C . TRP B 1 34 ? -26.547 6.008 15.375 1 78.31 34 TRP B C 1
ATOM 2826 O O . TRP B 1 34 ? -26.875 4.832 15.227 1 78.31 34 TRP B O 1
ATOM 2836 N N . ARG B 1 35 ? -26.766 6.984 14.539 1 83.12 35 ARG B N 1
ATOM 2837 C CA . ARG B 1 35 ? -27.281 6.703 13.203 1 83.12 35 ARG B CA 1
ATOM 2838 C C . ARG B 1 35 ? -26.516 7.473 12.141 1 83.12 35 ARG B C 1
ATOM 2840 O O . ARG B 1 35 ? -26.219 8.656 12.312 1 83.12 35 ARG B O 1
ATOM 2847 N N . HIS B 1 36 ? -26.141 6.746 11.07 1 81.62 36 HIS B N 1
ATOM 2848 C CA . HIS B 1 36 ? -25.406 7.41 10 1 81.62 36 HIS B CA 1
ATOM 2849 C C . HIS B 1 36 ? -26.203 8.57 9.422 1 81.62 36 HIS B C 1
ATOM 2851 O O . HIS B 1 36 ? -27.422 8.453 9.195 1 81.62 36 HIS B O 1
ATOM 2857 N N . LEU B 1 37 ? -25.609 9.617 9.109 1 73.25 37 LEU B N 1
ATOM 2858 C CA . LEU B 1 37 ? -26.25 10.82 8.602 1 73.25 37 LEU B CA 1
ATOM 2859 C C . LEU B 1 37 ? -26.797 10.602 7.191 1 73.25 37 LEU B C 1
ATOM 2861 O O . LEU B 1 37 ? -26.172 9.891 6.395 1 73.25 37 LEU B O 1
ATOM 2865 N N . ARG B 1 38 ? -27.953 11.211 6.941 1 80.12 38 ARG B N 1
ATOM 2866 C CA . ARG B 1 38 ? -28.5 11.227 5.59 1 80.12 38 ARG B CA 1
ATOM 2867 C C . ARG B 1 38 ? -27.766 12.227 4.711 1 80.12 38 ARG B C 1
ATOM 2869 O O . ARG B 1 38 ? -27.625 13.398 5.074 1 80.12 38 ARG B O 1
ATOM 2876 N N . ARG B 1 39 ? -27.266 11.734 3.518 1 77.31 39 ARG B N 1
ATOM 2877 C CA . ARG B 1 39 ? -26.531 12.648 2.643 1 77.31 39 ARG B CA 1
ATOM 2878 C C . ARG B 1 39 ? -26.422 12.086 1.229 1 77.31 39 ARG B C 1
ATOM 2880 O O . ARG B 1 39 ? -26.703 10.906 1.002 1 77.31 39 ARG B O 1
ATOM 2887 N N . THR B 1 40 ? -26.219 12.922 0.327 1 79.12 40 THR B N 1
ATOM 2888 C CA . THR B 1 40 ? -25.859 12.617 -1.05 1 79.12 40 THR B CA 1
ATOM 2889 C C . THR B 1 40 ? -24.5 13.234 -1.396 1 79.12 40 THR B C 1
ATOM 2891 O O . THR B 1 40 ? -24.297 14.438 -1.233 1 79.12 40 THR B O 1
ATOM 2894 N N . ILE B 1 41 ? -23.516 12.398 -1.801 1 75.62 41 ILE B N 1
ATOM 2895 C CA . ILE B 1 41 ? -22.172 12.875 -2.117 1 75.62 41 ILE B CA 1
ATOM 2896 C C . ILE B 1 41 ? -21.812 12.484 -3.551 1 75.62 41 ILE B C 1
ATOM 2898 O O . ILE B 1 41 ? -22.438 11.594 -4.133 1 75.62 41 ILE B O 1
ATOM 2902 N N . ASP B 1 42 ? -20.797 13.141 -4.137 1 82.31 42 ASP B N 1
ATOM 2903 C CA . ASP B 1 42 ? -20.469 12.93 -5.547 1 82.31 42 ASP B CA 1
ATOM 2904 C C . ASP B 1 42 ? -19.297 11.969 -5.703 1 82.31 42 ASP B C 1
ATOM 2906 O O . ASP B 1 42 ? -18.703 11.867 -6.781 1 82.31 42 ASP B O 1
ATOM 2910 N N . THR B 1 43 ? -18.891 11.391 -4.617 1 86.56 43 THR B N 1
ATOM 2911 C CA . THR B 1 43 ? -17.828 10.391 -4.637 1 86.56 43 THR B CA 1
ATOM 2912 C C . THR B 1 43 ? -18.391 9 -4.328 1 86.56 43 THR B C 1
ATOM 2914 O O . THR B 1 43 ? -19.453 8.875 -3.732 1 86.56 43 THR B O 1
ATOM 2917 N N . PHE B 1 44 ? -17.672 8.039 -4.797 1 93.31 44 PHE B N 1
ATOM 2918 C CA . PHE B 1 44 ? -17.875 6.715 -4.215 1 93.31 44 PHE B CA 1
ATOM 2919 C C . PHE B 1 44 ? -17.484 6.703 -2.744 1 93.31 44 PHE B C 1
ATOM 2921 O O . PHE B 1 44 ? -16.609 7.461 -2.326 1 93.31 44 PHE B O 1
ATOM 2928 N N . GLU B 1 45 ? -18.141 5.887 -2.023 1 91.75 45 GLU B N 1
ATOM 2929 C CA . GLU B 1 45 ? -17.719 5.594 -0.658 1 91.75 45 GLU B CA 1
ATOM 2930 C C . GLU B 1 45 ? -17.594 4.09 -0.43 1 91.75 45 GLU B C 1
ATOM 2932 O O . GLU B 1 45 ? -18.547 3.34 -0.635 1 91.75 45 GLU B O 1
ATOM 2937 N N . LEU B 1 46 ? -16.406 3.676 -0.105 1 95.88 46 LEU B N 1
ATOM 2938 C CA . LEU B 1 46 ? -16.203 2.301 0.334 1 95.88 46 LEU B CA 1
ATOM 2939 C C . LEU B 1 46 ? -16.281 2.197 1.854 1 95.88 46 LEU B C 1
ATOM 2941 O O . LEU B 1 46 ? -15.539 2.869 2.57 1 95.88 46 LEU B O 1
ATOM 2945 N N . MET B 1 47 ? -17.203 1.397 2.346 1 93.94 47 MET B N 1
ATOM 2946 C CA . MET B 1 47 ? -17.344 1.139 3.777 1 93.94 47 MET B CA 1
ATOM 2947 C C . MET B 1 47 ? -16.891 -0.277 4.121 1 93.94 47 MET B C 1
ATOM 2949 O O . MET B 1 47 ? -17.234 -1.229 3.416 1 93.94 47 MET B O 1
ATOM 2953 N N . PHE B 1 48 ? -16.094 -0.385 5.125 1 96.19 48 PHE B N 1
ATOM 2954 C CA . PHE B 1 48 ? -15.609 -1.672 5.613 1 96.19 48 PHE B CA 1
ATOM 2955 C C . PHE B 1 48 ? -15.867 -1.813 7.109 1 96.19 48 PHE B C 1
ATOM 2957 O O . PHE B 1 48 ? -15.18 -1.195 7.922 1 96.19 48 PHE B O 1
ATOM 2964 N N . VAL B 1 49 ? -16.812 -2.686 7.477 1 93.06 49 VAL B N 1
ATOM 2965 C CA . VAL B 1 49 ? -17.172 -2.85 8.875 1 93.06 49 VAL B CA 1
ATOM 2966 C C . VAL B 1 49 ? -16.266 -3.887 9.531 1 93.06 49 VAL B C 1
ATOM 2968 O O . VAL B 1 49 ? -16.172 -5.027 9.07 1 93.06 49 VAL B O 1
ATOM 2971 N N . ARG B 1 50 ? -15.602 -3.465 10.539 1 87.5 50 ARG B N 1
ATOM 2972 C CA . ARG B 1 50 ? -14.695 -4.336 11.281 1 87.5 50 ARG B CA 1
ATOM 2973 C C . ARG B 1 50 ? -15.414 -5.027 12.43 1 87.5 50 ARG B C 1
ATOM 2975 O O . ARG B 1 50 ? -15.055 -6.148 12.805 1 87.5 50 ARG B O 1
ATOM 2982 N N . ARG B 1 51 ? -16.297 -4.277 13.047 1 86.88 51 ARG B N 1
ATOM 2983 C CA . ARG B 1 51 ? -17.047 -4.773 14.195 1 86.88 51 ARG B CA 1
ATOM 2984 C C . ARG B 1 51 ? -18.484 -4.27 14.172 1 86.88 51 ARG B C 1
ATOM 2986 O O . ARG B 1 51 ? -18.734 -3.105 13.852 1 86.88 51 ARG B O 1
ATOM 2993 N N . GLY B 1 52 ? -19.422 -5.234 14.516 1 91.5 52 GLY B N 1
ATOM 2994 C CA . GLY B 1 52 ? -20.828 -4.859 14.586 1 91.5 52 GLY B CA 1
ATOM 2995 C C . GLY B 1 52 ? -21.531 -4.945 13.25 1 91.5 52 GLY B C 1
ATOM 2996 O O . GLY B 1 52 ? -21.125 -5.707 12.367 1 91.5 52 GLY B O 1
ATOM 2997 N N . VAL B 1 53 ? -22.703 -4.312 13.258 1 94.44 53 VAL B N 1
ATOM 2998 C CA . VAL B 1 53 ? -23.531 -4.258 12.055 1 94.44 53 VAL B CA 1
ATOM 2999 C C . VAL B 1 53 ? -23.922 -2.812 11.758 1 94.44 53 VAL B C 1
ATOM 3001 O O . VAL B 1 53 ? -24.375 -2.088 12.648 1 94.44 53 VAL B O 1
ATOM 3004 N N . LEU B 1 54 ? -23.688 -2.404 10.516 1 93 54 LEU B N 1
ATOM 3005 C CA . LEU B 1 54 ? -24.031 -1.053 10.094 1 93 54 LEU B CA 1
ATOM 3006 C C . LEU B 1 54 ? -25.25 -1.07 9.164 1 93 54 LEU B C 1
ATOM 3008 O O . LEU B 1 54 ? -25.141 -1.474 8.008 1 93 54 LEU B O 1
ATOM 3012 N N . PRO B 1 55 ? -26.406 -0.7 9.688 1 95.5 55 PRO B N 1
ATOM 3013 C CA . PRO B 1 55 ? -27.578 -0.606 8.828 1 95.5 55 PRO B CA 1
ATOM 3014 C C . PRO B 1 55 ? -27.578 0.645 7.953 1 95.5 55 PRO B C 1
ATOM 3016 O O . PRO B 1 55 ? -27.5 1.763 8.469 1 95.5 55 PRO B O 1
ATOM 3019 N N . MET B 1 56 ? -27.688 0.441 6.652 1 94.06 56 MET B N 1
ATOM 3020 C CA . MET B 1 56 ? -27.625 1.556 5.711 1 94.06 56 MET B CA 1
ATOM 3021 C C . MET B 1 56 ? -28.766 1.483 4.707 1 94.06 56 MET B C 1
ATOM 3023 O O . MET B 1 56 ? -29.156 0.396 4.277 1 94.06 56 MET B O 1
ATOM 3027 N N . ARG B 1 57 ? -29.281 2.605 4.402 1 94.31 57 ARG B N 1
ATOM 3028 C CA . ARG B 1 57 ? -30.156 2.75 3.246 1 94.31 57 ARG B CA 1
ATOM 3029 C C . ARG B 1 57 ? -29.453 3.477 2.107 1 94.31 57 ARG B C 1
ATOM 3031 O O . ARG B 1 57 ? -28.922 4.574 2.297 1 94.31 57 ARG B O 1
ATOM 3038 N N . VAL B 1 58 ? -29.391 2.85 0.968 1 93.38 58 VAL B N 1
ATOM 3039 C CA . VAL B 1 58 ? -28.797 3.436 -0.227 1 93.38 58 VAL B CA 1
ATOM 3040 C C . VAL B 1 58 ? -29.828 3.477 -1.354 1 93.38 58 VAL B C 1
ATOM 3042 O O . VAL B 1 58 ? -30.141 2.443 -1.95 1 93.38 58 VAL B O 1
ATOM 3045 N N . GLY B 1 59 ? -30.203 4.66 -1.719 1 92.69 59 GLY B N 1
ATOM 3046 C CA . GLY B 1 59 ? -31.359 4.719 -2.596 1 92.69 59 GLY B CA 1
ATOM 3047 C C . GLY B 1 59 ? -32.562 3.979 -2.041 1 92.69 59 GLY B C 1
ATOM 3048 O O . GLY B 1 59 ? -33.031 4.27 -0.937 1 92.69 59 GLY B O 1
ATOM 3049 N N . GLU B 1 60 ? -32.969 2.99 -2.801 1 90.69 60 GLU B N 1
ATOM 3050 C CA . GLU B 1 60 ? -34.125 2.225 -2.381 1 90.69 60 GLU B CA 1
ATOM 3051 C C . GLU B 1 60 ? -33.719 0.924 -1.696 1 90.69 60 GLU B C 1
ATOM 3053 O O . GLU B 1 60 ? -34.594 0.177 -1.213 1 90.69 60 GLU B O 1
ATOM 3058 N N . GLN B 1 61 ? -32.5 0.719 -1.55 1 90.5 61 GLN B N 1
ATOM 3059 C CA . GLN B 1 61 ? -32 -0.541 -1.006 1 90.5 61 GLN B CA 1
ATOM 3060 C C . GLN B 1 61 ? -31.578 -0.379 0.447 1 90.5 61 GLN B C 1
ATOM 3062 O O . GLN B 1 61 ? -31 0.646 0.816 1 90.5 61 GLN B O 1
ATOM 3067 N N . THR B 1 62 ? -31.938 -1.382 1.2 1 93.06 62 THR B N 1
ATOM 3068 C CA . THR B 1 62 ? -31.469 -1.432 2.578 1 93.06 62 THR B CA 1
ATOM 3069 C C . THR B 1 62 ? -30.375 -2.496 2.738 1 93.06 62 THR B C 1
ATOM 3071 O O . THR B 1 62 ? -30.547 -3.629 2.285 1 93.06 62 THR B O 1
ATOM 3074 N N . LEU B 1 63 ? -29.297 -2.086 3.357 1 92.25 63 LEU B N 1
ATOM 3075 C CA . LEU B 1 63 ? -28.156 -2.969 3.582 1 92.25 63 LEU B CA 1
ATOM 3076 C C . LEU B 1 63 ? -27.875 -3.115 5.074 1 92.25 63 LEU B C 1
ATOM 3078 O O . LEU B 1 63 ? -28.094 -2.186 5.848 1 92.25 63 LEU B O 1
ATOM 3082 N N . HIS B 1 64 ? -27.484 -4.312 5.445 1 94.44 64 HIS B N 1
ATOM 3083 C CA . HIS B 1 64 ? -26.891 -4.578 6.75 1 94.44 64 HIS B CA 1
ATOM 3084 C C . HIS B 1 64 ? -25.453 -5.082 6.609 1 94.44 64 HIS B C 1
ATOM 3086 O O . HIS B 1 64 ? -25.234 -6.281 6.43 1 94.44 64 HIS B O 1
ATOM 3092 N N . ILE B 1 65 ? -24.562 -4.137 6.715 1 95 65 ILE B N 1
ATOM 3093 C CA . ILE B 1 65 ? -23.156 -4.473 6.512 1 95 65 ILE B CA 1
ATOM 3094 C C . ILE B 1 65 ? -22.562 -5.043 7.797 1 95 65 ILE B C 1
ATOM 3096 O O . ILE B 1 65 ? -22.438 -4.332 8.797 1 95 65 ILE B O 1
ATOM 3100 N N . GLU B 1 66 ? -22.125 -6.266 7.754 1 92.88 66 GLU B N 1
ATOM 3101 C CA . GLU B 1 66 ? -21.641 -6.965 8.938 1 92.88 66 GLU B CA 1
ATOM 3102 C C . GLU B 1 66 ? -20.125 -6.934 9.008 1 92.88 66 GLU B C 1
ATOM 3104 O O . GLU B 1 66 ? -19.453 -6.559 8.039 1 92.88 66 GLU B O 1
ATOM 3109 N N . ALA B 1 67 ? -19.672 -7.332 10.25 1 90.69 67 ALA B N 1
ATOM 3110 C CA . ALA B 1 67 ? -18.234 -7.414 10.438 1 90.69 67 ALA B CA 1
ATOM 3111 C C . ALA B 1 67 ? -17.578 -8.266 9.352 1 90.69 67 ALA B C 1
ATOM 3113 O O . ALA B 1 67 ? -18.062 -9.359 9.039 1 90.69 67 ALA B O 1
ATOM 3114 N N . GLY B 1 68 ? -16.547 -7.668 8.719 1 89.38 68 GLY B N 1
ATOM 3115 C CA . GLY B 1 68 ? -15.828 -8.383 7.676 1 89.38 68 GLY B CA 1
ATOM 3116 C C . GLY B 1 68 ? -16.375 -8.109 6.289 1 89.38 68 GLY B C 1
ATOM 3117 O O . GLY B 1 68 ? -15.812 -8.586 5.293 1 89.38 68 GLY B O 1
ATOM 3118 N N . GLN B 1 69 ? -17.438 -7.309 6.227 1 92.69 69 GLN B N 1
ATOM 3119 C CA . GLN B 1 69 ? -18.047 -7.004 4.938 1 92.69 69 GLN B CA 1
ATOM 3120 C C . GLN B 1 69 ? -17.734 -5.578 4.5 1 92.69 69 GLN B C 1
ATOM 3122 O O . GLN B 1 69 ? -17.438 -4.719 5.332 1 92.69 69 GLN B O 1
ATOM 3127 N N . ILE B 1 70 ? -17.734 -5.43 3.189 1 95.75 70 ILE B N 1
ATOM 3128 C CA . ILE B 1 70 ? -17.625 -4.098 2.609 1 95.75 70 ILE B CA 1
ATOM 3129 C C . ILE B 1 70 ? -18.922 -3.74 1.883 1 95.75 70 ILE B C 1
ATOM 3131 O O . ILE B 1 70 ? -19.719 -4.621 1.552 1 95.75 70 ILE B O 1
ATOM 3135 N N . ALA B 1 71 ? -19.172 -2.49 1.709 1 95.56 71 ALA B N 1
ATOM 3136 C CA . ALA B 1 71 ? -20.203 -1.957 0.829 1 95.56 71 ALA B CA 1
ATOM 3137 C C . ALA B 1 71 ? -19.688 -0.773 0.021 1 95.56 71 ALA B C 1
ATOM 3139 O O . ALA B 1 71 ? -18.953 0.072 0.546 1 95.56 71 ALA B O 1
ATOM 3140 N N . LEU B 1 72 ? -19.953 -0.783 -1.218 1 96 72 LEU B N 1
ATOM 3141 C CA . LEU B 1 72 ? -19.625 0.338 -2.088 1 96 72 LEU B CA 1
ATOM 3142 C C . LEU B 1 72 ? -20.844 1.208 -2.354 1 96 72 LEU B C 1
ATOM 3144 O O . LEU B 1 72 ? -21.797 0.766 -3 1 96 72 LEU B O 1
ATOM 3148 N N . LEU B 1 73 ? -20.844 2.406 -1.899 1 93.44 73 LEU B N 1
ATOM 3149 C CA . LEU B 1 73 ? -21.938 3.348 -2.145 1 93.44 73 LEU B CA 1
ATOM 3150 C C . LEU B 1 73 ? -21.672 4.172 -3.4 1 93.44 73 LEU B C 1
ATOM 3152 O O . LEU B 1 73 ? -20.594 4.758 -3.547 1 93.44 73 LEU B O 1
ATOM 3156 N N . PRO B 1 74 ? -22.609 4.195 -4.348 1 93.19 74 PRO B N 1
ATOM 3157 C CA . PRO B 1 74 ? -22.406 4.941 -5.594 1 93.19 74 PRO B CA 1
ATOM 3158 C C . PRO B 1 74 ? -22.516 6.449 -5.406 1 93.19 74 PRO B C 1
ATOM 3160 O O . PRO B 1 74 ? -23.188 6.91 -4.477 1 93.19 74 PRO B O 1
ATOM 3163 N N . PRO B 1 75 ? -21.828 7.176 -6.328 1 90.06 75 PRO B N 1
ATOM 3164 C CA . PRO B 1 75 ? -21.953 8.633 -6.277 1 90.06 75 PRO B CA 1
ATOM 3165 C C . PRO B 1 75 ? -23.359 9.109 -6.641 1 90.06 75 PRO B C 1
ATOM 3167 O O . PRO B 1 75 ? -24.047 8.477 -7.441 1 90.06 75 PRO B O 1
ATOM 3170 N N . ASN B 1 76 ? -23.75 10.188 -5.961 1 87 76 ASN B N 1
ATOM 3171 C CA . ASN B 1 76 ? -24.969 10.93 -6.285 1 87 76 ASN B CA 1
ATOM 3172 C C . ASN B 1 76 ? -26.219 10.133 -5.941 1 87 76 ASN B C 1
ATOM 3174 O O . ASN B 1 76 ? -27.266 10.336 -6.539 1 87 76 ASN B O 1
ATOM 3178 N N . VAL B 1 77 ? -26.141 9.164 -5.121 1 89.31 77 VAL B N 1
ATOM 3179 C CA . VAL B 1 77 ? -27.266 8.422 -4.566 1 89.31 77 VAL B CA 1
ATOM 3180 C C . VAL B 1 77 ? -27.391 8.711 -3.072 1 8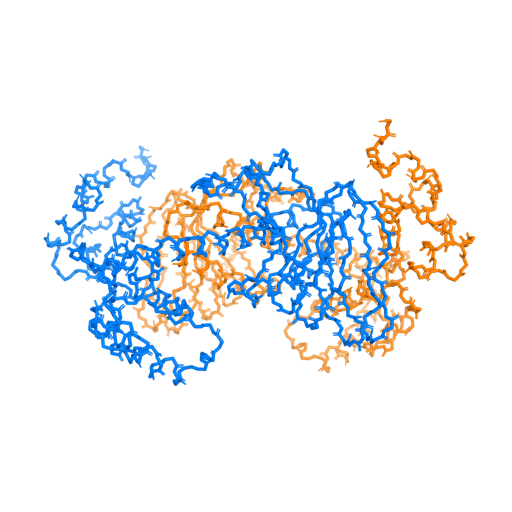9.31 77 VAL B C 1
ATOM 3182 O O . VAL B 1 77 ? -26.406 8.625 -2.332 1 89.31 77 VAL B O 1
ATOM 3185 N N . GLU B 1 78 ? -28.578 9.109 -2.709 1 88.44 78 GLU B N 1
ATOM 3186 C CA . GLU B 1 78 ? -28.812 9.391 -1.296 1 88.44 78 GLU B CA 1
ATOM 3187 C C . GLU B 1 78 ? -28.609 8.141 -0.442 1 88.44 78 GLU B C 1
ATOM 3189 O O . GLU B 1 78 ? -29.047 7.051 -0.816 1 88.44 78 GLU B O 1
ATOM 3194 N N . HIS B 1 79 ? -27.906 8.281 0.666 1 86.94 79 HIS B N 1
ATOM 3195 C CA . HIS B 1 79 ? -27.734 7.191 1.621 1 86.94 79 HIS B CA 1
ATOM 3196 C C . HIS B 1 79 ? -27.828 7.695 3.057 1 86.94 79 HIS B C 1
ATOM 3198 O O . HIS B 1 79 ? -27.641 8.891 3.312 1 86.94 79 HIS B O 1
ATOM 3204 N N . ALA B 1 80 ? -28.25 6.852 3.947 1 87.56 80 ALA B N 1
ATOM 3205 C CA . ALA B 1 80 ? -28.438 7.16 5.359 1 87.56 80 ALA B CA 1
ATOM 3206 C C . ALA B 1 80 ? -28.422 5.891 6.211 1 87.56 80 ALA B C 1
ATOM 3208 O O . ALA B 1 80 ? -28.469 4.781 5.676 1 87.56 80 ALA B O 1
ATOM 3209 N N . GLY B 1 81 ? -28.234 6.199 7.547 1 90.56 81 GLY B N 1
ATOM 3210 C CA . GLY B 1 81 ? -28.484 5.062 8.422 1 90.56 81 GLY B CA 1
ATOM 3211 C C . GLY B 1 81 ? -29.922 4.555 8.352 1 90.56 81 GLY B C 1
ATOM 3212 O O . GLY B 1 81 ? -30.859 5.336 8.461 1 90.56 81 GLY B O 1
ATOM 3213 N N . ALA B 1 82 ? -30.047 3.301 8.078 1 94.06 82 ALA B N 1
ATOM 3214 C CA . ALA B 1 82 ? -31.391 2.715 8.023 1 94.06 82 ALA B CA 1
ATOM 3215 C C . ALA B 1 82 ? -32 2.625 9.406 1 94.06 82 ALA B C 1
ATOM 3217 O O . ALA B 1 82 ? -33.219 2.689 9.555 1 94.06 82 ALA B O 1
ATOM 3218 N N . ASP B 1 83 ? -31.234 2.453 10.406 1 93 83 ASP B N 1
ATOM 3219 C CA . ASP B 1 83 ? -31.656 2.35 11.797 1 93 83 ASP B CA 1
ATOM 3220 C C . ASP B 1 83 ? -30.594 2.883 12.75 1 93 83 ASP B C 1
ATOM 3222 O O . ASP B 1 83 ? -29.438 3.053 12.352 1 93 83 ASP B O 1
ATOM 3226 N N . ILE B 1 84 ? -31 3.146 13.891 1 90.19 84 ILE B N 1
ATOM 3227 C CA . ILE B 1 84 ? -30.078 3.438 14.977 1 90.19 84 ILE B CA 1
ATOM 3228 C C . ILE B 1 84 ? -29.312 2.166 15.359 1 90.19 84 ILE B C 1
ATOM 3230 O O . ILE B 1 84 ? -29.906 1.089 15.453 1 90.19 84 ILE B O 1
ATOM 3234 N N . ILE B 1 85 ? -28.031 2.359 15.508 1 85.94 85 ILE B N 1
ATOM 3235 C CA . ILE B 1 85 ? -27.266 1.168 15.852 1 85.94 85 ILE B CA 1
ATOM 3236 C C . ILE B 1 85 ? -27.516 0.781 17.297 1 85.94 85 ILE B C 1
ATOM 3238 O O . ILE B 1 85 ? -27.672 1.65 18.172 1 85.94 85 ILE B O 1
ATOM 3242 N N . THR 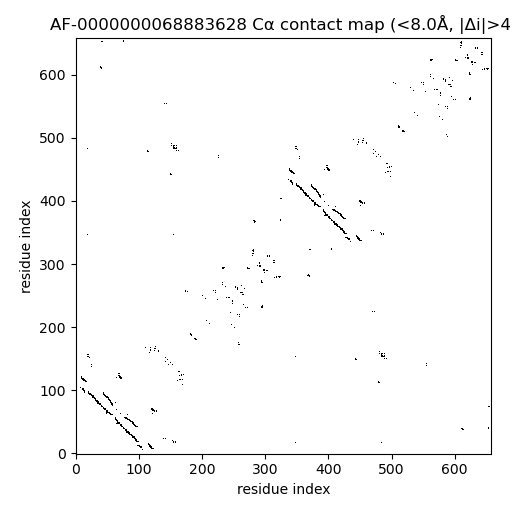B 1 86 ? -27.5 -0.508 17.625 1 90.69 86 THR B N 1
ATOM 3243 C CA . THR B 1 86 ? -27.844 -1.004 18.953 1 90.69 86 THR B CA 1
ATOM 3244 C C . THR B 1 86 ? -26.625 -1.586 19.656 1 90.69 86 THR B C 1
ATOM 3246 O O . THR B 1 86 ? -26.703 -1.998 20.812 1 90.69 86 THR B O 1
ATOM 3249 N N . SER B 1 87 ? -25.594 -1.759 19 1 88.81 87 SER B N 1
ATOM 3250 C CA . SER B 1 87 ? -24.312 -2.246 19.531 1 88.81 87 SER B CA 1
ATOM 3251 C C . SER B 1 87 ? -23.141 -1.46 18.969 1 88.81 87 SER B C 1
ATOM 3253 O O . SER B 1 87 ? -23.328 -0.621 18.078 1 88.81 87 SER B O 1
ATOM 3255 N N . ASP B 1 88 ? -21.984 -1.741 19.516 1 83.12 88 ASP B N 1
ATOM 3256 C CA . ASP B 1 88 ? -20.797 -1.043 19.047 1 83.12 88 ASP B CA 1
ATOM 3257 C C . ASP B 1 88 ? -20.547 -1.304 17.562 1 83.12 88 ASP B C 1
ATOM 3259 O O . ASP B 1 88 ? -20.75 -2.42 17.078 1 83.12 88 ASP B O 1
ATOM 3263 N N . VAL B 1 89 ? -20.188 -0.16 16.953 1 82.75 89 VAL B N 1
ATOM 3264 C CA . VAL B 1 89 ? -19.812 -0.307 15.547 1 82.75 89 VAL B CA 1
ATOM 3265 C C . VAL B 1 89 ? -18.438 0.292 15.32 1 82.75 89 VAL B C 1
ATOM 3267 O O . VAL B 1 89 ? -18.047 1.247 15.992 1 82.75 89 VAL B O 1
ATOM 3270 N N . ASP B 1 90 ? -17.594 -0.4 14.523 1 82.69 90 ASP B N 1
ATOM 3271 C CA . ASP B 1 90 ? -16.281 0.029 14.062 1 82.69 90 ASP B CA 1
ATOM 3272 C C . ASP B 1 90 ? -16.125 -0.207 12.562 1 82.69 90 ASP B C 1
ATOM 3274 O O . ASP B 1 90 ? -16.156 -1.351 12.102 1 82.69 90 ASP B O 1
ATOM 3278 N N . PHE B 1 91 ? -16.031 0.939 11.836 1 84 91 PHE B N 1
ATOM 3279 C CA . PHE B 1 91 ? -15.891 0.704 10.406 1 84 91 PHE B CA 1
ATOM 3280 C C . PHE B 1 91 ? -14.945 1.73 9.781 1 84 91 PHE B C 1
ATOM 3282 O O . PHE B 1 91 ? -14.812 2.846 10.289 1 84 91 PHE B O 1
ATOM 3289 N N . TYR B 1 92 ? -14.211 1.328 8.766 1 85.88 92 TYR B N 1
ATOM 3290 C CA . TYR B 1 92 ? -13.438 2.223 7.91 1 85.88 92 TYR B CA 1
ATOM 3291 C C . TYR B 1 92 ? -14.297 2.756 6.77 1 85.88 92 TYR B C 1
ATOM 3293 O O . TYR B 1 92 ? -15.227 2.086 6.316 1 85.88 92 TYR B O 1
ATOM 3301 N N . TRP B 1 93 ? -14.039 3.98 6.316 1 86.25 93 TRP B N 1
ATOM 3302 C CA . TRP B 1 93 ? -14.664 4.57 5.141 1 86.25 93 TRP B CA 1
ATOM 3303 C C . TRP B 1 93 ? -13.633 5.285 4.273 1 86.25 93 TRP B C 1
ATOM 3305 O O . TRP B 1 93 ? -12.617 5.762 4.773 1 86.25 93 TRP B O 1
ATOM 3315 N N . MET B 1 94 ? -13.844 5.246 2.98 1 90.56 94 MET B N 1
ATOM 3316 C CA . MET B 1 94 ? -12.977 5.941 2.033 1 90.56 94 MET B CA 1
ATOM 3317 C C . MET B 1 94 ? -13.789 6.582 0.915 1 90.56 94 MET B C 1
ATOM 3319 O O . MET B 1 94 ? -14.648 5.93 0.316 1 90.56 94 MET B O 1
ATOM 3323 N N . HIS B 1 95 ? -13.516 7.859 0.621 1 87.44 95 HIS B N 1
ATOM 3324 C CA . HIS B 1 95 ? -14.125 8.578 -0.491 1 87.44 95 HIS B CA 1
ATOM 3325 C C . HIS B 1 95 ? -13.156 8.711 -1.661 1 87.44 95 HIS B C 1
ATOM 3327 O O . HIS B 1 95 ? -12 9.086 -1.475 1 87.44 95 HIS B O 1
ATOM 3333 N N . PHE B 1 96 ? -13.617 8.359 -2.797 1 91.94 96 PHE B N 1
ATOM 3334 C CA . PHE B 1 96 ? -12.789 8.445 -3.99 1 91.94 96 PHE B CA 1
ATOM 3335 C C . PHE B 1 96 ? -13.641 8.586 -5.242 1 91.94 96 PHE B C 1
ATOM 3337 O O . PHE B 1 96 ? -14.859 8.359 -5.195 1 91.94 96 PHE B O 1
ATOM 3344 N N . LYS B 1 97 ? -13.031 8.945 -6.352 1 92.38 97 LYS B N 1
ATOM 3345 C CA . LYS B 1 97 ? -13.703 8.992 -7.645 1 92.38 97 LYS B CA 1
ATOM 3346 C C . LYS B 1 97 ? -13.086 7.996 -8.625 1 92.38 97 LYS B C 1
ATOM 3348 O O . LYS B 1 97 ? -11.883 7.746 -8.586 1 92.38 97 LYS B O 1
ATOM 3353 N N . LEU B 1 98 ? -13.859 7.379 -9.344 1 91.81 98 LEU B N 1
ATOM 3354 C CA . LEU B 1 98 ? -13.461 6.527 -10.461 1 91.81 98 LEU B CA 1
ATOM 3355 C C . LEU B 1 98 ? -13.867 7.148 -11.797 1 91.81 98 LEU B C 1
ATOM 3357 O O . LEU B 1 98 ? -15.031 7.504 -11.992 1 91.81 98 LEU B O 1
ATOM 3361 N N . PRO B 1 99 ? -12.766 7.191 -12.617 1 82.38 99 PRO B N 1
ATOM 3362 C CA . PRO B 1 99 ? -13.148 7.672 -13.945 1 82.38 99 PRO B CA 1
ATOM 3363 C C . PRO B 1 99 ? -13.914 6.621 -14.758 1 82.38 99 PRO B C 1
ATOM 3365 O O . PRO B 1 99 ? -13.594 5.434 -14.688 1 82.38 99 PRO B O 1
ATOM 3368 N N . ASP B 1 100 ? -15.016 6.793 -15.305 1 88.25 100 ASP B N 1
ATOM 3369 C CA . ASP B 1 100 ? -15.758 5.973 -16.25 1 88.25 100 ASP B CA 1
ATOM 3370 C C . ASP B 1 100 ? -16.219 4.672 -15.609 1 88.25 100 ASP B C 1
ATOM 3372 O O . ASP B 1 100 ? -16.047 3.592 -16.172 1 88.25 100 ASP B O 1
ATOM 3376 N N . ALA B 1 101 ? -16.609 4.66 -14.43 1 92.31 101 ALA B N 1
ATOM 3377 C CA . ALA B 1 101 ? -17.125 3.486 -13.727 1 92.31 101 ALA B CA 1
ATOM 3378 C C . ALA B 1 101 ? -18.406 2.988 -14.375 1 92.31 101 ALA B C 1
ATOM 3380 O O . ALA B 1 101 ? -19.25 3.787 -14.789 1 92.31 101 ALA B O 1
ATOM 3381 N N . ARG B 1 102 ? -18.547 1.669 -14.461 1 90.38 102 ARG B N 1
ATOM 3382 C CA . ARG B 1 102 ? -19.766 1.078 -14.984 1 90.38 102 ARG B CA 1
ATOM 3383 C C . ARG B 1 102 ? -20.141 -0.176 -14.203 1 90.38 102 ARG B C 1
ATOM 3385 O O . ARG B 1 102 ? -19.281 -0.825 -13.602 1 90.38 102 ARG B O 1
ATOM 3392 N N . MET B 1 103 ? -21.391 -0.501 -14.266 1 89.44 103 MET B N 1
ATOM 3393 C CA . MET B 1 103 ? -21.859 -1.73 -13.641 1 89.44 103 MET B CA 1
ATOM 3394 C C . MET B 1 103 ? -21.703 -2.92 -14.578 1 89.44 103 MET B C 1
ATOM 3396 O O . MET B 1 103 ? -22.062 -2.84 -15.758 1 89.44 103 MET B O 1
ATOM 3400 N N . LEU B 1 104 ? -21.094 -3.955 -13.992 1 87.56 104 LEU B N 1
ATOM 3401 C CA . LEU B 1 104 ? -20.984 -5.184 -14.773 1 87.56 104 LEU B CA 1
ATOM 3402 C C . LEU B 1 104 ? -22.328 -5.91 -14.82 1 87.56 104 LEU B C 1
ATOM 3404 O O . LEU B 1 104 ? -22.969 -6.109 -13.789 1 87.56 104 LEU B O 1
ATOM 3408 N N . PRO B 1 105 ? -22.688 -6.301 -16 1 77.62 105 PRO B N 1
ATOM 3409 C CA . PRO B 1 105 ? -23.922 -7.082 -16.078 1 77.62 105 PRO B CA 1
ATOM 3410 C C . PRO B 1 105 ? -23.828 -8.438 -15.383 1 77.62 105 PRO B C 1
ATOM 3412 O O . PRO B 1 105 ? -22.734 -9.016 -15.328 1 77.62 105 PRO B O 1
ATOM 3415 N N . ASP B 1 106 ? -24.891 -8.922 -14.828 1 69.25 106 ASP B N 1
ATOM 3416 C CA . ASP B 1 106 ? -24.938 -10.156 -14.055 1 69.25 106 ASP B CA 1
ATOM 3417 C C . ASP B 1 106 ? -24.422 -11.336 -14.875 1 69.25 106 ASP B C 1
ATOM 3419 O O . ASP B 1 106 ? -23.797 -12.25 -14.328 1 69.25 106 ASP B O 1
ATOM 3423 N N . ASP B 1 107 ? -24.625 -11.281 -16.125 1 67.44 107 ASP B N 1
ATOM 3424 C CA . ASP B 1 107 ? -24.281 -12.422 -16.969 1 67.44 107 ASP B CA 1
ATOM 3425 C C . ASP B 1 107 ? -22.891 -12.25 -17.594 1 67.44 107 ASP B C 1
ATOM 3427 O O . ASP B 1 107 ? -22.422 -13.133 -18.312 1 67.44 107 ASP B O 1
ATOM 3431 N N . ALA B 1 108 ? -22.328 -11.219 -17.156 1 71.81 108 ALA B N 1
ATOM 3432 C CA . ALA B 1 108 ? -21.031 -10.969 -17.781 1 71.81 108 ALA B CA 1
ATOM 3433 C C . ALA B 1 108 ? -19.922 -11.672 -17.016 1 71.81 108 ALA B C 1
ATOM 3435 O O . ALA B 1 108 ? -19.953 -11.758 -15.789 1 71.81 108 ALA B O 1
ATOM 3436 N N . GLY B 1 109 ? -19.094 -12.359 -17.672 1 76.5 109 GLY B N 1
ATOM 3437 C CA . GLY B 1 109 ? -17.875 -12.844 -17.047 1 76.5 109 GLY B CA 1
ATOM 3438 C C . GLY B 1 109 ? -17.016 -11.727 -16.5 1 76.5 109 GLY B C 1
ATOM 3439 O O . GLY B 1 109 ? -17.109 -10.578 -16.938 1 76.5 109 GLY B O 1
ATOM 3440 N N . LEU B 1 110 ? -16.328 -12.055 -15.523 1 80.94 110 LEU B N 1
ATOM 3441 C CA . LEU B 1 110 ? -15.422 -11.047 -14.953 1 80.94 110 LEU B CA 1
ATOM 3442 C C . LEU B 1 110 ? -14.289 -10.734 -15.914 1 80.94 110 LEU B C 1
ATOM 3444 O O . LEU B 1 110 ? -13.703 -11.641 -16.516 1 80.94 110 LEU B O 1
ATOM 3448 N N . PRO B 1 111 ? -14.039 -9.438 -16.094 1 81.69 111 PRO B N 1
ATOM 3449 C CA . PRO B 1 111 ? -12.875 -9.078 -16.906 1 81.69 111 PRO B CA 1
ATOM 3450 C C . PRO B 1 111 ? -11.586 -9.711 -16.391 1 81.69 111 PRO B C 1
ATOM 3452 O O . PRO B 1 111 ? -11.336 -9.734 -15.188 1 81.69 111 PRO B O 1
ATOM 3455 N N . GLN B 1 112 ? -10.781 -10.195 -17.297 1 76.62 112 GLN B N 1
ATOM 3456 C CA . GLN B 1 112 ? -9.531 -10.844 -16.938 1 76.62 112 GLN B CA 1
ATOM 3457 C C . GLN B 1 112 ? -8.398 -9.828 -16.797 1 76.62 112 GLN B C 1
ATOM 3459 O O . GLN B 1 112 ? -7.391 -10.094 -16.141 1 76.62 112 GLN B O 1
ATOM 3464 N N . ASP B 1 113 ? -8.609 -8.719 -17.391 1 82.06 113 ASP B N 1
ATOM 3465 C CA . ASP B 1 113 ? -7.641 -7.633 -17.297 1 82.06 113 ASP B CA 1
ATOM 3466 C C . ASP B 1 113 ? -7.539 -7.109 -15.859 1 82.06 113 ASP B C 1
ATOM 3468 O O . ASP B 1 113 ? -8.5 -6.543 -15.328 1 82.06 113 ASP B O 1
ATOM 3472 N N . ASP B 1 114 ? -6.395 -7.215 -15.305 1 81 114 ASP B N 1
ATOM 3473 C CA . ASP B 1 114 ? -6.234 -6.852 -13.898 1 81 114 ASP B CA 1
ATOM 3474 C C . ASP B 1 114 ? -6.156 -5.34 -13.727 1 81 114 ASP B C 1
ATOM 3476 O O . ASP B 1 114 ? -6.117 -4.84 -12.602 1 81 114 ASP B O 1
ATOM 3480 N N . HIS B 1 115 ? -6.184 -4.602 -14.805 1 88.56 115 HIS B N 1
ATOM 3481 C CA . HIS B 1 115 ? -6.34 -3.154 -14.727 1 88.56 115 HIS B CA 1
ATOM 3482 C C . HIS B 1 115 ? -7.801 -2.766 -14.523 1 88.56 115 HIS B C 1
ATOM 3484 O O . HIS B 1 115 ? -8.102 -1.614 -14.203 1 88.56 115 HIS B O 1
ATOM 3490 N N . CYS B 1 116 ? -8.586 -3.771 -14.75 1 90.94 116 CYS B N 1
ATOM 3491 C CA . CYS B 1 116 ? -10 -3.516 -14.492 1 90.94 116 CYS B CA 1
ATOM 3492 C C . CYS B 1 116 ? -10.344 -3.775 -13.023 1 90.94 116 CYS B C 1
ATOM 3494 O O . CYS B 1 116 ? -10.297 -4.918 -12.57 1 90.94 116 CYS B O 1
ATOM 3496 N N . LEU B 1 117 ? -10.703 -2.783 -12.367 1 93.56 117 LEU B N 1
ATOM 3497 C CA . LEU B 1 117 ? -11.156 -2.916 -10.984 1 93.56 117 LEU B CA 1
ATOM 3498 C C . LEU B 1 117 ? -12.492 -3.648 -10.922 1 93.56 117 LEU B C 1
ATOM 3500 O O . LEU B 1 117 ? -13.383 -3.404 -11.75 1 93.56 117 LEU B O 1
ATOM 3504 N N . LEU B 1 118 ? -12.617 -4.516 -10.008 1 91.44 118 LEU B N 1
ATOM 3505 C CA . LEU B 1 118 ? -13.875 -5.176 -9.672 1 91.44 118 LEU B CA 1
ATOM 3506 C C . LEU B 1 118 ? -14.289 -4.863 -8.242 1 91.44 118 LEU B C 1
ATOM 3508 O O . LEU B 1 118 ? -13.727 -5.414 -7.293 1 91.44 118 LEU B O 1
ATOM 3512 N N . LEU B 1 119 ? -15.273 -4.008 -8.078 1 93.38 119 LEU B N 1
ATOM 3513 C CA . LEU B 1 119 ? -15.727 -3.568 -6.762 1 93.38 119 LEU B CA 1
ATOM 3514 C C . LEU B 1 119 ? -17.156 -4.004 -6.508 1 93.38 119 LEU B C 1
ATOM 3516 O O . LEU B 1 119 ? -18.094 -3.461 -7.105 1 93.38 119 LEU B O 1
ATOM 3520 N N . PRO B 1 120 ? -17.312 -4.945 -5.641 1 89.69 120 PRO B N 1
ATOM 3521 C CA . PRO B 1 120 ? -18.672 -5.426 -5.363 1 89.69 120 PRO B CA 1
ATOM 3522 C C . PRO B 1 120 ? -19.5 -4.438 -4.535 1 89.69 120 PRO B C 1
ATOM 3524 O O . PRO B 1 120 ? -18.938 -3.729 -3.689 1 89.69 120 PRO B O 1
ATOM 3527 N N . ASP B 1 121 ? -20.781 -4.438 -4.762 1 84.56 121 ASP B N 1
ATOM 3528 C CA . ASP B 1 121 ? -21.672 -3.553 -4.02 1 84.56 121 ASP B CA 1
ATOM 3529 C C . ASP B 1 121 ? -21.688 -3.904 -2.533 1 84.56 121 ASP B C 1
ATOM 3531 O O . ASP B 1 121 ? -21.656 -3.014 -1.68 1 84.56 121 ASP B O 1
ATOM 3535 N N . GLU B 1 122 ? -21.812 -5.113 -2.213 1 79.06 122 GLU B N 1
ATOM 3536 C CA . GLU B 1 122 ? -21.75 -5.633 -0.852 1 79.06 122 GLU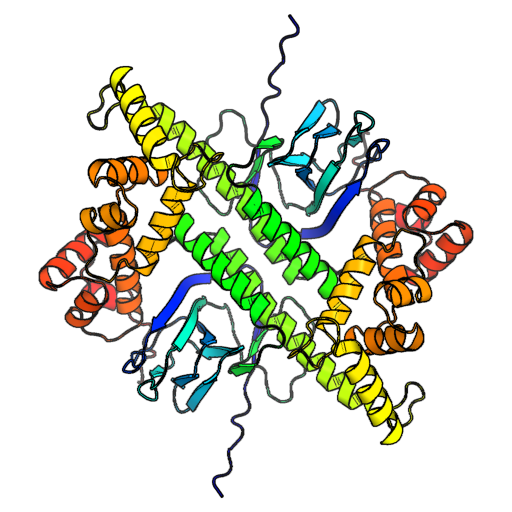 B CA 1
ATOM 3537 C C . GLU B 1 122 ? -21.172 -7.051 -0.831 1 79.06 122 GLU B C 1
ATOM 3539 O O . GLU B 1 122 ? -21.641 -7.918 -1.572 1 79.06 122 GLU B O 1
ATOM 3544 N N . ARG B 1 123 ? -20.094 -7.188 0.038 1 78.44 123 ARG B N 1
ATOM 3545 C CA . ARG B 1 123 ? -19.438 -8.484 -0.008 1 78.44 123 ARG B CA 1
ATOM 3546 C C . ARG B 1 123 ? -18.688 -8.773 1.294 1 78.44 123 ARG B C 1
ATOM 3548 O O . ARG B 1 123 ? -18.172 -7.852 1.937 1 78.44 123 ARG B O 1
ATOM 3555 N N . THR B 1 124 ? -18.844 -10.031 1.593 1 82.81 124 THR B N 1
ATOM 3556 C CA . THR B 1 124 ? -17.891 -10.531 2.576 1 82.81 124 THR B CA 1
ATOM 3557 C C . THR B 1 124 ? -16.531 -10.758 1.938 1 82.81 124 THR B C 1
ATOM 3559 O O . THR B 1 124 ? -16.422 -11.445 0.917 1 82.81 124 THR B O 1
ATOM 3562 N N . LEU B 1 125 ? -15.609 -10.211 2.535 1 82.31 125 LEU B N 1
ATOM 3563 C CA . LEU B 1 125 ? -14.266 -10.352 1.989 1 82.31 125 LEU B CA 1
ATOM 3564 C C . LEU B 1 125 ? -13.625 -11.648 2.457 1 82.31 125 LEU B C 1
ATOM 3566 O O . LEU B 1 125 ? -13.742 -12.016 3.629 1 82.31 125 LEU B O 1
ATOM 3570 N N . PRO B 1 126 ? -12.984 -12.297 1.53 1 73.31 126 PRO B N 1
ATOM 3571 C CA . PRO B 1 126 ? -12.25 -13.508 1.915 1 73.31 126 PRO B CA 1
ATOM 3572 C C . PRO B 1 126 ? -11.164 -13.234 2.957 1 73.31 126 PRO B C 1
ATOM 3574 O O . PRO B 1 126 ? -10.93 -14.062 3.842 1 73.31 126 PRO B O 1
ATOM 3577 N N . ASP B 1 127 ? -10.523 -12.133 2.914 1 76.62 127 ASP B N 1
ATOM 3578 C CA . ASP B 1 127 ? -9.469 -11.75 3.854 1 76.62 127 ASP B CA 1
ATOM 3579 C C . ASP B 1 127 ? -9.664 -10.32 4.344 1 76.62 127 ASP B C 1
ATOM 3581 O O . ASP B 1 127 ? -8.922 -9.414 3.949 1 76.62 127 ASP B O 1
ATOM 3585 N N . PRO B 1 128 ? -10.516 -10.164 5.289 1 84.69 128 PRO B N 1
ATOM 3586 C CA . PRO B 1 128 ? -10.812 -8.805 5.762 1 84.69 128 PRO B CA 1
ATOM 3587 C C . PRO B 1 128 ? -9.648 -8.18 6.523 1 84.69 128 PRO B C 1
ATOM 3589 O O . PRO B 1 128 ? -9.516 -6.953 6.551 1 84.69 128 PRO B O 1
ATOM 3592 N N . ASP B 1 129 ? -8.789 -8.945 7.137 1 77.31 129 ASP B N 1
ATOM 3593 C CA . ASP B 1 129 ? -7.68 -8.422 7.93 1 77.31 129 ASP B CA 1
ATOM 3594 C C . ASP B 1 129 ? -6.68 -7.68 7.055 1 77.31 129 ASP B C 1
ATOM 3596 O O . ASP B 1 129 ? -6.129 -6.656 7.465 1 77.31 129 ASP B O 1
ATOM 3600 N N . ARG B 1 130 ? -6.496 -8.211 5.961 1 82.38 130 ARG B N 1
ATOM 3601 C CA . ARG B 1 130 ? -5.578 -7.551 5.035 1 82.38 130 ARG B CA 1
ATOM 3602 C C . ARG B 1 130 ? -6.082 -6.164 4.656 1 82.38 130 ARG B C 1
ATOM 3604 O O . ARG B 1 130 ? -5.305 -5.207 4.605 1 82.38 130 ARG B O 1
ATOM 3611 N N . LEU B 1 131 ? -7.316 -6.082 4.371 1 89.81 131 LEU B N 1
ATOM 3612 C CA . LEU B 1 131 ? -7.891 -4.781 4.047 1 89.81 131 LEU B CA 1
ATOM 3613 C C . LEU B 1 131 ? -7.809 -3.836 5.238 1 89.81 131 LEU B C 1
ATOM 3615 O O . LEU B 1 131 ? -7.543 -2.643 5.074 1 89.81 131 LEU B O 1
ATOM 3619 N N . ALA B 1 132 ? -8 -4.391 6.406 1 85.06 132 ALA B N 1
ATOM 3620 C CA . ALA B 1 132 ? -7.934 -3.574 7.617 1 85.06 132 ALA B CA 1
ATOM 3621 C C . ALA B 1 132 ? -6.555 -2.943 7.781 1 85.06 132 ALA B C 1
ATOM 3623 O O . ALA B 1 132 ? -6.441 -1.76 8.109 1 85.06 132 ALA B O 1
ATOM 3624 N N . VAL B 1 133 ? -5.555 -3.711 7.57 1 82.5 133 VAL B N 1
ATOM 3625 C CA . VAL B 1 133 ? -4.184 -3.223 7.676 1 82.5 133 VAL B CA 1
ATOM 3626 C C . VAL B 1 133 ? -3.957 -2.098 6.668 1 82.5 133 VAL B C 1
ATOM 3628 O O . VAL B 1 133 ? -3.4 -1.052 7.012 1 82.5 133 VAL B O 1
ATOM 3631 N N . MET B 1 134 ? -4.414 -2.289 5.473 1 90.31 134 MET B N 1
ATOM 3632 C CA . MET B 1 134 ? -4.223 -1.297 4.418 1 90.31 134 MET B CA 1
ATOM 3633 C C . MET B 1 134 ? -5.008 -0.023 4.723 1 90.31 134 MET B C 1
ATOM 3635 O O . MET B 1 134 ? -4.527 1.082 4.465 1 90.31 134 MET B O 1
ATOM 3639 N N . CYS B 1 135 ? -6.203 -0.165 5.227 1 88.06 135 CYS B N 1
ATOM 3640 C CA . CYS B 1 135 ? -6.977 1.007 5.621 1 88.06 135 CYS B CA 1
ATOM 3641 C C . CYS B 1 135 ? -6.238 1.808 6.691 1 88.06 135 CYS B C 1
ATOM 3643 O O . CYS B 1 135 ? -6.148 3.033 6.602 1 88.06 135 CYS B O 1
ATOM 3645 N N . GLY B 1 136 ? -5.715 1.109 7.676 1 81.25 136 GLY B N 1
ATOM 3646 C CA . GLY B 1 136 ? -4.93 1.775 8.703 1 81.25 136 GLY B CA 1
ATOM 3647 C C . GLY B 1 136 ? -3.734 2.529 8.148 1 81.25 136 GLY B C 1
ATOM 3648 O O . GLY B 1 136 ? -3.459 3.656 8.562 1 81.25 136 GLY B O 1
ATOM 3649 N N . GLN B 1 137 ? -3.082 1.924 7.254 1 83.12 137 GLN B N 1
ATOM 3650 C CA . GLN B 1 137 ? -1.929 2.553 6.617 1 83.12 137 GLN B CA 1
ATOM 3651 C C . GLN B 1 137 ? -2.34 3.801 5.844 1 83.12 137 GLN B C 1
ATOM 3653 O O . GLN B 1 137 ? -1.663 4.828 5.906 1 83.12 137 GLN B O 1
ATOM 3658 N N . LEU B 1 138 ? -3.408 3.689 5.098 1 87.12 138 LEU B N 1
ATOM 3659 C CA . LEU B 1 138 ? -3.871 4.836 4.32 1 87.12 138 LEU B CA 1
ATOM 3660 C C . LEU B 1 138 ? -4.238 6 5.234 1 87.12 138 LEU B C 1
ATOM 3662 O O . LEU B 1 138 ? -3.959 7.156 4.918 1 87.12 138 LEU B O 1
ATOM 3666 N N . ILE B 1 139 ? -4.855 5.688 6.324 1 78.69 139 ILE B N 1
ATOM 3667 C CA . ILE B 1 139 ? -5.203 6.719 7.297 1 78.69 139 ILE B CA 1
ATOM 3668 C C . ILE B 1 139 ? -3.936 7.402 7.801 1 78.69 139 ILE B C 1
ATOM 3670 O O . ILE B 1 139 ? -3.883 8.625 7.91 1 78.69 139 ILE B O 1
ATOM 3674 N N . ASP B 1 140 ? -2.943 6.625 8.07 1 74.06 140 ASP B N 1
ATOM 3675 C CA . ASP B 1 140 ? -1.673 7.16 8.547 1 74.06 140 ASP B CA 1
ATOM 3676 C C . ASP B 1 140 ? -1.019 8.047 7.484 1 74.06 140 ASP B C 1
ATOM 3678 O O . ASP B 1 140 ? -0.504 9.125 7.801 1 74.06 140 ASP B O 1
ATOM 3682 N N . ILE B 1 141 ? -1.026 7.531 6.277 1 81 141 ILE B N 1
ATOM 3683 C CA . ILE B 1 141 ? -0.462 8.289 5.168 1 81 141 ILE B CA 1
ATOM 3684 C C . ILE B 1 141 ? -1.208 9.617 5.02 1 81 141 ILE B C 1
ATOM 3686 O O . ILE B 1 141 ? -0.589 10.68 4.906 1 81 141 ILE B O 1
ATOM 3690 N N . TYR B 1 142 ? -2.467 9.539 5.004 1 77.06 142 TYR B N 1
ATOM 3691 C CA . TYR B 1 142 ? -3.326 10.703 4.84 1 77.06 142 TYR B CA 1
ATOM 3692 C C . TYR B 1 142 ? -3.088 11.719 5.949 1 77.06 142 TYR B C 1
ATOM 3694 O O . TYR B 1 142 ? -3.088 12.93 5.703 1 77.06 142 TYR B O 1
ATOM 3702 N N . ALA B 1 143 ? -2.904 11.219 7.129 1 65.19 143 ALA B N 1
ATOM 3703 C CA . ALA B 1 143 ? -2.662 12.086 8.281 1 65.19 143 ALA B CA 1
ATOM 3704 C C . ALA B 1 143 ? -1.314 12.789 8.156 1 65.19 143 ALA B C 1
ATOM 3706 O O . ALA B 1 143 ? -1.17 13.945 8.578 1 65.19 143 ALA B O 1
ATOM 3707 N N . ARG B 1 144 ? -0.373 12.078 7.625 1 66.25 144 ARG B N 1
ATOM 3708 C CA . ARG B 1 144 ? 0.993 12.586 7.566 1 66.25 144 ARG B CA 1
ATOM 3709 C C . ARG B 1 144 ? 1.17 13.547 6.398 1 66.25 144 ARG B C 1
ATOM 3711 O O . ARG B 1 144 ? 1.87 14.555 6.516 1 66.25 144 ARG B O 1
ATOM 3718 N N . PHE B 1 145 ? 0.481 13.18 5.363 1 63.62 145 PHE B N 1
ATOM 3719 C CA . PHE B 1 145 ? 0.836 13.891 4.145 1 63.62 145 PHE B CA 1
ATOM 3720 C C . PHE B 1 145 ? -0.375 14.617 3.57 1 63.62 145 PHE B C 1
ATOM 3722 O O . PHE B 1 145 ? -0.255 15.352 2.59 1 63.62 145 PHE B O 1
ATOM 3729 N N . GLY B 1 146 ? -1.578 14.164 4 1 57.41 146 GLY B N 1
ATOM 3730 C CA . GLY B 1 146 ? -2.795 14.859 3.611 1 57.41 146 GLY B CA 1
ATOM 3731 C C . GLY B 1 146 ? -2.965 16.203 4.305 1 57.41 146 GLY B C 1
ATOM 3732 O O . GLY B 1 146 ? -2.037 16.688 4.945 1 57.41 146 GLY B O 1
ATOM 3733 N N . PRO B 1 147 ? -4.09 16.969 4.082 1 52.34 147 PRO B N 1
ATOM 3734 C CA . PRO B 1 147 ? -5.293 16.547 3.361 1 52.34 147 PRO B CA 1
ATOM 3735 C C . PRO B 1 147 ? -5.219 16.844 1.866 1 52.34 147 PRO B C 1
ATOM 3737 O O . PRO B 1 147 ? -6.141 16.516 1.118 1 52.34 147 PRO B O 1
ATOM 3740 N N . TYR B 1 148 ? -4.188 17.391 1.395 1 50.34 148 TYR B N 1
ATOM 3741 C CA . TYR B 1 148 ? -4.219 17.719 -0.023 1 50.34 148 TYR B CA 1
ATOM 3742 C C . TYR B 1 148 ? -4.012 16.484 -0.887 1 50.34 148 TYR B C 1
ATOM 3744 O O . TYR B 1 148 ? -3.453 15.484 -0.427 1 50.34 148 TYR B O 1
ATOM 3752 N N . SER B 1 149 ? -4.824 16.547 -1.933 1 52.81 149 SER B N 1
ATOM 3753 C CA . SER B 1 149 ? -4.59 15.523 -2.949 1 52.81 149 SER B CA 1
ATOM 3754 C C . SER B 1 149 ? -3.102 15.266 -3.141 1 52.81 149 SER B C 1
ATOM 3756 O O . SER B 1 149 ? -2.32 16.203 -3.312 1 52.81 149 SER B O 1
ATOM 3758 N N . ASN B 1 150 ? -2.74 14.133 -2.762 1 77.19 150 ASN B N 1
ATOM 3759 C CA . ASN B 1 150 ? -1.337 13.805 -2.992 1 77.19 150 ASN B CA 1
ATOM 3760 C C . ASN B 1 150 ? -1.178 12.445 -3.654 1 77.19 150 ASN B C 1
ATOM 3762 O O . ASN B 1 150 ? -2.045 11.578 -3.518 1 77.19 150 ASN B O 1
ATOM 3766 N N . ALA B 1 151 ? -0.229 12.438 -4.516 1 87.06 151 ALA B N 1
ATOM 3767 C CA . ALA B 1 151 ? 0.059 11.25 -5.316 1 87.06 151 ALA B CA 1
ATOM 3768 C C . ALA B 1 151 ? 0.17 10.008 -4.434 1 87.06 151 ALA B C 1
ATOM 3770 O O . ALA B 1 151 ? -0.276 8.922 -4.82 1 87.06 151 ALA B O 1
ATOM 3771 N N . TYR B 1 152 ? 0.691 10.219 -3.248 1 91.06 152 TYR B N 1
ATOM 3772 C CA . TYR B 1 152 ? 0.888 9.086 -2.352 1 91.06 152 TYR B CA 1
ATOM 3773 C C . TYR B 1 152 ? -0.446 8.461 -1.959 1 91.06 152 TYR B C 1
ATOM 3775 O O . TYR B 1 152 ? -0.642 7.254 -2.104 1 91.06 152 TYR B O 1
ATOM 3783 N N . CYS B 1 153 ? -1.367 9.266 -1.58 1 90.12 153 CYS B N 1
ATOM 3784 C CA . CYS B 1 153 ? -2.689 8.781 -1.204 1 90.12 153 CYS B CA 1
ATOM 3785 C C . CYS B 1 153 ? -3.418 8.195 -2.406 1 90.12 153 CYS B C 1
ATOM 3787 O O . CYS B 1 153 ? -4.078 7.16 -2.293 1 90.12 153 CYS B O 1
ATOM 3789 N N . ASP B 1 154 ? -3.26 8.805 -3.578 1 93.81 154 ASP B N 1
ATOM 3790 C CA . ASP B 1 154 ? -3.928 8.305 -4.777 1 93.81 154 ASP B CA 1
ATOM 3791 C C . ASP B 1 154 ? -3.447 6.902 -5.137 1 93.81 154 ASP B C 1
ATOM 3793 O O . ASP B 1 154 ? -4.258 6.016 -5.406 1 93.81 154 ASP B O 1
ATOM 3797 N N . TYR B 1 155 ? -2.209 6.758 -5.141 1 94.25 155 TYR B N 1
ATOM 3798 C CA . TYR B 1 155 ? -1.65 5.469 -5.539 1 94.25 155 TYR B CA 1
ATOM 3799 C C . TYR B 1 155 ? -1.907 4.41 -4.473 1 94.25 155 TYR B C 1
ATOM 3801 O O . TYR B 1 155 ? -2.201 3.258 -4.793 1 94.25 155 TYR B O 1
ATOM 3809 N N . PHE B 1 156 ? -1.774 4.773 -3.193 1 93.81 156 PHE B N 1
ATOM 3810 C CA . PHE B 1 156 ? -2.02 3.795 -2.141 1 93.81 156 PHE B CA 1
ATOM 3811 C C . PHE B 1 156 ? -3.49 3.398 -2.104 1 93.81 156 PHE B C 1
ATOM 3813 O O . PHE B 1 156 ? -3.818 2.219 -1.947 1 93.81 156 PHE B O 1
ATOM 3820 N N . ALA B 1 157 ? -4.371 4.375 -2.256 1 95.38 157 ALA B N 1
ATOM 3821 C CA . ALA B 1 157 ? -5.801 4.094 -2.32 1 95.38 157 ALA B CA 1
ATOM 3822 C C . ALA B 1 157 ? -6.125 3.16 -3.482 1 95.38 157 ALA B C 1
ATOM 3824 O O . ALA B 1 157 ? -6.992 2.289 -3.365 1 95.38 157 ALA B O 1
ATOM 3825 N N . THR B 1 158 ? -5.477 3.389 -4.594 1 96.12 158 THR B N 1
ATOM 3826 C CA . THR B 1 158 ? -5.664 2.506 -5.742 1 96.12 158 THR B CA 1
ATOM 3827 C C . THR B 1 158 ? -5.246 1.08 -5.398 1 96.12 158 THR B C 1
ATOM 3829 O O . THR B 1 158 ? -5.934 0.122 -5.758 1 96.12 158 THR B O 1
ATOM 3832 N N . GLY B 1 159 ? -4.105 0.951 -4.73 1 94.75 159 GLY B N 1
ATOM 3833 C CA . GLY B 1 159 ? -3.703 -0.36 -4.25 1 94.75 159 GLY B CA 1
ATOM 3834 C C . GLY B 1 159 ? -4.746 -1.014 -3.359 1 94.75 159 GLY B C 1
ATOM 3835 O O . GLY B 1 159 ? -4.984 -2.219 -3.457 1 94.75 159 GLY B O 1
ATOM 3836 N N . LEU B 1 160 ? -5.316 -0.24 -2.477 1 94.88 160 LEU B N 1
ATOM 3837 C CA . LEU B 1 160 ? -6.363 -0.729 -1.585 1 94.88 160 LEU B CA 1
ATOM 3838 C C . LEU B 1 160 ? -7.559 -1.246 -2.381 1 94.88 160 LEU B C 1
ATOM 3840 O O . LEU B 1 160 ? -8.086 -2.322 -2.09 1 94.88 160 LEU B O 1
ATOM 3844 N N . LEU B 1 161 ? -7.965 -0.542 -3.412 1 96.38 161 LEU B N 1
ATOM 3845 C CA . LEU B 1 161 ? -9.086 -0.962 -4.25 1 96.38 161 LEU B CA 1
ATOM 3846 C C . LEU B 1 161 ? -8.727 -2.205 -5.055 1 96.38 161 LEU B C 1
ATOM 3848 O O . LEU B 1 161 ? -9.578 -3.062 -5.297 1 96.38 161 LEU B O 1
ATOM 3852 N N . LEU B 1 162 ? -7.5 -2.254 -5.438 1 94.25 162 LEU B N 1
ATOM 3853 C CA . LEU B 1 162 ? -7.043 -3.432 -6.168 1 94.25 162 LEU B CA 1
ATOM 3854 C C . LEU B 1 162 ? -7.023 -4.656 -5.262 1 94.25 162 LEU B C 1
ATOM 3856 O O . LEU B 1 162 ? -7.258 -5.777 -5.723 1 94.25 162 LEU B O 1
ATOM 3860 N N . GLU B 1 163 ? -6.738 -4.441 -3.957 1 91.31 163 GLU B N 1
ATOM 3861 C CA . GLU B 1 163 ? -6.875 -5.535 -3.002 1 91.31 163 GLU B CA 1
ATOM 3862 C C . GLU B 1 163 ? -8.297 -6.086 -2.99 1 91.31 163 GLU B C 1
ATOM 3864 O O . GLU B 1 163 ? -8.5 -7.301 -3.033 1 91.31 163 GLU B O 1
ATOM 3869 N N . VAL B 1 164 ? -9.289 -5.219 -2.959 1 93.06 164 VAL B N 1
ATOM 3870 C CA . VAL B 1 164 ? -10.688 -5.621 -3.002 1 93.06 164 VAL B CA 1
ATOM 3871 C C . VAL B 1 164 ? -10.969 -6.375 -4.301 1 93.06 164 VAL B C 1
ATOM 3873 O O . VAL B 1 164 ? -11.594 -7.438 -4.281 1 93.06 164 VAL B O 1
ATOM 3876 N N . SER B 1 165 ? -10.484 -5.824 -5.387 1 92.12 165 SER B N 1
ATOM 3877 C CA . SER B 1 165 ? -10.656 -6.422 -6.707 1 92.12 165 SER B CA 1
ATOM 3878 C C . SER B 1 165 ? -10.047 -7.816 -6.766 1 92.12 165 SER B C 1
ATOM 3880 O O . SER B 1 165 ? -10.664 -8.75 -7.285 1 92.12 165 SER B O 1
ATOM 3882 N N . ALA B 1 166 ? -8.859 -7.926 -6.25 1 85.75 166 ALA B N 1
ATOM 3883 C CA . ALA B 1 166 ? -8.156 -9.203 -6.27 1 85.75 166 ALA B CA 1
ATOM 3884 C C . ALA B 1 166 ? -8.914 -10.258 -5.473 1 85.75 166 ALA B C 1
ATOM 3886 O O . ALA B 1 166 ? -9.016 -11.414 -5.895 1 85.75 166 ALA B O 1
ATOM 3887 N N . GLN B 1 167 ? -9.414 -9.898 -4.344 1 82 167 GLN B N 1
ATOM 3888 C CA . GLN B 1 167 ? -10.164 -10.844 -3.521 1 82 167 GLN B CA 1
ATOM 3889 C C . GLN B 1 167 ? -11.461 -11.266 -4.207 1 82 167 GLN B C 1
ATOM 3891 O O . GLN B 1 167 ? -11.883 -12.414 -4.09 1 82 167 GLN B O 1
ATOM 3896 N N . GLU B 1 168 ? -12.07 -10.328 -4.91 1 84 168 GLU B N 1
ATOM 3897 C CA . GLU B 1 168 ? -13.258 -10.664 -5.688 1 84 168 GLU B CA 1
ATOM 3898 C C . GLU B 1 168 ? -12.938 -11.68 -6.777 1 84 168 GLU B C 1
ATOM 3900 O O . GLU B 1 168 ? -13.711 -12.609 -7.012 1 84 168 GLU B O 1
ATOM 3905 N N . ARG B 1 169 ? -11.852 -11.453 -7.426 1 80 169 ARG B N 1
ATOM 3906 C CA . ARG B 1 169 ? -11.422 -12.375 -8.477 1 80 169 ARG B CA 1
ATOM 3907 C C . ARG B 1 169 ? -11.156 -13.766 -7.902 1 80 169 ARG B C 1
ATOM 3909 O O . ARG B 1 169 ? -11.508 -14.773 -8.516 1 80 169 ARG B O 1
ATOM 3916 N N . LEU B 1 170 ? -10.531 -13.75 -6.828 1 69.31 170 LEU B N 1
ATOM 3917 C CA . LEU B 1 170 ? -10.219 -15.016 -6.184 1 69.31 170 LEU B CA 1
ATOM 3918 C C . LEU B 1 170 ? -11.492 -15.773 -5.816 1 69.31 170 LEU B C 1
ATOM 3920 O O . LEU B 1 170 ? -11.562 -16.984 -5.98 1 69.31 170 LEU B O 1
ATOM 3924 N N . LYS B 1 171 ? -12.445 -15.117 -5.297 1 67.94 171 LYS B N 1
ATOM 3925 C CA . LYS B 1 171 ? -13.727 -15.727 -4.949 1 67.94 171 LYS B CA 1
ATOM 3926 C C . LYS B 1 171 ? -14.398 -16.328 -6.184 1 67.94 171 LYS B C 1
ATOM 3928 O O . LYS B 1 171 ? -14.945 -17.438 -6.121 1 67.94 171 LYS B O 1
ATOM 3933 N N . ALA B 1 172 ? -14.352 -15.555 -7.25 1 66.38 172 ALA B N 1
ATOM 3934 C CA . ALA B 1 172 ? -14.969 -16.016 -8.492 1 66.38 172 ALA B CA 1
ATOM 3935 C C . ALA B 1 172 ? -14.258 -17.266 -9.023 1 66.38 172 ALA B C 1
ATOM 3937 O O . ALA B 1 172 ? -14.898 -18.188 -9.531 1 66.38 172 ALA B O 1
ATOM 3938 N N . ASP B 1 173 ? -13.023 -17.234 -8.93 1 60.47 173 ASP B N 1
ATOM 3939 C CA . ASP B 1 173 ? -12.234 -18.391 -9.383 1 60.47 173 ASP B CA 1
ATOM 3940 C C . ASP B 1 173 ? -12.555 -19.625 -8.562 1 60.47 173 ASP B C 1
ATOM 3942 O O . ASP B 1 173 ? -12.672 -20.734 -9.109 1 60.47 173 ASP B O 1
ATOM 3946 N N . PHE B 1 174 ? -12.719 -19.438 -7.344 1 52.62 174 PHE B N 1
ATOM 3947 C CA . PHE B 1 174 ? -13.039 -20.562 -6.469 1 52.62 174 PHE B CA 1
ATOM 3948 C C . PHE B 1 174 ? -14.422 -21.125 -6.801 1 52.62 174 PHE B C 1
ATOM 3950 O O . PHE B 1 174 ? -14.609 -22.344 -6.832 1 52.62 174 PHE B O 1
ATOM 3957 N N . ALA B 1 175 ? -15.273 -20.219 -6.988 1 52.19 175 ALA B N 1
ATOM 3958 C CA . ALA B 1 175 ? -16.625 -20.641 -7.332 1 52.19 175 ALA B CA 1
ATOM 3959 C C . ALA B 1 175 ? -16.641 -21.406 -8.656 1 52.19 175 ALA B C 1
ATOM 3961 O O . ALA B 1 175 ? -17.344 -22.406 -8.789 1 52.19 175 ALA B O 1
ATOM 3962 N N . ALA B 1 176 ? -15.898 -20.906 -9.523 1 50.56 176 ALA B N 1
ATOM 3963 C CA . ALA B 1 176 ? -15.812 -21.562 -10.828 1 50.56 176 ALA B CA 1
ATOM 3964 C C . ALA B 1 176 ? -15.172 -22.938 -10.711 1 50.56 176 ALA B C 1
ATOM 3966 O O . ALA B 1 176 ? -15.625 -23.891 -11.352 1 50.56 176 ALA B O 1
ATOM 3967 N N . HIS B 1 177 ? -14.18 -22.984 -9.969 1 42.69 177 HIS B N 1
ATOM 3968 C CA . HIS B 1 177 ? -13.5 -24.266 -9.781 1 42.69 177 HIS B CA 1
ATOM 3969 C C . HIS B 1 177 ? -14.383 -25.25 -9.023 1 42.69 177 HIS B C 1
ATOM 3971 O O . HIS B 1 177 ? -14.375 -26.453 -9.312 1 42.69 177 HIS B O 1
ATOM 3977 N N . ARG B 1 178 ? -15.016 -24.781 -7.926 1 38.94 178 ARG B N 1
ATOM 3978 C CA . ARG B 1 178 ? -15.945 -25.641 -7.199 1 38.94 178 ARG B CA 1
ATOM 3979 C C . ARG B 1 178 ? -17 -26.203 -8.133 1 38.94 178 ARG B C 1
ATOM 3981 O O . ARG B 1 178 ? -17.391 -27.375 -8.008 1 38.94 178 ARG B O 1
ATOM 3988 N N . THR B 1 179 ? -17.375 -25.328 -8.859 1 38.69 179 THR B N 1
ATOM 3989 C CA . THR B 1 179 ? -18.328 -25.844 -9.844 1 38.69 179 THR B CA 1
ATOM 3990 C C . THR B 1 179 ? -17.672 -26.875 -10.758 1 38.69 179 THR B C 1
ATOM 3992 O O . THR B 1 179 ? -18.281 -27.906 -11.07 1 38.69 179 THR B O 1
ATOM 3995 N N . LEU B 1 180 ? -16.438 -26.547 -11.008 1 35.22 180 LEU B N 1
ATOM 3996 C CA . LEU B 1 180 ? -15.727 -27.516 -11.836 1 35.22 180 LEU B CA 1
ATOM 3997 C C . LEU B 1 180 ? -15.273 -28.703 -11.008 1 35.22 180 LEU B C 1
ATOM 3999 O O . LEU B 1 180 ? -15.062 -29.797 -11.539 1 35.22 180 LEU B O 1
ATOM 4003 N N . ALA B 1 181 ? -14.891 -28.391 -9.719 1 36.69 181 ALA B N 1
ATOM 4004 C CA . ALA B 1 181 ? -14.469 -29.469 -8.82 1 36.69 181 ALA B CA 1
ATOM 4005 C C . ALA B 1 181 ? -15.57 -30.5 -8.656 1 36.69 181 ALA B C 1
ATOM 4007 O O . ALA B 1 181 ? -15.352 -31.562 -8.062 1 36.69 181 ALA B O 1
ATOM 4008 N N . GLY B 1 182 ? -16.719 -30.25 -8.828 1 37.12 182 GLY B N 1
ATOM 4009 C CA . GLY B 1 182 ? -17.625 -31.391 -8.922 1 37.12 182 GLY B CA 1
ATOM 4010 C C . GLY B 1 182 ? -17.141 -32.469 -9.859 1 37.12 182 GLY B C 1
ATOM 4011 O O . GLY B 1 182 ? -17.75 -33.531 -9.961 1 37.12 182 GLY B O 1
ATOM 4012 N N . TYR B 1 183 ? -16.234 -32.219 -10.703 1 33.34 183 TYR B N 1
ATOM 4013 C CA . TYR B 1 183 ? -15.719 -33.25 -11.586 1 33.34 183 TYR B CA 1
ATOM 4014 C C . TYR B 1 183 ? -14.305 -33.656 -11.188 1 33.34 183 TYR B C 1
ATOM 4016 O O . TYR B 1 183 ? -13.531 -32.812 -10.703 1 33.34 183 TYR B O 1
ATOM 4024 N N . ARG B 1 184 ? -13.938 -34.938 -10.898 1 38.47 184 ARG B N 1
ATOM 4025 C CA . ARG B 1 184 ? -12.617 -35.531 -10.695 1 38.47 184 ARG B CA 1
ATOM 4026 C C . ARG B 1 184 ? -11.648 -35.094 -11.789 1 38.47 184 ARG B C 1
ATOM 4028 O O . ARG B 1 184 ? -12.07 -34.625 -12.852 1 38.47 184 ARG B O 1
ATOM 4035 N N . GLY B 1 185 ? -10.25 -34.875 -11.586 1 36.34 185 GLY B N 1
ATOM 4036 C CA . GLY B 1 185 ? -9.266 -34.625 -12.641 1 36.34 185 GLY B CA 1
ATOM 4037 C C . GLY B 1 185 ? -9.484 -35.5 -13.859 1 36.34 185 GLY B C 1
ATOM 4038 O O . GLY B 1 185 ? -8.852 -35.281 -14.898 1 36.34 185 GLY B O 1
ATOM 4039 N N . ASP B 1 186 ? -10.07 -36.562 -13.719 1 39.5 186 ASP B N 1
ATOM 4040 C CA . ASP B 1 186 ? -10.336 -37.469 -14.82 1 39.5 186 ASP B CA 1
ATOM 4041 C C . ASP B 1 186 ? -11.672 -37.156 -15.484 1 39.5 186 ASP B C 1
ATOM 4043 O O . ASP B 1 186 ? -12.164 -37.938 -16.297 1 39.5 186 ASP B O 1
ATOM 4047 N N . GLY B 1 187 ? -12.289 -36.094 -15.227 1 41.12 187 GLY B N 1
ATOM 4048 C CA . GLY B 1 187 ? -13.508 -35.719 -15.922 1 41.12 187 GLY B CA 1
ATOM 4049 C C . GLY B 1 187 ? -14.766 -36.25 -15.273 1 41.12 187 GLY B C 1
ATOM 4050 O O . GLY B 1 187 ? -15.867 -36.062 -15.812 1 41.12 187 GLY B O 1
ATOM 4051 N N . LYS B 1 188 ? -14.531 -37.062 -14.164 1 47.97 188 LYS B N 1
ATOM 4052 C CA . LYS B 1 188 ? -15.711 -37.625 -13.531 1 47.97 188 LYS B CA 1
ATOM 4053 C C . LYS B 1 188 ? -16.188 -36.781 -12.359 1 47.97 188 LYS B C 1
ATOM 4055 O O . LYS B 1 188 ? -15.398 -36.062 -11.75 1 47.97 188 LYS B O 1
ATOM 4060 N N . PRO B 1 189 ? -17.484 -36.719 -11.984 1 45.94 189 PRO B N 1
ATOM 4061 C CA . PRO B 1 189 ? -18.062 -35.875 -10.914 1 45.94 189 PRO B CA 1
ATOM 4062 C C . PRO B 1 189 ? -17.516 -36.25 -9.531 1 45.94 189 PRO B C 1
ATOM 4064 O O . PRO B 1 189 ? -17.219 -37.406 -9.273 1 45.94 189 PRO B O 1
ATOM 4067 N N . ILE B 1 190 ? -16.984 -35.406 -8.586 1 45.03 190 ILE B N 1
ATOM 4068 C CA . ILE B 1 190 ? -16.578 -35.656 -7.211 1 45.03 190 ILE B CA 1
ATOM 4069 C C . ILE B 1 190 ? -17.734 -36.312 -6.445 1 45.03 190 ILE B C 1
ATOM 4071 O O . ILE B 1 190 ? -18.859 -35.781 -6.477 1 45.03 190 ILE B O 1
ATOM 4075 N N . THR B 1 191 ? -17.484 -37.562 -6.039 1 47.75 191 THR B N 1
ATOM 4076 C CA . THR B 1 191 ? -18.5 -38.312 -5.301 1 47.75 191 THR B CA 1
ATOM 4077 C C . THR B 1 191 ? -18.594 -37.812 -3.863 1 47.75 191 THR B C 1
ATOM 4079 O O . THR B 1 191 ? -17.734 -37.062 -3.4 1 47.75 191 THR B O 1
ATOM 4082 N N . SER B 1 192 ? -19.703 -38.219 -3.047 1 46.88 192 SER B N 1
ATOM 4083 C CA . SER B 1 192 ? -19.906 -37.938 -1.627 1 46.88 192 SER B CA 1
ATOM 4084 C C . SER B 1 192 ? -18.703 -38.375 -0.799 1 46.88 192 SER B C 1
ATOM 4086 O O . SER B 1 192 ? -18.328 -37.688 0.159 1 46.88 192 SER B O 1
ATOM 4088 N N . ALA B 1 193 ? -18.078 -39.5 -1.124 1 49.25 193 ALA B N 1
ATOM 4089 C CA . ALA B 1 193 ? -16.953 -40.062 -0.383 1 49.25 193 ALA B CA 1
ATOM 4090 C C . ALA B 1 193 ? -15.703 -39.188 -0.581 1 49.25 193 ALA B C 1
ATOM 4092 O O . ALA B 1 193 ? -14.906 -39.031 0.344 1 49.25 193 ALA B O 1
ATOM 4093 N N . ASP B 1 194 ? -15.578 -38.562 -1.678 1 46.53 194 ASP B N 1
ATOM 4094 C CA . ASP B 1 194 ? -14.422 -37.719 -1.968 1 46.53 194 ASP B CA 1
ATOM 4095 C C . ASP B 1 194 ? -14.492 -36.406 -1.196 1 46.53 194 ASP B C 1
ATOM 4097 O O . ASP B 1 194 ? -13.484 -35.906 -0.694 1 46.53 194 ASP B O 1
ATOM 4101 N N . ARG B 1 195 ? -15.648 -35.969 -1.066 1 41.94 195 ARG B N 1
ATOM 4102 C CA . ARG B 1 195 ? -15.93 -34.781 -0.29 1 41.94 195 ARG B CA 1
ATOM 4103 C C . ARG B 1 195 ? -15.656 -35 1.194 1 41.94 195 ARG B C 1
ATOM 4105 O O . ARG B 1 195 ? -15.086 -34.156 1.868 1 41.94 195 ARG B O 1
ATOM 4112 N N . VAL B 1 196 ? -16.125 -36.094 1.693 1 45.97 196 VAL B N 1
ATOM 4113 C CA . VAL B 1 196 ? -15.883 -36.406 3.094 1 45.97 196 VAL B CA 1
ATOM 4114 C C . VAL B 1 196 ? -14.375 -36.531 3.348 1 45.97 196 VAL B C 1
ATOM 4116 O O . VAL B 1 196 ? -13.875 -36.031 4.359 1 45.97 196 VAL B O 1
ATOM 4119 N N . ARG B 1 197 ? -13.648 -37.125 2.52 1 44.69 197 ARG B N 1
ATOM 4120 C CA . ARG B 1 197 ? -12.211 -37.281 2.703 1 44.69 197 ARG B CA 1
ATOM 4121 C C . ARG B 1 197 ? -11.484 -35.938 2.586 1 44.69 197 ARG B C 1
ATOM 4123 O O . ARG B 1 197 ? -10.578 -35.656 3.367 1 44.69 197 ARG B O 1
ATOM 4130 N N . GLN B 1 198 ? -11.922 -35.188 1.723 1 41.81 198 GLN B N 1
ATOM 4131 C CA . GLN B 1 198 ? -11.352 -33.875 1.58 1 41.81 198 GLN B CA 1
ATOM 4132 C C . GLN B 1 198 ? -11.672 -33 2.799 1 41.81 198 GLN B C 1
ATOM 4134 O O . GLN B 1 198 ? -10.812 -32.281 3.287 1 41.81 198 GLN B O 1
ATOM 4139 N N . GLN B 1 199 ? -12.852 -33.062 3.24 1 41.09 199 GLN B N 1
ATOM 4140 C CA . GLN B 1 199 ? -13.258 -32.375 4.465 1 41.09 199 GLN B CA 1
ATOM 4141 C C . GLN B 1 199 ? -12.508 -32.938 5.676 1 41.09 199 GLN B C 1
ATOM 4143 O O . GLN B 1 199 ? -12.117 -32.188 6.57 1 41.09 199 GLN B O 1
ATOM 4148 N N . GLN B 1 200 ? -12.422 -34.188 5.781 1 42.22 200 GLN B N 1
ATOM 4149 C CA . GLN B 1 200 ? -11.695 -34.781 6.895 1 42.22 200 GLN B CA 1
ATOM 4150 C C . GLN B 1 200 ? -10.219 -34.375 6.859 1 42.22 200 GLN B C 1
ATOM 4152 O O . GLN B 1 200 ? -9.625 -34.094 7.898 1 42.22 200 GLN B O 1
ATOM 4157 N N . GLU B 1 201 ? -9.609 -34.406 5.797 1 41.09 201 GLU B N 1
ATOM 4158 C CA . GLU B 1 201 ? -8.211 -34.031 5.695 1 41.09 201 GLU B CA 1
ATOM 4159 C C . GLU B 1 201 ? -8.039 -32.531 5.914 1 41.09 201 GLU B C 1
ATOM 4161 O O . GLU B 1 201 ? -7.074 -32.094 6.539 1 41.09 201 GLU B O 1
ATOM 4166 N N . TRP B 1 202 ? -9.062 -31.812 5.43 1 36.59 202 TRP B N 1
ATOM 4167 C CA . TRP B 1 202 ? -9.133 -30.391 5.742 1 36.59 202 TRP B CA 1
ATOM 4168 C C . TRP B 1 202 ? -9.32 -30.172 7.242 1 36.59 202 TRP B C 1
ATOM 4170 O O . TRP B 1 202 ? -8.672 -29.297 7.832 1 36.59 202 TRP B O 1
ATOM 4180 N N . ALA B 1 203 ? -10.266 -30.781 7.797 1 36.31 203 ALA B N 1
ATOM 4181 C CA . ALA B 1 203 ? -10.562 -30.688 9.227 1 36.31 203 ALA B CA 1
ATOM 4182 C C . ALA B 1 203 ? -9.352 -31.078 10.07 1 36.31 203 ALA B C 1
ATOM 4184 O O . ALA B 1 203 ? -9.102 -30.469 11.117 1 36.31 203 ALA B O 1
ATOM 4185 N N . MET B 1 204 ? -8.695 -32.062 9.703 1 36.53 204 MET B N 1
ATOM 4186 C CA . MET B 1 204 ? -7.57 -32.5 10.531 1 36.53 204 MET B CA 1
ATOM 4187 C C . MET B 1 204 ? -6.43 -31.484 10.438 1 36.53 204 MET B C 1
ATOM 4189 O O . MET B 1 204 ? -5.699 -31.281 11.414 1 36.53 204 MET B O 1
ATOM 4193 N N . HIS B 1 205 ? -6.023 -30.922 9.312 1 33.84 205 HIS B N 1
ATOM 4194 C CA . HIS B 1 205 ? -4.848 -30.078 9.195 1 33.84 205 HIS B CA 1
ATOM 4195 C C . HIS B 1 205 ? -5.191 -28.609 9.492 1 33.84 205 HIS B C 1
ATOM 4197 O O . HIS B 1 205 ? -4.305 -27.812 9.781 1 33.84 205 HIS B O 1
ATOM 4203 N N . VAL B 1 206 ? -6.309 -28.094 9.156 1 35.09 206 VAL B N 1
ATOM 4204 C CA . VAL B 1 206 ? -6.727 -26.766 9.57 1 35.09 206 VAL B CA 1
ATOM 4205 C C . VAL B 1 206 ? -6.73 -26.672 11.094 1 35.09 206 VAL B C 1
ATOM 4207 O O . VAL B 1 206 ? -6.891 -25.578 11.656 1 35.09 206 VAL B O 1
ATOM 4210 N N . ASP B 1 207 ? -6.98 -27.672 11.781 1 33.62 207 ASP B N 1
ATOM 4211 C CA . ASP B 1 207 ? -7.055 -27.562 13.234 1 33.62 207 ASP B CA 1
ATOM 4212 C C . ASP B 1 207 ? -5.789 -26.922 13.797 1 33.62 207 ASP B C 1
ATOM 4214 O O . ASP B 1 207 ? -5.84 -26.25 14.828 1 33.62 207 ASP B O 1
ATOM 4218 N N . SER B 1 208 ? -4.652 -27.516 13.539 1 31.48 208 SER B N 1
ATOM 4219 C CA . SER B 1 208 ? -3.512 -27.047 14.312 1 31.48 208 SER B CA 1
ATOM 4220 C C . SER B 1 208 ? -3.145 -25.609 13.945 1 31.48 208 SER B C 1
ATOM 4222 O O . SER B 1 208 ? -2.49 -24.922 14.719 1 31.48 208 SER B O 1
ATOM 4224 N N . ALA B 1 209 ? -2.828 -25.234 12.664 1 30.53 209 ALA B N 1
ATOM 4225 C CA . ALA B 1 209 ? -2.436 -23.828 12.508 1 30.53 209 ALA B CA 1
ATOM 4226 C C . ALA B 1 209 ? -3.627 -22.891 12.711 1 30.53 209 ALA B C 1
ATOM 4228 O O . ALA B 1 209 ? -4.777 -23.297 12.5 1 30.53 209 ALA B O 1
ATOM 4229 N N . GLY B 1 210 ? -3.621 -21.906 13.602 1 31.22 210 GLY B N 1
ATOM 4230 C CA . GLY B 1 210 ? -4.68 -21.016 14.07 1 31.22 210 GLY B CA 1
ATOM 4231 C C . GLY B 1 210 ? -5.727 -20.734 13.008 1 31.22 210 GLY B C 1
ATOM 4232 O O . GLY B 1 210 ? -5.887 -19.594 12.578 1 31.22 210 GLY B O 1
ATOM 4233 N N . ALA B 1 211 ? -6.039 -21.641 12.211 1 33.56 211 ALA B N 1
ATOM 4234 C CA . ALA B 1 211 ? -6.93 -21.672 11.055 1 33.56 211 ALA B CA 1
ATOM 4235 C C . ALA B 1 211 ? -8.375 -21.406 11.469 1 33.56 211 ALA B C 1
ATOM 4237 O O . ALA B 1 211 ? -9.18 -22.344 11.547 1 33.56 211 ALA B O 1
ATOM 4238 N N . ALA B 1 212 ? -8.812 -20.984 12.547 1 33 212 ALA B N 1
ATOM 4239 C CA . ALA B 1 212 ? -10.266 -21.062 12.695 1 33 212 ALA B CA 1
ATOM 4240 C C . ALA B 1 212 ? -10.969 -20.75 11.383 1 33 212 ALA B C 1
ATOM 4242 O O . ALA B 1 212 ? -11.844 -21.484 10.938 1 33 212 ALA B O 1
ATOM 4243 N N . GLY B 1 213 ? -11.258 -19.438 11.062 1 34.31 213 GLY B N 1
ATOM 4244 C CA . GLY B 1 213 ? -12.336 -18.984 10.195 1 34.31 213 GLY B CA 1
ATOM 4245 C C . GLY B 1 213 ? -12.047 -19.203 8.719 1 34.31 213 GLY B C 1
ATOM 4246 O O . GLY B 1 213 ? -12.867 -18.875 7.863 1 34.31 213 GLY B O 1
ATOM 4247 N N . ASP B 1 214 ? -10.828 -19.141 8.172 1 35.5 214 ASP B N 1
ATOM 4248 C CA . ASP B 1 214 ? -10.781 -19.156 6.711 1 35.5 214 ASP B CA 1
ATOM 4249 C C . ASP B 1 214 ? -10.836 -20.594 6.18 1 35.5 214 ASP B C 1
ATOM 4251 O O . ASP B 1 214 ? -9.859 -21.328 6.262 1 35.5 214 ASP B O 1
ATOM 4255 N N . SER B 1 215 ? -11.883 -21.281 6.215 1 43.34 215 SER B N 1
ATOM 4256 C CA . SER B 1 215 ? -12.25 -22.578 5.641 1 43.34 215 SER B CA 1
ATOM 4257 C C . SER B 1 215 ? -11.688 -22.734 4.23 1 43.34 215 SER B C 1
ATOM 4259 O O . SER B 1 215 ? -11.672 -23.844 3.686 1 43.34 215 SER B O 1
ATOM 4261 N N . SER B 1 216 ? -11.328 -21.781 3.537 1 46.81 216 SER B N 1
ATOM 4262 C CA . SER B 1 216 ? -11.016 -21.828 2.113 1 46.81 216 SER B CA 1
ATOM 4263 C C . SER B 1 216 ? -9.633 -22.422 1.867 1 46.81 216 SER B C 1
ATOM 4265 O O . SER B 1 216 ? -9.328 -22.859 0.756 1 46.81 216 SER B O 1
ATOM 4267 N N . GLY B 1 217 ? -8.93 -22.844 2.877 1 53.62 217 GLY B N 1
ATOM 4268 C CA . GLY B 1 217 ? -7.566 -23.344 2.73 1 53.62 217 GLY B CA 1
ATOM 4269 C C . GLY B 1 217 ? -6.617 -22.297 2.166 1 53.62 217 GLY B C 1
ATOM 4270 O O . GLY B 1 217 ? -5.426 -22.562 1.992 1 53.62 217 GLY B O 1
ATOM 4271 N N . LEU B 1 218 ? -7.176 -21.234 1.874 1 56.09 218 LEU B N 1
ATOM 4272 C CA . LEU B 1 218 ? -6.391 -20.203 1.193 1 56.09 218 LEU B CA 1
ATOM 4273 C C . LEU B 1 218 ? -5.23 -19.734 2.068 1 56.09 218 LEU B C 1
ATOM 4275 O O . LEU B 1 218 ? -4.09 -19.672 1.607 1 56.09 218 LEU B O 1
ATOM 4279 N N . ALA B 1 219 ? -5.531 -19.5 3.277 1 58.34 219 ALA B N 1
ATOM 4280 C CA . ALA B 1 219 ? -4.512 -18.906 4.141 1 58.34 219 ALA B CA 1
ATOM 4281 C C . ALA B 1 219 ? -3.312 -19.828 4.289 1 58.34 219 ALA B C 1
ATOM 4283 O O . ALA B 1 219 ? -2.174 -19.438 4.043 1 58.34 219 ALA B O 1
ATOM 4284 N N . PRO B 1 220 ? -3.617 -21.062 4.59 1 61.91 220 PRO B N 1
ATOM 4285 C CA . PRO B 1 220 ? -2.463 -21.953 4.691 1 61.91 220 PRO B CA 1
ATOM 4286 C C . PRO B 1 220 ? -1.734 -22.125 3.361 1 61.91 220 PRO B C 1
ATOM 4288 O O . PRO B 1 220 ? -0.503 -22.219 3.334 1 61.91 220 PRO B O 1
ATOM 4291 N N . MET B 1 221 ? -2.475 -22.125 2.318 1 72.94 221 MET B N 1
ATOM 4292 C CA . MET B 1 221 ? -1.852 -22.312 1.012 1 72.94 221 MET B CA 1
ATOM 4293 C C . MET B 1 221 ? -1.066 -21.078 0.596 1 72.94 221 MET B C 1
ATOM 4295 O O . MET B 1 221 ? -0.033 -21.188 -0.066 1 72.94 221 MET B O 1
ATOM 4299 N N . LEU B 1 222 ? -1.58 -20.047 1.056 1 64.25 222 LEU B N 1
ATOM 4300 C CA . LEU B 1 222 ? -0.825 -18.812 0.796 1 64.25 222 LEU B CA 1
ATOM 4301 C C . LEU B 1 222 ? 0.505 -18.828 1.542 1 64.25 222 LEU B C 1
ATOM 4303 O O . LEU B 1 222 ? 1.529 -18.406 1.001 1 64.25 222 LEU B O 1
ATOM 4307 N N . ALA B 1 223 ? 0.447 -19.266 2.746 1 63.25 223 ALA B N 1
ATOM 4308 C CA . ALA B 1 223 ? 1.679 -19.391 3.52 1 63.25 223 ALA B CA 1
ATOM 4309 C C . ALA B 1 223 ? 2.664 -20.328 2.838 1 63.25 223 ALA B C 1
ATOM 4311 O O . ALA B 1 223 ? 3.867 -20.062 2.803 1 63.25 223 ALA B O 1
ATOM 4312 N N . ILE B 1 224 ? 2.117 -21.359 2.311 1 73.12 224 ILE B N 1
ATOM 4313 C CA . ILE B 1 224 ? 2.941 -22.328 1.614 1 73.12 224 ILE B CA 1
ATOM 4314 C C . ILE B 1 224 ? 3.525 -21.719 0.346 1 73.12 224 ILE B C 1
ATOM 4316 O O . ILE B 1 224 ? 4.719 -21.859 0.07 1 73.12 224 ILE B O 1
ATOM 4320 N N . ARG B 1 225 ? 2.639 -21.016 -0.308 1 75.12 225 ARG B N 1
ATOM 4321 C CA . ARG B 1 225 ? 3.107 -20.391 -1.538 1 75.12 225 ARG B CA 1
ATOM 4322 C C . ARG B 1 225 ? 4.207 -19.375 -1.248 1 75.12 225 ARG B C 1
ATOM 4324 O O . ARG B 1 225 ? 5.207 -19.312 -1.966 1 75.12 225 ARG B O 1
ATOM 4331 N N . SER B 1 226 ? 3.975 -18.625 -0.22 1 66.25 226 SER B N 1
ATOM 4332 C CA . SER B 1 226 ? 4.98 -17.641 0.188 1 66.25 226 SER B CA 1
ATOM 4333 C C . SER B 1 226 ? 6.301 -18.328 0.54 1 66.25 226 SER B C 1
ATOM 4335 O O . SER B 1 226 ? 7.371 -17.844 0.176 1 66.25 226 SER B O 1
ATOM 4337 N N . TRP B 1 227 ? 6.188 -19.375 1.234 1 66.88 227 TRP B N 1
ATOM 4338 C CA . TRP B 1 227 ? 7.379 -20.125 1.605 1 66.88 227 TRP B CA 1
ATOM 4339 C C . TRP B 1 227 ? 8.07 -20.703 0.371 1 66.88 227 TRP B C 1
ATOM 4341 O O . TRP B 1 227 ? 9.297 -20.641 0.259 1 66.88 227 TRP B O 1
ATOM 4351 N N . ILE B 1 228 ? 7.27 -21.203 -0.55 1 79 228 ILE B N 1
ATOM 4352 C CA . ILE B 1 228 ? 7.82 -21.766 -1.782 1 79 228 ILE B CA 1
ATOM 4353 C C . ILE B 1 228 ? 8.539 -20.672 -2.564 1 79 228 ILE B C 1
ATOM 4355 O O . ILE B 1 228 ? 9.641 -20.891 -3.082 1 79 228 ILE B O 1
ATOM 4359 N N . MET B 1 229 ? 7.895 -19.578 -2.629 1 72 229 MET B N 1
ATOM 4360 C CA . MET B 1 229 ? 8.477 -18.453 -3.355 1 72 229 MET B CA 1
ATOM 4361 C C . MET B 1 229 ? 9.867 -18.125 -2.816 1 72 229 MET B C 1
ATOM 4363 O O . MET B 1 229 ? 10.781 -17.828 -3.586 1 72 229 MET B O 1
ATOM 4367 N N . ALA B 1 230 ? 10.031 -18.188 -1.534 1 65.06 230 ALA B N 1
ATOM 4368 C CA . ALA B 1 230 ? 11.281 -17.812 -0.873 1 65.06 230 ALA B CA 1
ATOM 4369 C C . ALA B 1 230 ? 12.305 -18.938 -0.969 1 65.06 230 ALA B C 1
ATOM 4371 O O . ALA B 1 230 ? 13.516 -18.688 -0.93 1 65.06 230 ALA B O 1
ATOM 4372 N N . ASN B 1 231 ? 11.844 -20.125 -1.163 1 71.56 231 ASN B N 1
ATOM 4373 C CA . ASN B 1 231 ? 12.734 -21.266 -1.011 1 71.56 231 ASN B CA 1
ATOM 4374 C C . ASN B 1 231 ? 12.812 -22.094 -2.291 1 71.56 231 ASN B C 1
ATOM 4376 O O . ASN B 1 231 ? 13.469 -23.125 -2.326 1 71.56 231 ASN B O 1
ATOM 4380 N N . ALA B 1 232 ? 12.188 -21.609 -3.314 1 79.19 232 ALA B N 1
ATOM 4381 C CA . ALA B 1 232 ? 12.047 -22.391 -4.547 1 79.19 232 ALA B CA 1
ATOM 4382 C C . ALA B 1 232 ? 13.414 -22.719 -5.145 1 79.19 232 ALA B C 1
ATOM 4384 O O . ALA B 1 232 ? 13.539 -23.641 -5.941 1 79.19 232 ALA B O 1
ATOM 4385 N N . PHE B 1 233 ? 14.438 -22.016 -4.762 1 80 233 PHE B N 1
ATOM 4386 C CA . PHE B 1 233 ? 15.727 -22.125 -5.434 1 80 233 PHE B CA 1
ATOM 4387 C C . PHE B 1 233 ? 16.641 -23.094 -4.695 1 80 233 PHE B C 1
ATOM 4389 O O . PHE B 1 233 ? 17.75 -23.375 -5.148 1 80 233 PHE B O 1
ATOM 4396 N N . ASP B 1 234 ? 16.188 -23.578 -3.547 1 78.06 234 ASP B N 1
ATOM 4397 C CA . ASP B 1 234 ? 16.875 -24.625 -2.811 1 78.06 234 ASP B CA 1
ATOM 4398 C C . ASP B 1 234 ? 16.391 -26.016 -3.252 1 78.06 234 ASP B C 1
ATOM 4400 O O . ASP B 1 234 ? 15.641 -26.125 -4.223 1 78.06 234 ASP B O 1
ATOM 4404 N N . ASP B 1 235 ? 17.047 -26.984 -2.604 1 80.38 235 ASP B N 1
ATOM 4405 C CA . ASP B 1 235 ? 16.641 -28.359 -2.895 1 80.38 235 ASP B CA 1
ATOM 4406 C C . ASP B 1 235 ? 15.305 -28.703 -2.219 1 80.38 235 ASP B C 1
ATOM 4408 O O . ASP B 1 235 ? 15.289 -29.312 -1.154 1 80.38 235 ASP B O 1
ATOM 4412 N N . ILE B 1 236 ? 14.242 -28.125 -2.898 1 82.62 236 ILE B N 1
ATOM 4413 C CA . ILE B 1 236 ? 12.93 -28.391 -2.318 1 82.62 236 ILE B CA 1
ATOM 4414 C C . ILE B 1 236 ? 12.102 -29.234 -3.279 1 82.62 236 ILE B C 1
ATOM 4416 O O . ILE B 1 236 ? 12.25 -29.125 -4.5 1 82.62 236 ILE B O 1
ATOM 4420 N N . THR B 1 237 ? 11.398 -30.219 -2.725 1 84.5 237 THR B N 1
ATOM 4421 C CA . THR B 1 237 ? 10.445 -31.078 -3.422 1 84.5 237 THR B CA 1
ATOM 4422 C C . THR B 1 237 ? 9.062 -30.984 -2.787 1 84.5 237 THR B C 1
ATOM 4424 O O . THR B 1 237 ? 8.906 -30.391 -1.711 1 84.5 237 THR B O 1
ATOM 4427 N N . VAL B 1 238 ? 8.156 -31.453 -3.594 1 87 238 VAL B N 1
ATOM 4428 C CA . VAL B 1 238 ? 6.801 -31.469 -3.059 1 87 238 VAL B CA 1
ATOM 4429 C C . VAL B 1 238 ? 6.789 -32.156 -1.696 1 87 238 VAL B C 1
ATOM 4431 O O . VAL B 1 238 ? 6.137 -31.688 -0.761 1 87 238 VAL B O 1
ATOM 4434 N N . ALA B 1 239 ? 7.551 -33.219 -1.623 1 86.31 239 ALA B N 1
ATOM 4435 C CA . ALA B 1 239 ? 7.605 -34 -0.388 1 86.31 239 ALA B CA 1
ATOM 4436 C C . ALA B 1 239 ? 8.203 -33.188 0.75 1 86.31 239 ALA B C 1
ATOM 4438 O O . ALA B 1 239 ? 7.707 -33.219 1.878 1 86.31 239 ALA B O 1
ATOM 4439 N N . LYS B 1 240 ? 9.242 -32.469 0.497 1 86.25 240 LYS B N 1
ATOM 4440 C CA . LYS B 1 240 ? 9.906 -31.656 1.51 1 86.25 240 LYS B CA 1
ATOM 4441 C C . LYS B 1 240 ? 9.008 -30.516 1.965 1 86.25 240 LYS B C 1
ATOM 4443 O O . LYS B 1 240 ? 8.969 -30.188 3.152 1 86.25 240 LYS B O 1
ATOM 4448 N N . VAL B 1 241 ? 8.289 -29.938 0.966 1 85 241 VAL B N 1
ATOM 4449 C CA . VAL B 1 241 ? 7.371 -28.844 1.298 1 85 241 VAL B CA 1
ATOM 4450 C C . VAL B 1 241 ? 6.238 -29.375 2.17 1 85 241 VAL B C 1
ATOM 4452 O O . VAL B 1 241 ? 5.875 -28.766 3.174 1 85 241 VAL B O 1
ATOM 4455 N N . ALA B 1 242 ? 5.715 -30.469 1.746 1 80.69 242 ALA B N 1
ATOM 4456 C CA . ALA B 1 242 ? 4.633 -31.094 2.506 1 80.69 242 ALA B CA 1
ATOM 4457 C C . ALA B 1 242 ? 5.062 -31.391 3.941 1 80.69 242 ALA B C 1
ATOM 4459 O O . ALA B 1 242 ? 4.34 -31.078 4.891 1 80.69 242 ALA B O 1
ATOM 4460 N N . ALA B 1 243 ? 6.238 -31.938 4.074 1 77.38 243 ALA B N 1
ATOM 4461 C CA . ALA B 1 243 ? 6.773 -32.281 5.395 1 77.38 243 ALA B CA 1
ATOM 4462 C C . ALA B 1 243 ? 6.93 -31.031 6.254 1 77.38 243 ALA B C 1
ATOM 4464 O O . ALA B 1 243 ? 6.605 -31.047 7.445 1 77.38 243 ALA B O 1
ATOM 4465 N N . ARG B 1 244 ? 7.395 -29.984 5.676 1 72.19 244 ARG B N 1
ATOM 4466 C CA . ARG B 1 244 ? 7.641 -28.734 6.383 1 72.19 244 ARG B CA 1
ATOM 4467 C C . ARG B 1 244 ? 6.352 -28.172 6.973 1 72.19 244 ARG B C 1
ATOM 4469 O O . ARG B 1 244 ? 6.367 -27.578 8.047 1 72.19 244 ARG B O 1
ATOM 4476 N N . PHE B 1 245 ? 5.312 -28.297 6.219 1 71.12 245 PHE B N 1
ATOM 4477 C CA . PHE B 1 245 ? 4.059 -27.672 6.633 1 71.12 245 PHE B CA 1
ATOM 4478 C C . PHE B 1 245 ? 3.096 -28.719 7.184 1 71.12 245 PHE B C 1
ATOM 4480 O O . PHE B 1 245 ? 1.899 -28.453 7.324 1 71.12 245 PHE B O 1
ATOM 4487 N N . HIS B 1 246 ? 3.674 -29.922 7.379 1 70.75 246 HIS B N 1
ATOM 4488 C CA . HIS B 1 246 ? 2.982 -31.031 8.047 1 70.75 246 HIS B CA 1
ATOM 4489 C C . HIS B 1 246 ? 1.763 -31.469 7.246 1 70.75 246 HIS B C 1
ATOM 4491 O O . HIS B 1 246 ? 0.68 -31.656 7.809 1 70.75 246 HIS B O 1
ATOM 4497 N N . TYR B 1 247 ? 1.94 -31.484 5.938 1 73.44 247 TYR B N 1
ATOM 4498 C CA . TYR B 1 247 ? 0.951 -32.062 5.035 1 73.44 247 TYR B CA 1
ATOM 4499 C C . TYR B 1 247 ? 1.497 -33.312 4.355 1 73.44 247 TYR B C 1
ATOM 4501 O O . TYR B 1 247 ? 2.707 -33.531 4.355 1 73.44 247 TYR B O 1
ATOM 4509 N N . SER B 1 248 ? 0.632 -34.188 3.932 1 75 248 SER B N 1
ATOM 4510 C CA . SER B 1 248 ? 1.053 -35.219 2.975 1 75 248 SER B CA 1
ATOM 4511 C C . SER B 1 248 ? 1.277 -34.625 1.591 1 75 248 SER B C 1
ATOM 4513 O O . SER B 1 248 ? 0.622 -33.625 1.22 1 75 248 SER B O 1
ATOM 4515 N N . PRO B 1 249 ? 2.248 -35.188 0.879 1 80.56 249 PRO B N 1
ATOM 4516 C CA . PRO B 1 249 ? 2.486 -34.656 -0.469 1 80.56 249 PRO B CA 1
ATOM 4517 C C . PRO B 1 249 ? 1.228 -34.656 -1.333 1 80.56 249 PRO B C 1
ATOM 4519 O O . PRO B 1 249 ? 0.994 -33.719 -2.094 1 80.56 249 PRO B O 1
ATOM 4522 N N . SER B 1 250 ? 0.446 -35.688 -1.171 1 75.25 250 SER B N 1
ATOM 4523 C CA . SER B 1 250 ? -0.78 -35.812 -1.956 1 75.25 250 SER B CA 1
ATOM 4524 C C . SER B 1 250 ? -1.773 -34.688 -1.588 1 75.25 250 SER B C 1
ATOM 4526 O O . SER B 1 250 ? -2.354 -34.062 -2.467 1 75.25 250 SER B O 1
ATOM 4528 N N . TYR B 1 251 ? -1.919 -34.5 -0.387 1 71 251 TYR B N 1
ATOM 4529 C CA . TYR B 1 251 ? -2.83 -33.469 0.073 1 71 251 TYR B CA 1
ATOM 4530 C C . TYR B 1 251 ? -2.35 -32.094 -0.365 1 71 251 TYR B C 1
ATOM 4532 O O . TYR B 1 251 ? -3.133 -31.281 -0.879 1 71 251 TYR B O 1
ATOM 4540 N N . LEU B 1 252 ? -1.131 -31.859 -0.101 1 79.44 252 LEU B N 1
ATOM 4541 C CA . LEU B 1 252 ? -0.573 -30.562 -0.454 1 79.44 252 LEU B CA 1
ATOM 4542 C C . LEU B 1 252 ? -0.764 -30.266 -1.938 1 79.44 252 LEU B C 1
ATOM 4544 O O . LEU B 1 252 ? -1.205 -29.172 -2.312 1 79.44 252 LEU B O 1
ATOM 4548 N N . THR B 1 253 ? -0.421 -31.234 -2.699 1 78.12 253 THR B N 1
ATOM 4549 C CA . THR B 1 253 ? -0.536 -31.062 -4.141 1 78.12 253 THR B CA 1
ATOM 4550 C C . THR B 1 253 ? -1.982 -30.781 -4.539 1 78.12 253 THR B C 1
ATOM 4552 O O . THR B 1 253 ? -2.254 -29.844 -5.305 1 78.12 253 THR B O 1
ATOM 4555 N N . ALA B 1 254 ? -2.926 -31.5 -3.953 1 71.25 254 ALA B N 1
ATOM 4556 C CA . ALA B 1 254 ? -4.344 -31.344 -4.273 1 71.25 254 ALA B CA 1
ATOM 4557 C C . ALA B 1 254 ? -4.871 -29.984 -3.82 1 71.25 254 ALA B C 1
ATOM 4559 O O . ALA B 1 254 ? -5.512 -29.281 -4.598 1 71.25 254 ALA B O 1
ATOM 4560 N N . MET B 1 255 ? -4.562 -29.672 -2.635 1 72.44 255 MET B N 1
ATOM 4561 C CA . MET B 1 255 ? -5.07 -28.422 -2.066 1 72.44 255 MET B CA 1
ATOM 4562 C C . MET B 1 255 ? -4.441 -27.219 -2.756 1 72.44 255 MET B C 1
ATOM 4564 O O . MET B 1 255 ? -5.121 -26.219 -3.027 1 72.44 255 MET B O 1
ATOM 4568 N N . TYR B 1 256 ? -3.199 -27.344 -2.951 1 78 256 TYR B N 1
ATOM 4569 C CA . TYR B 1 256 ? -2.492 -26.266 -3.629 1 78 256 TYR B CA 1
ATOM 4570 C C . TYR B 1 256 ? -3.064 -26.031 -5.023 1 78 256 TYR B C 1
ATOM 4572 O O . TYR B 1 256 ? -3.26 -24.875 -5.434 1 78 256 TYR B O 1
ATOM 4580 N N . ARG B 1 257 ? -3.318 -27.094 -5.66 1 71.56 257 ARG B N 1
ATOM 4581 C CA . ARG B 1 257 ? -3.916 -26.984 -6.988 1 71.56 257 ARG B CA 1
ATOM 4582 C C . ARG B 1 257 ? -5.328 -26.406 -6.91 1 71.56 257 ARG B C 1
ATOM 4584 O O . ARG B 1 257 ? -5.727 -25.625 -7.77 1 71.56 257 ARG B O 1
ATOM 4591 N N . ARG B 1 258 ? -5.93 -26.844 -5.938 1 62.59 258 ARG B N 1
ATOM 4592 C CA . ARG B 1 258 ? -7.285 -26.344 -5.746 1 62.59 258 ARG B CA 1
ATOM 4593 C C . ARG B 1 258 ? -7.285 -24.844 -5.527 1 62.59 258 ARG B C 1
ATOM 4595 O O . ARG B 1 258 ? -8.141 -24.125 -6.066 1 62.59 258 ARG B O 1
ATOM 4602 N N . VAL B 1 259 ? -6.32 -24.516 -4.773 1 62.75 259 VAL B N 1
ATOM 4603 C CA . VAL B 1 259 ? -6.297 -23.125 -4.352 1 62.75 259 VAL B CA 1
ATOM 4604 C C . VAL B 1 259 ? -5.68 -22.25 -5.453 1 62.75 259 VAL B C 1
ATOM 4606 O O . VAL B 1 259 ? -6.16 -21.156 -5.73 1 62.75 259 VAL B O 1
ATOM 4609 N N . PHE B 1 260 ? -4.641 -22.797 -6.094 1 66.19 260 PHE B N 1
ATOM 4610 C CA . PHE B 1 260 ? -3.855 -21.922 -6.969 1 66.19 260 PHE B CA 1
ATOM 4611 C C . PHE B 1 260 ? -3.934 -22.406 -8.414 1 66.19 260 PHE B C 1
ATOM 4613 O O . PHE B 1 260 ? -3.4 -21.766 -9.32 1 66.19 260 PHE B O 1
ATOM 4620 N N . GLY B 1 261 ? -4.555 -23.5 -8.695 1 61.97 261 GLY B N 1
ATOM 4621 C CA . GLY B 1 261 ? -4.734 -24.016 -10.039 1 61.97 261 GLY B CA 1
ATOM 4622 C C . GLY B 1 261 ? -3.527 -24.781 -10.562 1 61.97 261 GLY B C 1
ATOM 4623 O O . GLY B 1 261 ? -3.568 -25.344 -11.648 1 61.97 261 GLY B O 1
ATOM 4624 N N . VAL B 1 262 ? -2.471 -24.688 -9.82 1 73.06 262 VAL B N 1
ATOM 4625 C CA . VAL B 1 262 ? -1.263 -25.406 -10.211 1 73.06 262 VAL B CA 1
ATOM 4626 C C . VAL B 1 262 ? -0.726 -26.203 -9.023 1 73.06 262 VAL B C 1
ATOM 4628 O O . VAL B 1 262 ? -1.026 -25.891 -7.871 1 73.06 262 VAL B O 1
ATOM 4631 N N . GLY B 1 263 ? -0.061 -27.25 -9.273 1 77.44 263 GLY B N 1
ATOM 4632 C CA . GLY B 1 263 ? 0.548 -28.031 -8.203 1 77.44 263 GLY B CA 1
ATOM 4633 C C . GLY B 1 263 ? 1.803 -27.391 -7.641 1 77.44 263 GLY B C 1
ATOM 4634 O O . GLY B 1 263 ? 2.34 -26.438 -8.227 1 77.44 263 GLY B O 1
ATOM 4635 N N . VAL B 1 264 ? 2.234 -27.922 -6.52 1 84.31 264 VAL B N 1
ATOM 4636 C CA . VAL B 1 264 ? 3.406 -27.406 -5.816 1 84.31 264 VAL B CA 1
ATOM 4637 C C . VAL B 1 264 ? 4.641 -27.531 -6.707 1 84.31 264 VAL B C 1
ATOM 4639 O O . VAL B 1 264 ? 5.441 -26.609 -6.801 1 84.31 264 VAL B O 1
ATOM 4642 N N . ALA B 1 265 ? 4.738 -28.672 -7.332 1 87 265 ALA B N 1
ATOM 4643 C CA . ALA B 1 265 ? 5.887 -28.906 -8.203 1 87 265 ALA B CA 1
ATOM 4644 C C . ALA B 1 265 ? 5.93 -27.875 -9.328 1 87 265 ALA B C 1
ATOM 4646 O O . ALA B 1 265 ? 6.988 -27.312 -9.625 1 87 265 ALA B O 1
ATOM 4647 N N . GLU B 1 266 ? 4.766 -27.641 -9.883 1 83.69 266 GLU B N 1
ATOM 4648 C CA . GLU B 1 266 ? 4.66 -26.672 -10.969 1 83.69 266 GLU B CA 1
ATOM 4649 C C . GLU B 1 266 ? 4.98 -25.266 -10.477 1 83.69 266 GLU B C 1
ATOM 4651 O O . GLU B 1 266 ? 5.629 -24.484 -11.188 1 83.69 266 GLU B O 1
ATOM 4656 N N . GLN B 1 267 ? 4.492 -24.984 -9.312 1 82.38 267 GLN B N 1
ATOM 4657 C CA . GLN B 1 267 ? 4.762 -23.672 -8.742 1 82.38 267 GLN B CA 1
ATOM 4658 C C . GLN B 1 267 ? 6.254 -23.469 -8.523 1 82.38 267 GLN B C 1
ATOM 4660 O O . GLN B 1 267 ? 6.781 -22.391 -8.82 1 82.38 267 GLN B O 1
ATOM 4665 N N . ILE B 1 268 ? 6.895 -24.469 -8.055 1 86.12 268 ILE B N 1
ATOM 4666 C CA . ILE B 1 268 ? 8.336 -24.406 -7.852 1 86.12 268 ILE B CA 1
ATOM 4667 C C . ILE B 1 268 ? 9.039 -24.109 -9.18 1 86.12 268 ILE B C 1
ATOM 4669 O O . ILE B 1 268 ? 9.891 -23.234 -9.258 1 86.12 268 ILE B O 1
ATOM 4673 N N . ILE B 1 269 ? 8.609 -24.781 -10.164 1 86.62 269 ILE B N 1
ATOM 4674 C CA . ILE B 1 269 ? 9.211 -24.641 -11.484 1 86.62 269 ILE B CA 1
ATOM 4675 C C . ILE B 1 269 ? 8.984 -23.219 -11.992 1 86.62 269 ILE B C 1
ATOM 4677 O O . ILE B 1 269 ? 9.898 -22.594 -12.539 1 86.62 269 ILE B O 1
ATOM 4681 N N . GLU B 1 270 ? 7.789 -22.781 -11.797 1 80.44 270 GLU B N 1
ATOM 4682 C CA . GLU B 1 270 ? 7.461 -21.422 -12.25 1 80.44 270 GLU B CA 1
ATOM 4683 C C . GLU B 1 270 ? 8.383 -20.391 -11.617 1 80.44 270 GLU B C 1
ATOM 4685 O O . GLU B 1 270 ? 8.898 -19.516 -12.305 1 80.44 270 GLU B O 1
ATOM 4690 N N . TYR B 1 271 ? 8.508 -20.516 -10.344 1 80.25 271 TYR B N 1
ATOM 4691 C CA . TYR B 1 271 ? 9.375 -19.578 -9.641 1 80.25 271 TYR B CA 1
ATOM 4692 C C . TYR B 1 271 ? 10.82 -19.703 -10.125 1 80.25 271 TYR B C 1
ATOM 4694 O O . TYR B 1 271 ? 11.508 -18.703 -10.305 1 80.25 271 TYR B O 1
ATOM 4702 N N . ARG B 1 272 ? 11.227 -20.891 -10.273 1 85 272 ARG B N 1
ATOM 4703 C CA . ARG B 1 272 ? 12.594 -21.141 -10.727 1 85 272 ARG B CA 1
ATOM 4704 C C . ARG B 1 272 ? 12.812 -20.562 -12.117 1 85 272 ARG B C 1
ATOM 4706 O O . ARG B 1 272 ? 13.828 -19.906 -12.375 1 85 272 ARG B O 1
ATOM 4713 N N . ILE B 1 273 ? 11.859 -20.797 -12.969 1 83.25 273 ILE B N 1
ATOM 4714 C CA . ILE B 1 273 ? 11.984 -20.344 -14.344 1 83.25 273 ILE B CA 1
ATOM 4715 C C . ILE B 1 273 ? 11.906 -18.812 -14.398 1 83.25 273 ILE B C 1
ATOM 4717 O O . ILE B 1 273 ? 12.648 -18.172 -15.141 1 83.25 273 ILE B O 1
ATOM 4721 N N . ASP B 1 274 ? 11.031 -18.328 -13.672 1 76 274 ASP B N 1
ATOM 4722 C CA . ASP B 1 274 ? 10.922 -16.859 -13.617 1 76 274 ASP B CA 1
ATOM 4723 C C . ASP B 1 274 ? 12.234 -16.234 -13.172 1 76 274 ASP B C 1
ATOM 4725 O O . ASP B 1 274 ? 12.68 -15.242 -13.742 1 76 274 ASP B O 1
ATOM 4729 N N . ARG B 1 275 ? 12.789 -16.766 -12.195 1 77 275 ARG B N 1
ATOM 4730 C CA . ARG B 1 275 ? 14.086 -16.281 -11.719 1 77 275 ARG B CA 1
ATOM 4731 C C . ARG B 1 275 ? 15.164 -16.469 -12.781 1 77 275 ARG B C 1
ATOM 4733 O O . ARG B 1 275 ? 16.031 -15.602 -12.953 1 77 275 ARG B O 1
ATOM 4740 N N . ALA B 1 276 ? 15.062 -17.531 -13.375 1 84.38 276 ALA B N 1
ATOM 4741 C CA . ALA B 1 276 ? 16.016 -17.781 -14.453 1 84.38 276 ALA B CA 1
ATOM 4742 C C . ALA B 1 276 ? 15.898 -16.75 -15.555 1 84.38 276 ALA B C 1
ATOM 4744 O O . ALA B 1 276 ? 16.906 -16.234 -16.047 1 84.38 276 ALA B O 1
ATOM 4745 N N . ARG B 1 277 ? 14.656 -16.531 -15.883 1 77.81 277 ARG B N 1
ATOM 4746 C CA . ARG B 1 277 ? 14.406 -15.516 -16.891 1 77.81 277 ARG B CA 1
ATOM 4747 C C . ARG B 1 277 ? 15 -14.172 -16.484 1 77.81 277 ARG B C 1
ATOM 4749 O O . ARG B 1 277 ? 15.625 -13.484 -17.297 1 77.81 277 ARG B O 1
ATOM 4756 N N . GLU B 1 278 ? 14.836 -13.891 -15.328 1 70 278 GLU B N 1
ATOM 4757 C CA . GLU B 1 278 ? 15.383 -12.648 -14.789 1 70 278 GLU B CA 1
ATOM 4758 C C . GLU B 1 278 ? 16.906 -12.633 -14.875 1 70 278 GLU B C 1
ATOM 4760 O O . GLU B 1 278 ? 17.5 -11.648 -15.312 1 70 278 GLU B O 1
ATOM 4765 N N . LEU B 1 279 ? 17.484 -13.703 -14.484 1 74.12 279 LEU B N 1
ATOM 4766 C CA . LEU B 1 279 ? 18.938 -13.805 -14.461 1 74.12 279 LEU B CA 1
ATOM 4767 C C . LEU B 1 279 ? 19.5 -13.812 -15.883 1 74.12 279 LEU B C 1
ATOM 4769 O O . LEU B 1 279 ? 20.547 -13.211 -16.141 1 74.12 279 LEU B O 1
ATOM 4773 N N . LEU B 1 280 ? 18.766 -14.469 -16.75 1 78.31 280 LEU B N 1
ATOM 4774 C CA . LEU B 1 280 ? 19.219 -14.57 -18.141 1 78.31 280 LEU B CA 1
ATOM 4775 C C . LEU B 1 280 ? 19.172 -13.203 -18.828 1 78.31 280 LEU B C 1
ATOM 4777 O O . LEU B 1 280 ? 20.016 -12.914 -19.688 1 78.31 280 LEU B O 1
ATOM 4781 N N . SER B 1 281 ? 18.203 -12.492 -18.391 1 68.12 281 SER B N 1
ATOM 4782 C CA . SER B 1 281 ? 18 -11.195 -19.047 1 68.12 281 SER B CA 1
ATOM 4783 C C . SER B 1 281 ? 18.797 -10.102 -18.344 1 68.12 281 SER B C 1
ATOM 4785 O O . SER B 1 281 ? 19 -9.023 -18.906 1 68.12 281 SER B O 1
ATOM 4787 N N . SER B 1 282 ? 19.297 -10.422 -17.188 1 61.5 282 SER B N 1
ATOM 4788 C CA . SER B 1 282 ? 19.875 -9.32 -16.422 1 61.5 282 SER B CA 1
ATOM 4789 C C . SER B 1 282 ? 21.328 -9.602 -16.047 1 61.5 282 SER B C 1
ATOM 4791 O O . SER B 1 282 ? 22 -8.734 -15.492 1 61.5 282 SER B O 1
ATOM 4793 N N . THR B 1 283 ? 21.828 -10.789 -16.297 1 65.38 283 THR B N 1
ATOM 4794 C CA . THR B 1 283 ? 23.188 -11.164 -15.945 1 65.38 283 THR B CA 1
ATOM 4795 C C . THR B 1 283 ? 23.891 -11.836 -17.125 1 65.38 283 THR B C 1
ATOM 4797 O O . THR B 1 283 ? 23.25 -12.188 -18.109 1 65.38 283 THR B O 1
ATOM 4800 N N . ALA B 1 284 ? 25.188 -11.852 -17 1 73.06 284 ALA B N 1
ATOM 4801 C CA . ALA B 1 284 ? 25.984 -12.586 -17.969 1 73.06 284 ALA B CA 1
ATOM 4802 C C . ALA B 1 284 ? 26.375 -13.961 -17.453 1 73.06 284 ALA B C 1
ATOM 4804 O O . ALA B 1 284 ? 27.266 -14.617 -18 1 73.06 284 ALA B O 1
ATOM 4805 N N . SER B 1 285 ? 25.781 -14.383 -16.406 1 78.62 285 SER B N 1
ATOM 4806 C CA . SER B 1 285 ? 26.078 -15.688 -15.82 1 78.62 285 SER B CA 1
ATOM 4807 C C . SER B 1 285 ? 25.844 -16.812 -16.828 1 78.62 285 SER B C 1
ATOM 4809 O O . SER B 1 285 ? 24.969 -16.703 -17.688 1 78.62 285 SER B O 1
ATOM 4811 N N . SER B 1 286 ? 26.75 -17.766 -16.672 1 88.5 286 SER B N 1
ATOM 4812 C CA . SER B 1 286 ? 26.562 -18.891 -17.562 1 88.5 286 SER B CA 1
ATOM 4813 C C . SER B 1 286 ? 25.234 -19.609 -17.312 1 88.5 286 SER B C 1
ATOM 4815 O O . SER B 1 286 ? 24.688 -19.516 -16.203 1 88.5 286 SER B O 1
ATOM 4817 N N . VAL B 1 287 ? 24.844 -20.297 -18.25 1 90.38 287 VAL B N 1
ATOM 4818 C CA . VAL B 1 287 ? 23.594 -21.047 -18.125 1 90.38 287 VAL B CA 1
ATOM 4819 C C . VAL B 1 287 ? 23.719 -22.078 -17.016 1 90.38 287 VAL B C 1
ATOM 4821 O O . VAL B 1 287 ? 22.766 -22.312 -16.266 1 90.38 287 VAL B O 1
ATOM 4824 N N . ALA B 1 288 ? 24.922 -22.594 -16.922 1 91.88 288 ALA B N 1
ATOM 4825 C CA . ALA B 1 288 ? 25.141 -23.594 -15.891 1 91.88 288 ALA B CA 1
ATOM 4826 C C . ALA B 1 288 ? 25.047 -22.984 -14.492 1 91.88 288 ALA B C 1
ATOM 4828 O O . ALA B 1 288 ? 24.469 -23.562 -13.586 1 91.88 288 ALA B O 1
ATOM 4829 N N . ASP B 1 289 ? 25.609 -21.844 -14.367 1 88.5 289 ASP B N 1
ATOM 4830 C CA . ASP B 1 289 ? 25.562 -21.156 -13.086 1 88.5 289 ASP B CA 1
ATOM 4831 C C . ASP B 1 289 ? 24.141 -20.75 -12.727 1 88.5 289 ASP B C 1
ATOM 4833 O O . ASP B 1 289 ? 23.719 -20.875 -11.57 1 88.5 289 ASP B O 1
ATOM 4837 N N . ILE B 1 290 ? 23.422 -20.328 -13.711 1 89.81 290 ILE B N 1
ATOM 4838 C CA . ILE B 1 290 ? 22.047 -19.922 -13.508 1 89.81 290 ILE B CA 1
ATOM 4839 C C . ILE B 1 290 ? 21.203 -21.141 -13.117 1 89.81 290 ILE B C 1
ATOM 4841 O O . ILE B 1 290 ? 20.359 -21.062 -12.219 1 89.81 290 ILE B O 1
ATOM 4845 N N . ALA B 1 291 ? 21.453 -22.188 -13.758 1 92.62 291 ALA B N 1
ATOM 4846 C CA . ALA B 1 291 ? 20.734 -23.422 -13.43 1 92.62 291 ALA B CA 1
ATOM 4847 C C . ALA B 1 291 ? 20.906 -23.781 -11.961 1 92.62 291 ALA B C 1
ATOM 4849 O O . ALA B 1 291 ? 19.922 -24.062 -11.266 1 92.62 291 ALA B O 1
ATOM 4850 N N . ARG B 1 292 ? 22.125 -23.688 -11.547 1 87 292 ARG B N 1
ATOM 4851 C CA . ARG B 1 292 ? 22.438 -24 -10.148 1 87 292 ARG B CA 1
ATOM 4852 C C . ARG B 1 292 ? 21.781 -23.016 -9.203 1 87 292 ARG B C 1
ATOM 4854 O O . ARG B 1 292 ? 21.219 -23.391 -8.172 1 87 292 ARG B O 1
ATOM 4861 N N . GLU B 1 293 ? 21.781 -21.859 -9.555 1 81.5 293 GLU B N 1
ATOM 4862 C CA . GLU B 1 293 ? 21.25 -20.781 -8.711 1 81.5 293 GLU B CA 1
ATOM 4863 C C . GLU B 1 293 ? 19.75 -20.906 -8.531 1 81.5 293 GLU B C 1
ATOM 4865 O O . GLU B 1 293 ? 19.219 -20.594 -7.465 1 81.5 293 GLU B O 1
ATOM 4870 N N . VAL B 1 294 ? 19.203 -21.375 -9.602 1 87.81 294 VAL B N 1
ATOM 4871 C CA . VAL B 1 294 ? 17.734 -21.391 -9.531 1 87.81 294 VAL B CA 1
ATOM 4872 C C . VAL B 1 294 ? 17.25 -22.75 -9.055 1 87.81 294 VAL B C 1
ATOM 4874 O O . VAL B 1 294 ? 16.047 -23 -8.977 1 87.81 294 VAL B O 1
ATOM 4877 N N . GLY B 1 295 ? 18.188 -23.672 -8.727 1 88.25 295 GLY B N 1
ATOM 4878 C CA . GLY B 1 295 ? 17.781 -24.859 -8 1 88.25 295 GLY B CA 1
ATOM 4879 C C . GLY B 1 295 ? 17.875 -26.125 -8.828 1 88.25 295 GLY B C 1
ATOM 4880 O O . GLY B 1 295 ? 17.297 -27.156 -8.477 1 88.25 295 GLY B O 1
ATOM 4881 N N . TYR B 1 296 ? 18.594 -26.094 -9.938 1 91.12 296 TYR B N 1
ATOM 4882 C CA . TYR B 1 296 ? 18.766 -27.297 -10.758 1 91.12 296 TYR B CA 1
ATOM 4883 C C . TYR B 1 296 ? 20.188 -27.812 -10.68 1 91.12 296 TYR B C 1
ATOM 4885 O O . TYR B 1 296 ? 21.141 -27.094 -11.008 1 91.12 296 TYR B O 1
ATOM 4893 N N . ALA B 1 297 ? 20.25 -29.047 -10.219 1 87.81 297 ALA B N 1
ATOM 4894 C CA . ALA B 1 297 ? 21.562 -29.688 -10.141 1 87.81 297 ALA B CA 1
ATOM 4895 C C . ALA B 1 297 ? 22.078 -30.031 -11.523 1 87.81 297 ALA B C 1
ATOM 4897 O O . ALA B 1 297 ? 23.297 -30.031 -11.758 1 87.81 297 ALA B O 1
ATOM 4898 N N . ASP B 1 298 ? 21.219 -30.328 -12.383 1 91.12 298 ASP B N 1
ATOM 4899 C CA . ASP B 1 298 ? 21.578 -30.734 -13.742 1 91.12 298 ASP B CA 1
ATOM 4900 C C . ASP B 1 298 ? 21.234 -29.641 -14.75 1 91.12 298 ASP B C 1
ATOM 4902 O O . ASP B 1 298 ? 20.047 -29.438 -15.062 1 91.12 298 ASP B O 1
ATOM 4906 N N . PRO B 1 299 ? 22.266 -28.953 -15.336 1 92.5 299 PRO B N 1
ATOM 4907 C CA . PRO B 1 299 ? 22 -27.875 -16.297 1 92.5 299 PRO B CA 1
ATOM 4908 C C . PRO B 1 299 ? 21.25 -28.375 -17.531 1 92.5 299 PRO B C 1
ATOM 4910 O O . PRO B 1 299 ? 20.469 -27.625 -18.125 1 92.5 299 PRO B O 1
ATOM 4913 N N . LYS B 1 300 ? 21.562 -29.609 -17.859 1 92.62 300 LYS B N 1
ATOM 4914 C CA . LYS B 1 300 ? 20.875 -30.156 -19.031 1 92.62 300 LYS B CA 1
ATOM 4915 C C . LYS B 1 300 ? 19.375 -30.25 -18.781 1 92.62 300 LYS B C 1
ATOM 4917 O O . LYS B 1 300 ? 18.578 -29.906 -19.656 1 92.62 300 LYS B O 1
ATOM 4922 N N . TYR B 1 301 ? 19.094 -30.75 -17.594 1 92.81 301 TYR B N 1
ATOM 4923 C CA . TYR B 1 301 ? 17.688 -30.828 -17.234 1 92.81 301 TYR B CA 1
ATOM 4924 C C . TYR B 1 301 ? 17.062 -29.438 -17.156 1 92.81 301 TYR B C 1
ATOM 4926 O O . TYR B 1 301 ? 15.945 -29.219 -17.625 1 92.81 301 TYR B O 1
ATOM 4934 N N . PHE B 1 302 ? 17.797 -28.531 -16.594 1 94.94 302 PHE B N 1
ATOM 4935 C CA . PHE B 1 302 ? 17.344 -27.156 -16.516 1 94.94 302 PHE B CA 1
ATOM 4936 C C . PHE B 1 302 ? 17.031 -26.625 -17.906 1 94.94 302 PHE B C 1
ATOM 4938 O O . PHE B 1 302 ? 15.977 -26 -18.125 1 94.94 302 PHE B O 1
ATOM 4945 N N . MET B 1 303 ? 17.844 -26.781 -18.859 1 92.81 303 MET B N 1
ATOM 4946 C CA . MET B 1 303 ? 17.672 -26.25 -20.203 1 92.81 303 MET B CA 1
ATOM 4947 C C . MET B 1 303 ? 16.406 -26.812 -20.859 1 92.81 303 MET B C 1
ATOM 4949 O O . MET B 1 303 ? 15.688 -26.094 -21.547 1 92.81 303 MET B O 1
ATOM 4953 N N . ARG B 1 304 ? 16.141 -28.094 -20.578 1 92.56 304 ARG B N 1
ATOM 4954 C CA . ARG B 1 304 ? 14.938 -28.734 -21.125 1 92.56 304 ARG B CA 1
ATOM 4955 C C . ARG B 1 304 ? 13.672 -28.109 -20.531 1 92.56 304 ARG B C 1
ATOM 4957 O O . ARG B 1 304 ? 12.727 -27.812 -21.25 1 92.56 304 ARG B O 1
ATOM 4964 N N . VAL B 1 305 ? 13.734 -27.953 -19.281 1 92.62 305 VAL B N 1
ATOM 4965 C CA . VAL B 1 305 ? 12.57 -27.422 -18.578 1 92.62 305 VAL B CA 1
ATOM 4966 C C . VAL B 1 305 ? 12.328 -25.969 -19.016 1 92.62 305 VAL B C 1
ATOM 4968 O O . VAL B 1 305 ? 11.188 -25.578 -19.266 1 92.62 305 VAL B O 1
ATOM 4971 N N . PHE B 1 306 ? 13.375 -25.188 -19.078 1 92.69 306 PHE B N 1
ATOM 4972 C CA . PHE B 1 306 ? 13.289 -23.781 -19.469 1 92.69 306 PHE B CA 1
ATOM 4973 C C . PHE B 1 306 ? 12.68 -23.656 -20.859 1 92.69 306 PHE B C 1
ATOM 4975 O O . PHE B 1 306 ? 11.773 -22.844 -21.062 1 92.69 306 PHE B O 1
ATOM 4982 N N . LYS B 1 307 ? 13.148 -24.484 -21.703 1 88.81 307 LYS B N 1
ATOM 4983 C CA . LYS B 1 307 ? 12.641 -24.438 -23.078 1 88.81 307 LYS B CA 1
ATOM 4984 C C . LYS B 1 307 ? 11.164 -24.828 -23.125 1 88.81 307 LYS B C 1
ATOM 4986 O O . LYS B 1 307 ? 10.375 -24.203 -23.844 1 88.81 307 LYS B O 1
ATOM 4991 N N . ARG B 1 308 ? 10.844 -25.844 -22.406 1 86.31 308 ARG B N 1
ATOM 4992 C CA . ARG B 1 308 ? 9.453 -26.297 -22.359 1 86.31 308 ARG B CA 1
ATOM 4993 C C . ARG B 1 308 ? 8.539 -25.188 -21.844 1 86.31 308 ARG B C 1
ATOM 4995 O O . ARG B 1 308 ? 7.414 -25.031 -22.312 1 86.31 308 ARG B O 1
ATOM 5002 N N . ARG B 1 309 ? 9.086 -24.469 -20.953 1 82 309 ARG B N 1
ATOM 5003 C CA . ARG B 1 309 ? 8.258 -23.484 -20.266 1 82 309 ARG B CA 1
ATOM 5004 C C . ARG B 1 309 ? 8.219 -22.172 -21.031 1 82 309 ARG B C 1
ATOM 5006 O O . ARG B 1 309 ? 7.203 -21.469 -21.031 1 82 309 ARG B O 1
ATOM 5013 N N . THR B 1 310 ? 9.312 -21.797 -21.75 1 77.88 310 THR B N 1
ATOM 5014 C CA . THR B 1 310 ? 9.398 -20.469 -22.344 1 77.88 310 THR B CA 1
ATOM 5015 C C . THR B 1 310 ? 9.352 -20.547 -23.875 1 77.88 310 THR B C 1
ATOM 5017 O O . THR B 1 310 ? 9.141 -19.547 -24.547 1 77.88 310 THR B O 1
ATOM 5020 N N . GLY B 1 311 ? 9.594 -21.703 -24.344 1 80.12 311 GLY B N 1
ATOM 5021 C CA . GLY B 1 311 ? 9.664 -21.906 -25.781 1 80.12 311 GLY B CA 1
ATOM 5022 C C . GLY B 1 311 ? 11.039 -21.609 -26.359 1 80.12 311 GLY B C 1
ATOM 5023 O O . GLY B 1 311 ? 11.289 -21.875 -27.531 1 80.12 311 GLY B O 1
ATOM 5024 N N . LEU B 1 312 ? 11.945 -21.078 -25.547 1 82.62 312 LEU B N 1
ATOM 5025 C CA . LEU B 1 312 ? 13.297 -20.734 -25.953 1 82.62 312 LEU B CA 1
ATOM 5026 C C . LEU B 1 312 ? 14.328 -21.422 -25.062 1 82.62 312 LEU B C 1
ATOM 5028 O O . LEU B 1 312 ? 14.055 -21.672 -23.875 1 82.62 312 LEU B O 1
ATOM 5032 N N . THR B 1 313 ? 15.438 -21.75 -25.672 1 89.81 313 THR B N 1
ATOM 5033 C CA . THR B 1 313 ? 16.547 -22.156 -24.812 1 89.81 313 THR B CA 1
ATOM 5034 C C . THR B 1 313 ? 17.062 -20.984 -24 1 89.81 313 THR B C 1
ATOM 5036 O O . THR B 1 313 ? 16.812 -19.828 -24.344 1 89.81 313 THR B O 1
ATOM 5039 N N . PRO B 1 314 ? 17.641 -21.344 -22.891 1 89.44 314 PRO B N 1
ATOM 5040 C CA . PRO B 1 314 ? 18.219 -20.234 -22.109 1 89.44 314 PRO B CA 1
ATOM 5041 C C . PRO B 1 314 ? 19.094 -19.328 -22.953 1 89.44 314 PRO B C 1
ATOM 5043 O O . PRO B 1 314 ? 19.031 -18.094 -22.812 1 89.44 314 PRO B O 1
ATOM 5046 N N . GLY B 1 315 ? 19.875 -19.859 -23.781 1 86.44 315 GLY B N 1
ATOM 5047 C CA . GLY B 1 315 ? 20.703 -19.062 -24.672 1 86.44 315 GLY B CA 1
ATOM 5048 C C . GLY B 1 315 ? 19.891 -18.172 -25.594 1 86.44 315 GLY B C 1
ATOM 5049 O O . GLY B 1 315 ? 20.188 -16.984 -25.75 1 86.44 315 GLY B O 1
ATOM 5050 N N . GLN B 1 316 ? 18.906 -18.781 -26.219 1 80.44 316 GLN B N 1
ATOM 5051 C CA . GLN B 1 316 ? 18.016 -18.031 -27.094 1 80.44 316 GLN B CA 1
ATOM 5052 C C . GLN B 1 316 ? 17.312 -16.906 -26.344 1 80.44 316 GLN B C 1
ATOM 5054 O O . GLN B 1 316 ? 17.125 -15.812 -26.891 1 80.44 316 GLN B O 1
ATOM 5059 N N . TYR B 1 317 ? 16.891 -17.297 -25.188 1 82.5 317 TYR B N 1
ATOM 5060 C CA . TYR B 1 317 ? 16.203 -16.297 -24.359 1 82.5 317 TYR B CA 1
ATOM 5061 C C . TYR B 1 317 ? 17.109 -15.109 -24.094 1 82.5 317 TYR B C 1
ATOM 5063 O O . TYR B 1 317 ? 16.672 -13.953 -24.203 1 82.5 317 TYR B O 1
ATOM 5071 N N . ARG B 1 318 ? 18.266 -15.375 -23.625 1 80.69 318 ARG B N 1
ATOM 5072 C CA . ARG B 1 318 ? 19.25 -14.328 -23.391 1 80.69 318 ARG B CA 1
ATOM 5073 C C . ARG B 1 318 ? 19.438 -13.453 -24.625 1 80.69 318 ARG B C 1
ATOM 5075 O O . ARG B 1 318 ? 19.547 -12.234 -24.516 1 80.69 318 ARG B O 1
ATOM 5082 N N . ASP B 1 319 ? 19.438 -14.109 -25.766 1 75.31 319 ASP B N 1
ATOM 5083 C CA . ASP B 1 319 ? 19.625 -13.391 -27.031 1 75.31 319 ASP B CA 1
ATOM 5084 C C . ASP B 1 319 ? 18.406 -12.523 -27.344 1 75.31 319 ASP B C 1
ATOM 5086 O O . ASP B 1 319 ? 18.547 -11.43 -27.891 1 75.31 319 ASP B O 1
ATOM 5090 N N . ALA B 1 320 ? 17.328 -13.125 -27.125 1 65.12 320 ALA B N 1
ATOM 5091 C CA . ALA B 1 320 ? 16.062 -12.469 -27.453 1 65.12 320 ALA B CA 1
ATOM 5092 C C . ALA B 1 320 ? 15.766 -11.328 -26.484 1 65.12 320 ALA B C 1
ATOM 5094 O O . ALA B 1 320 ? 15.117 -10.344 -26.859 1 65.12 320 ALA B O 1
ATOM 5095 N N . PHE B 1 321 ? 16.141 -11.594 -25.422 1 56.75 321 PHE B N 1
ATOM 5096 C CA . PHE B 1 321 ? 15.875 -10.609 -24.375 1 56.75 321 PHE B CA 1
ATOM 5097 C C . PHE B 1 321 ? 17.172 -10.188 -23.688 1 56.75 321 PHE B C 1
ATOM 5099 O O . PHE B 1 321 ? 17.359 -10.438 -22.5 1 56.75 321 PHE B O 1
ATOM 5106 N N . PRO B 1 322 ? 18.062 -9.758 -24.547 1 46.84 322 PRO B N 1
ATOM 5107 C CA . PRO B 1 322 ? 19.375 -9.43 -24.031 1 46.84 322 PRO B CA 1
ATOM 5108 C C . PRO B 1 322 ? 19.328 -8.383 -22.906 1 46.84 322 PRO B C 1
ATOM 5110 O O . PRO B 1 322 ? 18.391 -7.598 -22.844 1 46.84 322 PRO B O 1
ATOM 5113 N N . ALA B 1 323 ? 20.031 -8.852 -21.922 1 46.06 323 ALA B N 1
ATOM 5114 C CA . ALA B 1 323 ? 20.234 -7.773 -20.969 1 46.06 323 ALA B CA 1
ATOM 5115 C C . ALA B 1 323 ? 20.297 -6.418 -21.656 1 46.06 323 ALA B C 1
ATOM 5117 O O . ALA B 1 323 ? 20.906 -6.289 -22.719 1 46.06 323 ALA B O 1
ATOM 5118 N N . ARG B 1 324 ? 19.375 -5.715 -21.938 1 35.56 324 ARG B N 1
ATOM 5119 C CA . ARG B 1 324 ? 19.703 -4.418 -22.531 1 35.56 324 ARG B CA 1
ATOM 5120 C C . ARG B 1 324 ? 21.078 -3.943 -22.062 1 35.56 324 ARG B C 1
ATOM 5122 O O . ARG B 1 324 ? 21.234 -3.441 -20.953 1 35.56 324 ARG B O 1
ATOM 5129 N N . LEU B 1 325 ? 22.078 -4.645 -22.328 1 31.61 325 LEU B N 1
ATOM 5130 C CA . LEU B 1 325 ? 23.453 -4.16 -22.172 1 31.61 325 LEU B CA 1
ATOM 5131 C C . LEU B 1 325 ? 23.641 -2.846 -22.922 1 31.61 325 LEU B C 1
ATOM 5133 O O . LEU B 1 325 ? 23.297 -2.738 -24.109 1 31.61 325 LEU B O 1
ATOM 5137 N N . TYR B 1 326 ? 23.391 -1.713 -22.359 1 28.41 326 TYR B N 1
ATOM 5138 C CA . TYR B 1 326 ? 24.016 -0.581 -23.031 1 28.41 326 TYR B CA 1
ATOM 5139 C C . TYR B 1 326 ? 25.359 -0.98 -23.625 1 28.41 326 TYR B C 1
ATOM 5141 O O . TYR B 1 326 ? 26.156 -1.67 -22.984 1 28.41 326 TYR B O 1
ATOM 5149 N N . ASN B 1 327 ? 25.422 -1.189 -24.875 1 23.14 327 ASN B N 1
ATOM 5150 C CA . ASN B 1 327 ? 26.562 -1.159 -25.797 1 23.14 327 ASN B CA 1
ATOM 5151 C C . ASN B 1 327 ? 27.594 -0.12 -25.359 1 23.14 327 ASN B C 1
ATOM 5153 O O . ASN B 1 327 ? 27.281 1.066 -25.25 1 23.14 327 ASN B O 1
ATOM 5157 N N . THR B 1 328 ? 28.453 -0.279 -24.328 1 21.38 328 THR B N 1
ATOM 5158 C CA . THR B 1 328 ? 29.688 0.461 -24.562 1 21.38 328 THR B CA 1
ATOM 5159 C C . THR B 1 328 ? 30.234 0.168 -25.969 1 21.38 328 THR B C 1
ATOM 5161 O O . THR B 1 328 ? 30.641 -0.957 -26.25 1 21.38 328 THR B O 1
ATOM 5164 N N . VAL B 1 329 ? 29.5 0.635 -27.078 1 19.98 329 VAL B N 1
ATOM 5165 C CA . VAL B 1 329 ? 30.469 1.026 -28.094 1 19.98 329 VAL B CA 1
ATOM 5166 C C . VAL B 1 329 ? 31.344 2.166 -27.562 1 19.98 329 VAL B C 1
ATOM 5168 O O . VAL B 1 329 ? 30.828 3.105 -26.953 1 19.98 329 VAL B O 1
#

Sequence (658 aa):
MLSATLVAMGITTCRLEGPVDFYSVGQFVSGPGWRHLRRTIDTFELMFVRRGVLPMRVGEQTLHIEAGQIALLPPNVEHAGADIITSDVDFYWMHFKLPDARMLPDDAGLPQDDHCLLLPDERTLPDPDRLAVMCGQLIDIYARFGPYSNAYCDYFATGLLLEVSAQERLKADFAAHRTLAGYRGDGKPITSADRVRQQQEWAMHVDSAGAAGDSSGLAPMLAIRSWIMANAFDDITVAKVAARFHYSPSYLTAMYRRVFGVGVAEQIIEYRIDRARELLSSTASSVADIAREVGYADPKYFMRVFKRRTGLTPGQYRDAFPARLYNTVMLSATLVAMGITTCRLEGPVDFYSVGQFVSGPGWRHLRRTIDTFELMFVRRGVLPMRVGEQTLHIEAGQIALLPPNVEHAGADIITSDVDFYWMHFKLPDARMLPDDAGLPQDDHCLLLPDERTLPDPDRLAVMCGQLIDIYARFGPYSNAYCDYFATGLLLEVSAQERLKADFAAHRTLAGYRGDGKPITSADRVRQQQEWAMHVDSAGAAGDSSGLAPMLAIRSWIMANAFDDITVAKVAARFHYSPSYLTAMYRRVFGVGVAEQIIEYRIDRARELLSSTASSVADIAREVGYADPKYFMRVFKRRTGLTPGQYRDAFPARLYNTV

Secondary structure (DSSP, 8-state):
----------EEEEE-SS--EEEEEEEEEE-TT--PPPB--SSEEEEEEEESEEEEEETTEEEEEETTEEEEEPTT--EEESS---S-EEEEEEEEE-TT-EEEPTTSPPP--TTEEEEESEEE-S-HHHHHHHHHHHHHHHHHH-SS--HHHHHHHHHHHHHHHHHHHHHHHHHHHHHHHTB-TTSPBPPHHHHHHHHHHHHHHTTTTT-SS-TTSHHHHHHHHHHHHHHTTSS--HHHHHHHTT--HHHHHHHHHHHHSS-HHHHHHHHHHHHHHHHHHH----HHHHHHHTT-S-HHHHHHHHHHHHSS-HHHHHHHS--------/----------EEEEE-SS--EEEEEEEEEE-TT--PPPB--SSEEEEEEEESEEEEEETTEEEEEETTEEEEEPTT--EEESS---S-EEEEEEEEE-TT-EEEPTTSPPP--TTEEEEESEEE-S-HHHHHHHHHHHHHHHHHH-SS--HHHHHHHHHHHHHHHHHHHHHHHHHHHHHHHTB-TTSSB--HHHHHHHHHHHHHHTTTTT-SS-TTSHHHHHHHHHHHHHHTTSS--HHHHHHHTT--HHHHHHHHHHHHSS-HHHHHHHHHHHHHHHHHHH----HHHHHHHTT-S-HHHHHHHHHHHHSS-HHHHHHHS--------

InterPro domains:
  IPR003313 AraC-type arabinose-binding/dimerisation domain [PF02311] (23-131)
  IPR009057 Homedomain-like superfamily [SSF46689] (221-265)
  IPR009057 Homedomain-like superfamily [SSF46689] (271-321)
  IPR014710 RmlC-like jelly roll fold [G3DSA:2.60.120.10] (14-101)
  IPR018060 AraC-like, DNA binding HTH domain [PF12833] (242-319)
  IPR018060 AraC-like, DNA binding HTH domain [PS01124] (222-320)
  IPR018060 AraC-like, DNA binding HTH domain [SM00342] (235-318)
  IPR018062 HTH domain AraC-type, conserved site [PS00041] (272-314)
  IPR020449 Transcription regulator HTH, AraC- type, HTH domain [PR00032] (287-302)
  IPR020449 Transcription regulator HTH, AraC- type, HTH domain [PR00032] (302-318)
  IPR037923 Transcription regulator HTH-like [SSF51215] (21-164)
  IPR050204 AraC/XylS family transcriptional regulators [PTHR46796] (35-321)

Solvent-accessible surface area (backbone atoms only — not comparable to full-atom values): 34591 Å² total; per-residue (Å²): 131,80,75,75,69,71,68,77,67,46,35,38,30,31,69,58,80,46,62,40,49,51,66,48,64,46,76,48,74,46,59,55,74,44,56,54,69,75,35,38,33,65,36,32,36,44,36,37,24,66,36,42,60,50,41,30,25,50,67,91,42,78,45,74,42,33,52,40,16,36,35,47,43,62,50,57,40,47,30,26,33,62,44,64,30,83,49,53,32,31,30,39,39,35,35,30,42,68,73,79,60,44,74,51,56,90,87,51,75,78,78,82,52,66,44,42,38,42,44,51,36,56,42,75,49,88,59,42,65,61,54,49,54,49,52,54,49,50,42,50,48,38,55,72,64,36,80,54,83,40,48,50,52,14,26,40,50,35,27,52,50,37,50,52,17,49,49,49,50,50,52,51,51,45,52,50,42,52,62,50,48,40,31,39,100,81,74,41,66,52,50,76,70,54,50,51,50,50,47,48,56,44,55,62,56,41,61,74,54,90,44,77,81,65,79,77,50,47,65,62,44,47,53,48,44,46,50,41,68,75,40,33,37,42,98,67,45,51,59,55,51,13,54,74,72,71,38,52,45,68,54,41,32,52,51,34,22,67,68,68,73,42,36,52,60,55,48,34,48,49,51,22,45,53,50,39,50,48,44,38,26,21,31,81,67,50,67,56,56,46,22,44,61,31,41,27,91,44,42,69,60,36,41,50,52,43,21,72,74,68,74,35,42,61,69,53,39,23,64,75,40,41,30,60,62,72,72,81,120,132,81,74,74,68,72,69,78,67,45,33,38,32,29,68,57,80,46,62,41,51,50,64,48,65,47,76,49,75,45,59,57,74,43,56,54,69,73,34,37,30,68,36,32,34,43,36,37,24,67,36,44,58,49,41,29,25,50,65,92,43,77,44,75,41,35,52,40,17,37,36,48,44,62,49,55,41,47,30,25,33,62,46,64,31,82,50,53,34,32,31,38,40,35,34,30,44,68,75,78,60,41,74,50,57,90,84,51,75,77,77,80,53,66,43,40,39,42,43,52,34,55,40,74,49,88,59,43,64,61,53,50,52,49,51,53,48,50,41,50,49,38,59,71,63,38,80,56,82,39,46,49,53,14,24,40,50,36,27,52,50,36,51,52,18,50,49,48,50,50,52,51,50,49,51,52,42,53,64,48,49,40,31,39,100,82,73,41,65,53,50,77,69,54,50,50,51,50,47,49,55,45,55,60,57,41,60,73,55,94,41,76,83,64,80,77,51,47,64,64,44,47,52,48,45,46,50,40,69,75,41,32,39,41,100,65,46,52,58,55,52,13,55,74,70,70,38,52,47,68,53,41,33,52,50,33,22,69,69,67,72,42,36,52,59,55,49,34,48,50,52,22,46,52,48,39,50,49,43,38,26,20,32,84,66,49,68,57,57,46,20,44,60,31,40,28,92,46,42,69,58,37,41,52,51,41,21,71,73,69,73,33,43,60,67,52,40,23,65,73,41,43,33,62,62,72,71,84,119

Radius of gyration: 27.54 Å; Cα contacts (8 Å, |Δi|>4): 1099; chains: 2; bounding box: 87×77×57 Å

Organism: Bifidobacterium longum (strain NCC 2705) (NCBI:txid206672)

pLDDT: mean 74.49, std 19.79, range [19.78, 96.38]

Nearest PDB structures (foldseek):
  6nwo-assembly1_A  TM=6.592E-01  e=3.626E-06  Clostridium perfringens str. 13
  5u93-assembly1_A  TM=6.848E-01  e=3.063E-06  Bacteria Latreille et al. 1825
  5j7m-assembly1_B  TM=7.947E-01  e=5.407E-05  Kribbella flavida DSM 17836
  5uqp-assembly1_B  TM=7.959E-01  e=1.258E-04  Rhodococcus jostii RHA1
  5zbe-assembly1_A  TM=5.571E-01  e=6.809E-04  Microcystis aeruginosa FACHB-905 = DIANCHI905

Foldseek 3Di:
DPPPPPPLFWKKKAQDPDFWAWADKDKDKDFFDDKFDKDAAQWKKKKAWQAAWFWKDWANDIDTAHHQKIAIHHHRTIMIGPDTGHGITMMMMTTTHGDPMDIDDPPDDDDPDLSMFIGTRMDRFLDSVVLVVLSVVLNVVCVVPDDDRDSVSRVSVRVSSSSNRVRVVLVVLLVVVVVVQCADPVRRGQDPVNVVVLVVLLVVLCPPPPNPPNSLCQVVLVVLLVVCLVCLQEQDDLCNSCVVSVHHSVSQQVSNCSRPVGGSRVSSLVSLLVQLLVCLLAHPDDLCVSCNRSHHPDSVVVQVSNCVVPVDGSVVSCVVRPNPPPPPD/DPPPPPPLFWKKKAQDPDFWAWADKDKDKDFFDDKFDKDAAQWKKKKAWQAAWFWKDWANDIDTAHHQKIAIHHHRTIMIGPDTGHGITMMMMTTTHGDPMDIDDPPDDDDPPLSMFIGTRMDRFLDSVVLVVLSVVLNVVCVVPDDDRDPVSRVSVRVSSSSNRVRVVLVVVLVVVVVVQCADPVRRGQDPVNVVVLVVLLVVLCVPPVNPPNSLCQVVLVVLLVVCLVCLQEQDDLCNSCVVSVHHSVSQQVSNCSRPVGGSRVSSLVSLLVQLLVCLLAHPDDLCVSCNRSHHPDSVVVQVSNCVVPVDGSVRSCVVRPNPPPPPD